Protein AF-A0A2E7LBL2-F1 (afdb_monomer_lite)

Radius of gyration: 25.35 Å; chains: 1; bounding box: 54×60×75 Å

Foldseek 3Di:
DQPPDPPPVPPPDDADFLDQAADADPQAQDAVQVPGDDQKPVRGSQAPAQLVRHGDGRWAWAFFQADADQPPWDKTKTKHAHGQFAWAADLADDIHHDAFIKIKIWTWDQLEPPDPVSIDTAKIKIWGHHPPDLDTWIWIWGADPSSRMTGTDQAKDWDWRWHQYCPDPVSTDTDIFITHHRVSLCLLQDVQLSRDQGPHFQTQQAWDRSPNRTDRRLQNCLNNNNHPDRPDNDCSPGHYQHYLPPPVDDLVSSLLSNQQRFPQSQQDVVHDPQFVAHSHSPQPPLRRCFELACHPVDQLPQPSAGCQYALDLVSHLVLVQLQDQPCSHGPNGSDNDRPPSSSVSNSVVRNNGDPCNNVPDDPDPLVPDFDWDDWPPFADEFKIKTKTFDNAWFFKWKFKAAPVRHTFATPGGRDTDGTDMDMDMDGCHGPVRHHDDFDKMKMWMDGPVDIDIDIGTYDD

Secondary structure (DSSP, 8-state):
-----S--TTT-PPPPPSSS-PPPB-----BTTTTB--SBSTTTTSEEETTTTEEPTT-EE---SSPPPSTT-EEEEEEE-BBT--BB--SSSPPBPPTT-EEEEEEEEESBTT-GGGEEEEEEEEEEE-TTSS-EEEEEEEEPTTSS-EEE-SS-EEEEEEEE-TTSTTSEEEEEEEE--HHHHHHHS-TTTTS-SSSSHHHHSSEEEETTEEEEHHHHHHHTT-BSS---S--TTS--PPPTT-TTS-HHHHHHHHHIIIIITTSSTTS-TTS-----TTS-GGGSS-BTPPPSS--TT-TT-BSB-TT-GGGBHHHHHHT--STT-SSSSS-SS--HHHHHHHHHHHHT--TTTTTSSS--------EEPPPBSSSBSS-EEEEEEESSSEEEEEEEE-TT--EEEEEEEEEEE-SEEEEEEE-SB-TTSPBPPSEEEEEEEE-SS-EEEEEEEE--

pLDDT: mean 89.7, std 13.18, range [28.88, 98.69]

Sequence (460 aa):
MSVGSLTNLATGQVQPYGLVERVPNTSLLIDIENGLVPTTISASGLFSDVAAQTLAPGLIPYSVNSEFWSDGAYKTRYLALPGEAQIEFSRDGIWRFPDNSVLVKNFYVEFIKGDPVSRQIVETRFLVKVGATDAWRGLSYKWNDDASDAVLLPDREILPLFIEDPDAVDAFSEYRYFFPGPQDCTLCHTEAAGWVLGMRTAQLNGLRDYDGILDNQLRVLNHIGVFSDSIGEDYSEFPRWENPLDEIVPLPLRARSYLAVNCGHCHRPGGVDRANIDLRYDTPLAETNSVDWSPMLGRLDASGAKIINPGNAEKSTLLLRTLSLTSNRMPPVASSIVDQEGAALIRRWIDGLDASTLVASAPQHQLDSFALEQNYPNPFNAQTTIQYEVETEGPVDLTVYDPLGRLVRTLVQMKQQMPGRYTLRWDGRDDNGLAVASGLFFYRLRTDLRTETRKLLVVR

Structure (mmCIF, N/CA/C/O backbone):
data_AF-A0A2E7LBL2-F1
#
_entry.id   AF-A0A2E7LBL2-F1
#
loop_
_atom_site.group_PDB
_atom_site.id
_atom_site.type_symbol
_atom_site.label_atom_id
_atom_site.label_alt_id
_atom_site.label_comp_id
_atom_site.label_asym_id
_atom_site.label_entity_id
_atom_site.label_seq_id
_atom_site.pdbx_PDB_ins_code
_atom_site.Cartn_x
_atom_site.Cartn_y
_atom_site.Cartn_z
_atom_site.occupancy
_atom_site.B_iso_or_equiv
_atom_site.auth_seq_id
_atom_site.auth_comp_id
_atom_site.auth_asym_id
_atom_site.auth_atom_id
_atom_site.pdbx_PDB_model_num
ATOM 1 N N . MET A 1 1 ? 7.556 -21.816 0.763 1.00 36.72 1 MET A N 1
ATOM 2 C CA . MET A 1 1 ? 6.905 -23.142 0.883 1.00 36.72 1 MET A CA 1
ATOM 3 C C . MET A 1 1 ? 5.695 -23.149 -0.033 1.00 36.72 1 MET A C 1
ATOM 5 O O . MET A 1 1 ? 4.918 -22.209 0.037 1.00 36.72 1 MET A O 1
ATOM 9 N N . SER A 1 2 ? 5.583 -24.138 -0.925 1.00 28.88 2 SER A N 1
ATOM 10 C CA . SER A 1 2 ? 4.399 -24.322 -1.776 1.00 28.88 2 SER A CA 1
ATOM 11 C C . SER A 1 2 ? 3.156 -24.426 -0.888 1.00 28.88 2 SER A C 1
ATOM 13 O O . SER A 1 2 ? 3.182 -25.173 0.092 1.00 28.88 2 SER A O 1
ATOM 15 N N . VAL A 1 3 ? 2.107 -23.659 -1.195 1.00 41.34 3 VAL A N 1
ATOM 16 C CA . VAL A 1 3 ? 0.795 -23.776 -0.544 1.00 41.34 3 VAL A CA 1
ATOM 17 C C . VAL A 1 3 ? 0.168 -25.072 -1.056 1.00 41.34 3 VAL A C 1
ATOM 19 O O . VAL A 1 3 ? -0.637 -25.084 -1.980 1.00 41.34 3 VAL A O 1
ATOM 22 N N . GLY A 1 4 ? 0.651 -26.194 -0.526 1.00 33.12 4 GLY A N 1
ATOM 23 C CA . GLY A 1 4 ? 0.126 -27.514 -0.823 1.00 33.12 4 GLY A CA 1
ATOM 24 C C . GLY A 1 4 ? -1.301 -27.634 -0.303 1.00 33.12 4 GLY A C 1
ATOM 25 O O . GLY A 1 4 ? -1.591 -27.191 0.806 1.00 33.12 4 GLY A O 1
ATOM 26 N N . SER A 1 5 ? -2.157 -28.235 -1.132 1.00 42.03 5 SER A N 1
ATOM 27 C CA . SER A 1 5 ? -3.502 -28.736 -0.830 1.00 42.03 5 SER A CA 1
ATOM 28 C C . SER A 1 5 ? -3.799 -28.859 0.670 1.00 42.03 5 SER A C 1
ATOM 30 O O . SER A 1 5 ? -3.217 -29.700 1.358 1.00 42.03 5 SER A O 1
ATOM 32 N N . LEU A 1 6 ? -4.758 -28.069 1.161 1.00 47.22 6 LEU A N 1
ATOM 33 C CA . LEU A 1 6 ? -5.218 -28.047 2.559 1.00 47.22 6 LEU A CA 1
ATOM 34 C C . LEU A 1 6 ? -6.034 -29.288 2.972 1.00 47.22 6 LEU A C 1
ATOM 36 O O . LEU A 1 6 ? -6.735 -29.289 3.983 1.00 47.22 6 LEU A O 1
ATOM 40 N N . THR A 1 7 ? -5.914 -30.393 2.242 1.00 38.72 7 THR A N 1
ATOM 41 C CA . THR A 1 7 ? -6.370 -31.697 2.717 1.00 38.72 7 THR A CA 1
ATOM 42 C C . THR A 1 7 ? -5.284 -32.323 3.582 1.00 38.72 7 THR A C 1
ATOM 44 O O . THR A 1 7 ? -4.357 -32.959 3.077 1.00 38.72 7 THR A O 1
ATOM 47 N N . ASN A 1 8 ? -5.423 -32.204 4.903 1.00 37.72 8 ASN A N 1
ATOM 48 C CA . ASN A 1 8 ? -4.734 -33.092 5.833 1.00 37.72 8 ASN A CA 1
ATOM 49 C C . ASN A 1 8 ? -5.330 -34.506 5.663 1.00 37.72 8 ASN A C 1
ATOM 51 O O . ASN A 1 8 ? -6.255 -34.908 6.368 1.00 37.72 8 ASN A O 1
ATOM 55 N N . LEU A 1 9 ? -4.841 -35.249 4.662 1.00 39.59 9 LEU A N 1
ATOM 56 C CA . LEU A 1 9 ? -5.312 -36.589 4.276 1.00 39.59 9 LEU A CA 1
ATOM 57 C C . LEU A 1 9 ? -5.060 -37.669 5.350 1.00 39.59 9 LEU A C 1
ATOM 59 O O . LEU A 1 9 ? -5.309 -38.844 5.098 1.00 39.59 9 LEU A O 1
ATOM 63 N N . ALA A 1 10 ? -4.587 -37.302 6.545 1.00 41.31 10 ALA A N 1
ATOM 64 C CA . ALA A 1 10 ? -4.289 -38.242 7.620 1.00 41.31 10 ALA A CA 1
ATOM 65 C C . ALA A 1 10 ? -5.411 -38.403 8.667 1.00 41.31 10 ALA A C 1
ATOM 67 O O . ALA A 1 10 ? -5.420 -39.419 9.357 1.00 41.31 10 ALA A O 1
ATOM 68 N N . THR A 1 11 ? -6.356 -37.459 8.811 1.00 46.06 11 THR A N 1
ATOM 69 C CA . THR A 1 11 ? -7.327 -37.502 9.934 1.00 46.06 11 THR A CA 1
ATOM 70 C C . THR A 1 11 ? -8.786 -37.202 9.589 1.00 46.06 11 THR A C 1
ATOM 72 O O . THR A 1 11 ? -9.645 -37.388 10.446 1.00 46.06 11 THR A O 1
ATOM 75 N N . GLY A 1 12 ? -9.111 -36.752 8.371 1.00 44.12 12 GLY A N 1
ATOM 76 C CA . GLY A 1 12 ? -10.499 -36.421 8.005 1.00 44.12 12 GLY A CA 1
ATOM 77 C C . GLY A 1 12 ? -11.122 -35.278 8.827 1.00 44.12 12 GLY A C 1
ATOM 78 O O . GLY A 1 12 ? -12.328 -35.062 8.747 1.00 44.12 12 GLY A O 1
ATOM 79 N N . GLN A 1 13 ? -10.324 -34.546 9.613 1.00 52.50 13 GLN A N 1
ATOM 80 C CA . GLN A 1 13 ? -10.770 -33.364 10.345 1.00 52.50 13 GLN A CA 1
ATOM 81 C C . GLN A 1 13 ? -10.607 -32.116 9.472 1.00 52.50 13 GLN A C 1
ATOM 83 O O . GLN A 1 13 ? -9.528 -31.858 8.935 1.00 52.50 13 GLN A O 1
ATOM 88 N N . VAL A 1 14 ? -11.689 -31.347 9.342 1.00 66.44 14 VAL A N 1
ATOM 89 C CA . VAL A 1 14 ? -11.698 -30.039 8.674 1.00 66.44 14 VAL A CA 1
ATOM 90 C C . VAL A 1 14 ? -10.788 -29.090 9.454 1.00 66.44 14 VAL A C 1
ATOM 92 O O . VAL A 1 14 ? -10.894 -29.010 10.679 1.00 66.44 14 VAL A O 1
ATOM 95 N N . GLN A 1 15 ? -9.886 -28.385 8.765 1.00 76.38 15 GLN A N 1
ATOM 96 C CA . GLN A 1 15 ? -9.040 -27.383 9.417 1.00 76.38 15 GLN A CA 1
ATOM 97 C C . GLN A 1 15 ? -9.912 -26.256 9.998 1.00 76.38 15 GLN A C 1
ATOM 99 O O . GLN A 1 15 ? -10.728 -25.692 9.257 1.00 76.38 15 GLN A O 1
ATOM 104 N N . PRO A 1 16 ? -9.757 -25.912 11.293 1.00 88.06 16 PRO A N 1
ATOM 105 C CA . PRO A 1 16 ? -10.534 -24.839 11.906 1.00 88.06 16 PRO A CA 1
ATOM 106 C C . PRO A 1 16 ? -10.241 -23.514 11.199 1.00 88.06 16 PRO A C 1
ATOM 108 O O . PRO A 1 16 ? -9.114 -23.287 10.764 1.00 88.06 16 PRO A O 1
ATOM 111 N N . TYR A 1 17 ? -11.252 -22.663 11.035 1.00 92.31 17 TYR A N 1
ATOM 112 C CA . TYR A 1 17 ? -11.069 -21.323 10.474 1.00 92.31 17 TYR A CA 1
ATOM 113 C C . TYR A 1 17 ? -10.441 -20.391 11.512 1.00 92.31 17 TYR A C 1
ATOM 115 O O . TYR A 1 17 ? -10.724 -20.514 12.703 1.00 92.31 17 TYR A O 1
ATOM 123 N N . GLY A 1 18 ? -9.604 -19.455 11.054 1.00 93.25 18 GLY A N 1
ATOM 124 C CA . GLY A 1 18 ? -8.966 -18.467 11.932 1.00 93.25 18 GLY A CA 1
ATOM 125 C C . GLY A 1 18 ? -9.958 -17.569 12.684 1.00 93.25 18 GLY A C 1
ATOM 126 O O . GLY A 1 18 ? -9.736 -17.230 13.839 1.00 93.25 18 GLY A O 1
ATOM 127 N N . LEU A 1 19 ? -11.087 -17.225 12.061 1.00 95.12 19 LEU A N 1
ATOM 128 C CA . LEU A 1 19 ? -12.229 -16.584 12.720 1.00 95.12 19 LEU A CA 1
ATOM 129 C C . LEU A 1 19 ? -13.471 -17.439 12.486 1.00 95.12 19 LEU A C 1
ATOM 131 O O . LEU A 1 19 ? -13.639 -17.976 11.395 1.00 95.12 19 LEU A O 1
ATOM 135 N N . VAL A 1 20 ? -14.328 -17.553 13.502 1.00 93.12 20 VAL A N 1
ATOM 136 C CA . VAL A 1 20 ? -15.514 -18.428 13.470 1.00 93.12 20 VAL A CA 1
ATOM 137 C C . VAL A 1 20 ? -16.713 -17.741 12.824 1.00 93.12 20 VAL A C 1
ATOM 139 O O . VAL A 1 20 ? -17.460 -18.358 12.075 1.00 93.12 20 VAL A O 1
ATOM 142 N N . GLU A 1 21 ? -16.912 -16.460 13.111 1.00 94.75 21 GLU A N 1
ATOM 143 C CA . GLU A 1 21 ? -18.038 -15.693 12.594 1.00 94.75 21 GLU A CA 1
ATOM 144 C C . GLU A 1 21 ? -17.663 -14.222 12.446 1.00 94.75 21 GLU A C 1
ATOM 146 O O . GLU A 1 21 ? -16.706 -13.728 13.053 1.00 94.75 21 GLU A O 1
ATOM 151 N N . ARG A 1 22 ? -18.432 -13.511 11.625 1.00 95.19 22 ARG A N 1
ATOM 152 C CA . ARG A 1 22 ? -18.312 -12.066 11.485 1.00 95.19 22 ARG A CA 1
ATOM 153 C C . ARG A 1 22 ? -19.260 -11.389 12.456 1.00 95.19 22 ARG A C 1
ATOM 155 O O . ARG A 1 22 ? -20.472 -11.542 12.359 1.00 95.19 22 ARG A O 1
ATOM 162 N N . VAL A 1 23 ? -18.698 -10.555 13.321 1.00 95.88 23 VAL A N 1
ATOM 163 C CA . VAL A 1 23 ? -19.472 -9.597 14.111 1.00 95.88 23 VAL A CA 1
ATOM 164 C C . VAL A 1 23 ? -19.772 -8.375 13.230 1.00 95.88 23 VAL A C 1
ATOM 166 O O . VAL A 1 23 ? -18.827 -7.778 12.706 1.00 95.88 23 VAL A O 1
ATOM 169 N N . PRO A 1 24 ? -21.043 -7.979 13.033 1.00 94.81 24 PRO A N 1
ATOM 170 C CA . PRO A 1 24 ? -21.380 -6.756 12.307 1.00 94.81 24 PRO A CA 1
ATOM 171 C C . PRO A 1 24 ? -20.752 -5.527 12.973 1.00 94.81 24 PRO A C 1
ATOM 173 O O . PRO A 1 24 ? -20.866 -5.357 14.189 1.00 94.81 24 PRO A O 1
ATOM 176 N N . ASN A 1 25 ? -20.098 -4.648 12.205 1.00 94.12 25 ASN A N 1
ATOM 177 C CA . ASN A 1 25 ? -19.563 -3.423 12.792 1.00 94.12 25 ASN A CA 1
ATOM 178 C C . ASN A 1 25 ? -20.680 -2.391 12.961 1.00 94.12 25 ASN A C 1
ATOM 180 O O . ASN A 1 25 ? -21.254 -1.901 11.987 1.00 94.12 25 ASN A O 1
ATOM 184 N N . THR A 1 26 ? -20.959 -2.060 14.217 1.00 90.88 26 THR A N 1
ATOM 185 C CA . THR A 1 26 ? -21.847 -0.958 14.613 1.00 90.88 26 THR A CA 1
ATOM 186 C C . THR A 1 26 ? -21.140 0.039 15.529 1.00 90.88 26 THR A C 1
ATOM 188 O O . THR A 1 26 ? -21.779 0.952 16.045 1.00 90.88 26 THR A O 1
ATOM 191 N N . SER A 1 27 ? -19.848 -0.175 15.799 1.00 92.56 27 SER A N 1
ATOM 192 C CA . SER A 1 27 ? -19.084 0.637 16.743 1.00 92.56 27 SER A CA 1
ATOM 193 C C . SER A 1 27 ? -18.485 1.873 16.091 1.00 92.56 27 SER A C 1
ATOM 195 O O . SER A 1 27 ? -18.408 2.904 16.746 1.00 92.56 27 SER A O 1
ATOM 197 N N . LEU A 1 28 ? -18.055 1.784 14.827 1.00 93.75 28 LEU A N 1
ATOM 198 C CA . LEU A 1 28 ? -17.336 2.868 14.180 1.00 93.75 28 LEU A CA 1
ATOM 199 C C . LEU A 1 28 ? -18.320 3.958 13.730 1.00 93.75 28 LEU A C 1
ATOM 201 O O . LEU A 1 28 ? -19.204 3.720 12.909 1.00 93.75 28 LEU A O 1
ATOM 205 N N . LEU A 1 29 ? -18.159 5.162 14.269 1.00 93.81 29 LEU A N 1
ATOM 206 C CA . LEU A 1 29 ? -19.063 6.295 14.074 1.00 93.81 29 LEU A CA 1
ATOM 207 C C . LEU A 1 29 ? -18.482 7.268 13.044 1.00 93.81 29 LEU A C 1
ATOM 209 O O . LEU A 1 29 ? -18.022 8.357 13.387 1.00 93.81 29 LEU A O 1
ATOM 213 N N . ILE A 1 30 ? -18.461 6.851 11.775 1.00 93.25 30 ILE A N 1
ATOM 214 C CA . ILE A 1 30 ? -17.931 7.656 10.667 1.00 93.25 30 ILE A CA 1
ATOM 215 C C . ILE A 1 30 ? -18.897 7.615 9.488 1.00 93.25 30 ILE A C 1
ATOM 217 O O . ILE A 1 30 ? -19.166 6.556 8.931 1.00 93.25 30 ILE A O 1
ATOM 221 N N . ASP A 1 31 ? -19.367 8.789 9.083 1.00 91.56 31 ASP A N 1
ATOM 222 C CA . ASP A 1 31 ? -20.178 8.990 7.887 1.00 91.56 31 ASP A CA 1
ATOM 223 C C . ASP A 1 31 ? -19.850 10.369 7.312 1.00 91.56 31 ASP A C 1
ATOM 225 O O . ASP A 1 31 ? -20.391 11.403 7.710 1.00 91.56 31 ASP A O 1
ATOM 229 N N . ILE A 1 32 ? -18.888 10.385 6.391 1.00 92.19 32 ILE A N 1
ATOM 230 C CA . ILE A 1 32 ? -18.366 11.628 5.824 1.00 92.19 32 ILE A CA 1
ATOM 231 C C . ILE A 1 32 ? -19.435 12.362 5.006 1.00 92.19 32 ILE A C 1
ATOM 233 O O . ILE A 1 32 ? -19.441 13.594 4.993 1.00 92.19 32 ILE A O 1
ATOM 237 N N . GLU A 1 33 ? -20.315 11.631 4.320 1.00 88.75 33 GLU A N 1
ATOM 238 C CA . GLU A 1 33 ? -21.355 12.217 3.468 1.00 88.75 33 GLU A CA 1
ATOM 239 C C . GLU A 1 33 ? -22.388 12.974 4.308 1.00 88.75 33 GLU A C 1
ATOM 241 O O . GLU A 1 33 ? -22.790 14.080 3.948 1.00 88.75 33 GLU A O 1
ATOM 246 N N . ASN A 1 34 ? -22.718 12.440 5.486 1.00 89.56 34 ASN A N 1
ATOM 247 C CA . ASN A 1 34 ? -23.633 13.068 6.437 1.00 89.56 34 ASN A CA 1
ATOM 248 C C . ASN A 1 34 ? -22.935 13.973 7.472 1.00 89.56 34 ASN A C 1
ATOM 250 O O . ASN A 1 34 ? -23.551 14.395 8.452 1.00 89.56 34 ASN A O 1
ATOM 254 N N . GLY A 1 35 ? -21.657 14.309 7.262 1.00 90.12 35 GLY A N 1
ATOM 255 C CA . GLY A 1 35 ? -20.906 15.247 8.104 1.00 90.12 35 GLY A CA 1
ATOM 256 C C . GLY A 1 35 ? -20.444 14.687 9.454 1.00 90.12 35 GLY A C 1
ATOM 257 O O . GLY A 1 35 ? -19.944 15.444 10.288 1.00 90.12 35 GLY A O 1
ATOM 258 N N . LEU A 1 36 ? -20.563 13.378 9.676 1.00 93.12 36 LEU A N 1
ATOM 259 C CA . LEU A 1 36 ? -20.061 12.697 10.863 1.00 93.12 36 LEU A CA 1
ATOM 260 C C . LEU A 1 36 ? -18.590 12.313 10.660 1.00 93.12 36 LEU A C 1
ATOM 262 O O . LEU A 1 36 ? -18.257 11.229 10.180 1.00 93.12 36 LEU A O 1
ATOM 266 N N . VAL A 1 37 ? -17.699 13.226 11.039 1.00 96.12 37 VAL A N 1
ATOM 267 C CA . VAL A 1 37 ? -16.251 12.991 11.065 1.00 96.12 37 VAL A CA 1
ATOM 268 C C . VAL A 1 37 ? -15.768 13.155 12.505 1.00 96.12 37 VAL A C 1
ATOM 270 O O . VAL A 1 37 ? -15.754 14.285 12.999 1.00 96.12 37 VAL A O 1
ATOM 273 N N . PRO A 1 38 ? -15.395 12.069 13.206 1.00 97.31 38 PRO A N 1
ATOM 274 C CA . PRO A 1 38 ? -14.978 12.174 14.596 1.00 97.31 38 PRO A CA 1
ATOM 275 C C . PRO A 1 38 ? -13.675 12.968 14.679 1.00 97.31 38 PRO A C 1
ATOM 277 O O . PRO A 1 38 ? -12.724 12.702 13.944 1.00 97.31 38 PRO A O 1
ATOM 280 N N . THR A 1 39 ? -13.627 13.960 15.564 1.00 97.81 39 THR A N 1
ATOM 281 C CA . THR A 1 39 ? -12.438 14.802 15.760 1.00 97.81 39 THR A CA 1
ATOM 282 C C . THR A 1 39 ? -11.397 14.152 16.667 1.00 97.81 39 THR A C 1
ATOM 284 O O . THR A 1 39 ? -10.252 14.599 16.674 1.00 97.81 39 THR A O 1
ATOM 287 N N . THR A 1 40 ? -11.766 13.089 17.389 1.00 98.44 40 THR A N 1
ATOM 288 C CA . THR A 1 40 ? -10.857 12.274 18.201 1.00 98.44 40 THR A CA 1
ATOM 289 C C . THR A 1 40 ? -11.060 10.778 17.968 1.00 98.44 40 THR A C 1
ATOM 291 O O . THR A 1 40 ? -12.115 10.350 17.490 1.00 98.44 40 THR A O 1
ATOM 294 N N . ILE A 1 41 ? -10.064 9.964 18.321 1.00 98.25 41 ILE A N 1
ATOM 295 C CA . ILE A 1 41 ? -10.175 8.502 18.255 1.00 98.25 41 ILE A CA 1
ATOM 296 C C . ILE A 1 41 ? -11.145 7.969 19.309 1.00 98.25 41 ILE A C 1
ATOM 298 O O . ILE A 1 41 ? -11.950 7.094 18.984 1.00 98.25 41 ILE A O 1
ATOM 302 N N . SER A 1 42 ? -11.168 8.538 20.513 1.00 97.56 42 SER A N 1
ATOM 303 C CA . SER A 1 42 ? -12.163 8.204 21.541 1.00 97.56 42 SER A CA 1
ATOM 304 C C . SER A 1 42 ? -13.610 8.417 21.072 1.00 97.56 42 SER A C 1
ATOM 306 O O . SER A 1 42 ? -14.487 7.619 21.399 1.00 97.56 42 SER A O 1
ATOM 308 N N . ALA A 1 43 ? -13.863 9.433 20.240 1.00 97.75 43 ALA A N 1
ATOM 309 C CA . ALA A 1 43 ? -15.179 9.704 19.659 1.00 97.75 43 ALA A CA 1
ATOM 310 C C . ALA A 1 43 ? -15.506 8.836 18.429 1.00 97.75 43 ALA A C 1
ATOM 312 O O . ALA A 1 43 ? -16.651 8.810 17.984 1.00 97.75 43 ALA A O 1
ATOM 313 N N . SER A 1 44 ? -14.518 8.139 17.858 1.00 97.69 44 SER A N 1
ATOM 314 C CA . SER A 1 44 ? -14.690 7.363 16.622 1.00 97.69 44 SER A CA 1
ATOM 315 C C . SER A 1 44 ? -15.336 5.993 16.828 1.00 97.69 44 SER A C 1
ATOM 317 O O . SER A 1 44 ? -15.817 5.405 15.863 1.00 97.69 44 SER A O 1
ATOM 319 N N . GLY A 1 45 ? -15.307 5.461 18.055 1.00 97.31 45 GLY A N 1
ATOM 320 C CA . GLY A 1 45 ? -15.763 4.102 18.363 1.00 97.31 45 GLY A CA 1
ATOM 321 C C . GLY A 1 45 ? -14.860 2.981 17.824 1.00 97.31 45 GLY A C 1
ATOM 322 O O . GLY A 1 45 ? -15.283 1.825 17.735 1.00 97.31 45 GLY A O 1
ATOM 323 N N . LEU A 1 46 ? -13.609 3.305 17.469 1.00 98.12 46 LEU A N 1
ATOM 324 C CA . LEU A 1 46 ? -12.585 2.323 17.096 1.00 98.12 46 LEU A CA 1
ATOM 325 C C . LEU A 1 46 ? -12.221 1.386 18.258 1.00 98.12 46 LEU A C 1
ATOM 327 O O . LEU A 1 46 ? -12.084 0.178 18.063 1.00 98.12 46 LEU A O 1
ATOM 331 N N . PHE A 1 47 ? -12.054 1.943 19.456 1.00 98.00 47 PHE A N 1
ATOM 332 C CA . PHE A 1 47 ? -11.671 1.204 20.656 1.00 98.00 47 PHE A CA 1
ATOM 333 C C . PHE A 1 47 ? -12.834 1.154 21.645 1.00 98.00 47 PHE A C 1
ATOM 335 O O . PHE A 1 47 ? -13.513 2.157 21.858 1.00 98.00 47 PHE A O 1
ATOM 342 N N . SER A 1 48 ? -13.045 -0.004 22.272 1.00 97.12 48 SER A N 1
ATOM 343 C CA . SER A 1 48 ? -13.906 -0.119 23.455 1.00 97.12 48 SER A CA 1
ATOM 344 C C . SER A 1 48 ? -13.198 0.371 24.720 1.00 97.12 48 SER A C 1
ATOM 346 O O . SER A 1 48 ? -13.857 0.789 25.666 1.00 97.12 48 SER A O 1
ATOM 348 N N . ASP A 1 49 ? -11.864 0.321 24.724 1.00 96.94 49 ASP A N 1
ATOM 349 C CA . ASP A 1 49 ? -10.997 0.917 25.739 1.00 96.94 49 ASP A CA 1
ATOM 350 C C . ASP A 1 49 ? -9.787 1.539 25.032 1.00 96.94 49 ASP A C 1
ATOM 352 O O . ASP A 1 49 ? -8.944 0.826 24.486 1.00 96.94 49 ASP A O 1
ATOM 356 N N . VAL A 1 50 ? -9.735 2.872 24.998 1.00 96.12 50 VAL A N 1
ATOM 357 C CA . VAL A 1 50 ? -8.678 3.626 24.307 1.00 96.12 50 VAL A CA 1
ATOM 358 C C . VAL A 1 50 ? -7.339 3.484 25.030 1.00 96.12 50 VAL A C 1
ATOM 360 O O . VAL A 1 50 ? -6.325 3.269 24.374 1.00 96.12 50 VAL A O 1
ATOM 363 N N . ALA A 1 51 ? -7.339 3.527 26.367 1.00 91.56 51 ALA A N 1
ATOM 364 C CA . ALA A 1 51 ? -6.118 3.461 27.168 1.00 91.56 51 ALA A CA 1
ATOM 365 C C . ALA A 1 51 ? -5.435 2.093 27.031 1.00 91.56 51 ALA A C 1
ATOM 367 O O . ALA A 1 51 ? -4.216 2.011 26.910 1.00 91.56 51 ALA A O 1
ATOM 368 N N . ALA A 1 52 ? -6.226 1.017 26.991 1.0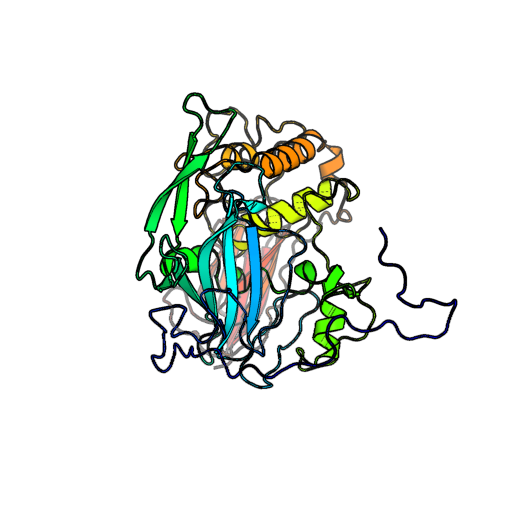0 93.94 52 ALA A N 1
ATOM 369 C CA . ALA A 1 52 ? -5.724 -0.328 26.715 1.00 93.94 52 ALA A CA 1
ATOM 370 C C . ALA A 1 52 ? -5.593 -0.641 25.211 1.00 93.94 52 ALA A C 1
ATOM 372 O O . ALA A 1 52 ? -5.188 -1.749 24.859 1.00 93.94 52 ALA A O 1
ATOM 373 N N . GLN A 1 53 ? -5.985 0.283 24.324 1.00 95.19 53 GLN A N 1
ATOM 374 C CA . GLN A 1 53 ? -6.084 0.084 22.869 1.00 95.19 53 GLN A CA 1
ATOM 375 C C . GLN A 1 53 ? -6.857 -1.192 22.485 1.00 95.19 53 GLN A C 1
ATOM 377 O O . GLN A 1 53 ? -6.572 -1.850 21.481 1.00 95.19 53 GLN A O 1
ATOM 382 N N . THR A 1 54 ? -7.859 -1.555 23.289 1.00 96.44 54 THR A N 1
ATOM 383 C CA . THR A 1 54 ? -8.714 -2.715 23.029 1.00 96.44 54 THR A CA 1
ATOM 384 C C . THR A 1 54 ? -9.751 -2.333 21.986 1.00 96.44 54 THR A C 1
ATOM 386 O O . THR A 1 54 ? -10.563 -1.430 22.204 1.00 96.44 54 THR A O 1
ATOM 389 N N . LEU A 1 55 ? -9.704 -2.991 20.829 1.00 97.12 55 LEU A N 1
ATOM 390 C CA . LEU A 1 55 ? -10.615 -2.715 19.723 1.00 97.12 55 LEU A CA 1
ATOM 391 C C . LEU A 1 55 ? -12.066 -2.997 20.095 1.00 97.12 55 LEU A C 1
ATOM 393 O O . LEU A 1 55 ? -12.375 -3.976 20.772 1.00 97.12 55 LEU A O 1
ATOM 397 N N . ALA A 1 56 ? -12.960 -2.162 19.576 1.00 97.25 56 ALA A N 1
ATOM 398 C CA . ALA A 1 56 ? -14.381 -2.443 19.635 1.00 97.25 56 ALA A CA 1
ATOM 399 C C . ALA A 1 56 ? -14.745 -3.675 18.767 1.00 97.25 56 ALA A C 1
ATOM 401 O O . ALA A 1 56 ? -14.017 -4.026 17.832 1.00 97.25 56 ALA A O 1
ATOM 402 N N . PRO A 1 57 ? -15.875 -4.351 19.039 1.00 95.38 57 PRO A N 1
ATOM 403 C CA . PRO A 1 57 ? -16.325 -5.477 18.223 1.00 95.38 57 PRO A CA 1
ATOM 404 C C . PRO A 1 57 ? -16.595 -5.109 16.751 1.00 95.38 57 PRO A C 1
ATOM 406 O O . PRO A 1 57 ? -16.982 -3.989 16.417 1.00 95.38 57 PRO A O 1
ATOM 409 N N . GLY A 1 58 ? -16.437 -6.088 15.857 1.00 95.00 58 GLY A N 1
ATOM 410 C CA . GLY A 1 58 ? -16.739 -5.954 14.425 1.00 95.00 58 GLY A CA 1
ATOM 411 C C . GLY A 1 58 ? -15.607 -5.395 13.559 1.00 95.00 58 GLY A C 1
ATOM 412 O O . GLY A 1 58 ? -15.785 -5.239 12.354 1.00 95.00 58 GLY A O 1
ATOM 413 N N . LEU A 1 59 ? -14.436 -5.121 14.141 1.00 97.19 59 LEU A N 1
ATOM 414 C CA . LEU A 1 59 ? -13.215 -4.837 13.390 1.00 97.19 59 LEU A CA 1
ATOM 415 C C . LEU A 1 59 ? -12.548 -6.155 12.975 1.00 97.19 59 LEU A C 1
ATOM 417 O O . LEU A 1 59 ? -12.182 -6.969 13.820 1.00 97.19 59 LEU A O 1
ATOM 421 N N . ILE A 1 60 ? -12.366 -6.361 11.670 1.00 97.94 60 ILE A N 1
ATOM 422 C CA . ILE A 1 60 ? -11.780 -7.585 11.113 1.00 97.94 60 ILE A CA 1
ATOM 423 C C . ILE A 1 60 ? -10.280 -7.358 10.887 1.00 97.94 60 ILE A C 1
ATOM 425 O O . ILE A 1 60 ? -9.919 -6.520 10.054 1.00 97.94 60 ILE A O 1
ATOM 429 N N . PRO A 1 61 ? -9.380 -8.069 11.587 1.00 97.69 61 PRO A N 1
ATOM 430 C CA . PRO A 1 61 ? -7.949 -7.889 11.400 1.00 97.69 61 PRO A CA 1
ATOM 431 C C . PRO A 1 61 ? -7.483 -8.463 10.061 1.00 97.69 61 PRO A C 1
ATOM 433 O O . PRO A 1 61 ? -7.920 -9.535 9.641 1.00 97.69 61 PRO A O 1
ATOM 436 N N . TYR A 1 62 ? -6.531 -7.784 9.425 1.00 98.12 62 TYR A N 1
ATOM 437 C CA . TYR A 1 62 ? -5.852 -8.306 8.242 1.00 98.12 62 TYR A CA 1
ATOM 438 C C . TYR A 1 62 ? -4.380 -7.884 8.208 1.00 98.12 62 TYR A C 1
ATOM 440 O O . TYR A 1 62 ? -3.968 -6.899 8.821 1.00 98.12 62 TYR A O 1
ATOM 448 N N . SER A 1 63 ? -3.571 -8.636 7.477 1.00 97.12 63 SER A N 1
ATOM 449 C CA . SER A 1 63 ? -2.187 -8.318 7.140 1.00 97.12 63 SER A CA 1
ATOM 450 C C . SER A 1 63 ? -2.016 -8.281 5.623 1.00 97.12 63 SER A C 1
ATOM 452 O O . SER A 1 63 ? -2.864 -8.752 4.862 1.00 97.12 63 SER A O 1
ATOM 454 N N . VAL A 1 64 ? -0.918 -7.680 5.175 1.00 97.81 64 VAL A N 1
ATOM 455 C CA . VAL A 1 64 ? -0.519 -7.671 3.765 1.00 97.81 64 VAL A CA 1
ATOM 456 C C . VAL A 1 64 ? 0.786 -8.440 3.621 1.00 97.81 64 VAL A C 1
ATOM 458 O O . VAL A 1 64 ? 1.650 -8.332 4.487 1.00 97.81 64 VAL A O 1
ATOM 461 N N . ASN A 1 65 ? 0.937 -9.199 2.538 1.00 97.00 65 ASN A N 1
ATOM 462 C CA . ASN A 1 65 ? 2.152 -9.977 2.289 1.00 97.00 65 ASN A CA 1
ATOM 463 C C . ASN A 1 65 ? 3.394 -9.089 2.114 1.00 97.00 65 ASN A C 1
ATOM 465 O O . ASN A 1 65 ? 4.466 -9.428 2.605 1.00 97.00 65 ASN A O 1
ATOM 469 N N . SER A 1 66 ? 3.247 -7.954 1.424 1.00 96.69 66 SER A N 1
ATOM 470 C CA . SER A 1 66 ? 4.311 -6.973 1.201 1.00 96.69 66 SER A CA 1
ATOM 471 C C . SER A 1 66 ? 3.917 -5.626 1.799 1.00 96.69 66 SER A C 1
ATOM 473 O O . SER A 1 66 ? 2.936 -5.006 1.379 1.00 96.69 66 SER A O 1
ATOM 475 N N . GLU A 1 67 ? 4.682 -5.138 2.770 1.00 94.62 67 GLU A N 1
ATOM 476 C CA . GLU A 1 67 ? 4.413 -3.848 3.401 1.00 94.62 67 GLU A CA 1
ATOM 477 C C . GLU A 1 67 ? 4.994 -2.678 2.598 1.00 94.62 67 GLU A C 1
ATOM 479 O O . GLU A 1 67 ? 6.082 -2.773 2.036 1.00 94.62 67 GLU A O 1
ATOM 484 N N . PHE A 1 68 ? 4.273 -1.554 2.560 1.00 93.38 68 PHE A N 1
ATOM 485 C CA . PHE A 1 68 ? 4.825 -0.300 2.044 1.00 93.38 68 PHE A CA 1
ATOM 486 C C . PHE A 1 68 ? 5.747 0.345 3.088 1.00 93.38 68 PHE A C 1
ATOM 488 O O . PHE A 1 68 ? 5.483 0.254 4.297 1.00 93.38 68 PHE A O 1
ATOM 495 N N . TRP A 1 69 ? 6.786 1.026 2.608 1.00 94.19 69 TRP A N 1
ATOM 496 C CA . TRP A 1 69 ? 7.724 1.783 3.421 1.00 94.19 69 TRP A CA 1
ATOM 497 C C . TRP A 1 69 ? 7.031 2.978 4.068 1.00 94.19 69 TRP A C 1
ATOM 499 O O . TRP A 1 69 ? 6.353 3.769 3.412 1.00 94.19 69 TRP A O 1
ATOM 509 N N . SER A 1 70 ? 7.206 3.090 5.376 1.00 93.38 70 SER A N 1
ATOM 510 C CA . SER A 1 70 ? 6.716 4.201 6.189 1.00 93.38 70 SER A CA 1
ATOM 511 C C . SER A 1 70 ? 7.712 4.459 7.309 1.00 93.38 70 SER A C 1
ATOM 513 O O . SER A 1 70 ? 7.344 4.429 8.482 1.00 93.38 70 SER A O 1
ATOM 515 N N . ASP A 1 71 ? 8.986 4.584 6.925 1.00 91.62 71 ASP A N 1
ATOM 516 C CA . ASP A 1 71 ? 10.099 4.873 7.827 1.00 91.62 71 ASP A CA 1
ATOM 517 C C . ASP A 1 71 ? 10.190 3.913 9.030 1.00 91.62 71 ASP A C 1
ATOM 519 O O . ASP A 1 71 ? 10.326 4.325 10.177 1.00 91.62 71 ASP A O 1
ATOM 523 N N . GLY A 1 72 ? 10.053 2.610 8.772 1.00 89.38 72 GLY A N 1
ATOM 524 C CA . GLY A 1 72 ? 10.156 1.575 9.807 1.00 89.38 72 GLY A CA 1
ATOM 525 C C . GLY A 1 72 ? 8.965 1.462 10.769 1.00 89.38 72 GLY A C 1
ATOM 526 O O . GLY A 1 72 ? 8.969 0.569 11.611 1.00 89.38 72 GLY A O 1
ATOM 527 N N . ALA A 1 73 ? 7.924 2.298 10.647 1.00 94.00 73 ALA A N 1
ATOM 528 C CA . ALA A 1 73 ? 6.767 2.213 11.540 1.00 94.00 73 ALA A CA 1
ATOM 529 C C . ALA A 1 73 ? 6.068 0.843 11.445 1.00 94.00 73 ALA A C 1
ATOM 531 O O . ALA A 1 73 ? 5.668 0.409 10.356 1.00 94.00 73 ALA A O 1
ATOM 532 N N . TYR A 1 74 ? 5.867 0.197 12.595 1.00 95.81 74 TYR A N 1
ATOM 533 C CA . TYR A 1 74 ? 5.077 -1.026 12.718 1.00 95.81 74 TYR A CA 1
ATOM 534 C C . TYR A 1 74 ? 3.589 -0.706 12.552 1.00 95.81 74 TYR A C 1
ATOM 536 O O . TYR A 1 74 ? 3.117 0.338 13.001 1.00 95.81 74 TYR A O 1
ATOM 544 N N . LYS A 1 75 ? 2.835 -1.589 11.890 1.00 97.06 75 LYS A N 1
ATOM 545 C CA . LYS A 1 75 ? 1.448 -1.315 11.492 1.00 97.06 75 LYS A CA 1
ATOM 546 C C . LYS A 1 75 ? 0.512 -2.447 11.886 1.00 97.06 75 LYS A C 1
ATOM 548 O O . LYS A 1 75 ? 0.711 -3.586 11.471 1.00 97.06 75 LYS A O 1
ATOM 553 N N . THR A 1 76 ? -0.579 -2.115 12.572 1.00 97.62 76 THR A N 1
ATOM 554 C CA . THR A 1 76 ? -1.756 -2.997 12.668 1.00 97.62 76 THR A CA 1
ATOM 555 C C . THR A 1 76 ? -2.851 -2.493 11.734 1.00 97.62 76 THR A C 1
ATOM 557 O O . THR A 1 76 ? -2.909 -1.298 11.429 1.00 97.62 76 THR A O 1
ATOM 560 N N . ARG A 1 77 ? -3.668 -3.405 11.189 1.00 98.50 77 ARG A N 1
ATOM 561 C CA . ARG A 1 77 ? -4.664 -3.077 10.161 1.00 98.50 77 ARG A CA 1
ATOM 562 C C . ARG A 1 77 ? -5.973 -3.808 10.403 1.00 98.50 77 ARG A C 1
ATOM 564 O O . ARG A 1 77 ? -5.969 -4.999 10.718 1.00 98.50 77 ARG A O 1
ATOM 571 N N . TYR A 1 78 ? -7.072 -3.092 10.199 1.00 98.50 78 TYR A N 1
ATOM 572 C CA . TYR A 1 78 ? -8.417 -3.613 10.407 1.00 98.50 78 TYR A CA 1
ATOM 573 C C . TYR A 1 78 ? -9.369 -3.122 9.320 1.00 98.50 78 TYR A C 1
ATOM 575 O O . TYR A 1 78 ? -9.225 -2.011 8.809 1.00 98.50 78 TYR A O 1
ATOM 583 N N . LEU A 1 79 ? -10.337 -3.958 8.969 1.00 98.44 79 LEU A N 1
ATOM 584 C CA . LEU A 1 79 ? -11.467 -3.629 8.111 1.00 98.44 79 LEU A CA 1
ATOM 585 C C . LEU A 1 79 ? -12.714 -3.462 8.984 1.00 98.44 79 LEU A C 1
ATOM 587 O O . LEU A 1 79 ? -13.052 -4.359 9.754 1.00 98.44 79 LEU A O 1
ATOM 591 N N . ALA A 1 80 ? -13.419 -2.350 8.809 1.00 97.94 80 ALA A N 1
ATOM 592 C CA . ALA A 1 80 ? -14.779 -2.150 9.287 1.00 97.94 80 ALA A CA 1
ATOM 593 C C . ALA A 1 80 ? -15.722 -2.097 8.079 1.00 97.94 80 ALA A C 1
ATOM 595 O O . ALA A 1 80 ? -15.549 -1.263 7.189 1.00 97.94 80 ALA A O 1
ATOM 596 N N . LEU A 1 81 ? -16.713 -2.984 8.050 1.00 97.12 81 LEU A N 1
ATOM 597 C CA . LEU A 1 81 ? -17.803 -2.960 7.074 1.00 97.12 81 LEU A CA 1
ATOM 598 C C . LEU A 1 81 ? -19.100 -2.600 7.802 1.00 97.12 81 LEU A C 1
ATOM 600 O O . LEU A 1 81 ? -19.351 -3.185 8.857 1.00 97.12 81 LEU A O 1
ATOM 604 N N . PRO A 1 82 ? -19.938 -1.700 7.265 1.00 93.81 82 PRO A N 1
ATOM 605 C CA . PRO A 1 82 ? -21.149 -1.266 7.954 1.00 93.81 82 PRO A CA 1
ATOM 606 C C . PRO A 1 82 ? -22.134 -2.426 8.104 1.00 93.81 82 PRO A C 1
ATOM 608 O O . PRO A 1 82 ? -22.590 -3.008 7.114 1.00 93.81 82 PRO A O 1
ATOM 611 N N . GLY A 1 83 ? -22.466 -2.768 9.350 1.00 92.69 83 GLY A N 1
ATOM 612 C CA . GLY A 1 83 ? -23.345 -3.893 9.653 1.00 92.69 83 GLY A CA 1
ATOM 613 C C . GLY A 1 83 ? -22.890 -5.182 8.954 1.00 92.69 83 GLY A C 1
ATOM 614 O O . GLY A 1 83 ? -21.751 -5.632 9.115 1.00 92.69 83 GLY A O 1
ATOM 615 N N . GLU A 1 84 ? -23.786 -5.763 8.156 1.00 91.88 84 GLU A N 1
ATOM 616 C CA . GLU A 1 84 ? -23.569 -7.015 7.417 1.00 91.88 84 GLU A CA 1
ATOM 617 C C . GLU A 1 84 ? -23.174 -6.807 5.948 1.00 91.88 84 GLU A C 1
ATOM 619 O O . GLU A 1 84 ? -23.026 -7.778 5.211 1.00 91.88 84 GLU A O 1
ATOM 624 N N . ALA A 1 85 ? -22.964 -5.561 5.502 1.00 95.69 85 ALA A N 1
ATOM 625 C CA . ALA A 1 85 ? -22.645 -5.271 4.105 1.00 95.69 85 ALA A CA 1
ATOM 626 C C . ALA A 1 85 ? -21.413 -6.054 3.625 1.00 95.69 85 ALA A C 1
ATOM 628 O O . ALA A 1 85 ? -20.474 -6.274 4.390 1.00 95.69 85 ALA A O 1
ATOM 629 N N . GLN A 1 86 ? -21.404 -6.479 2.366 1.00 97.81 86 GLN A N 1
ATOM 630 C CA . GLN A 1 86 ? -20.385 -7.382 1.826 1.00 97.81 86 GLN A CA 1
ATOM 631 C C . GLN A 1 86 ? -19.582 -6.715 0.709 1.00 97.81 86 GLN A C 1
ATOM 633 O O . GLN A 1 86 ? -20.039 -5.769 0.072 1.00 97.81 86 GLN A O 1
ATOM 638 N N . ILE A 1 87 ? -18.373 -7.217 0.486 1.00 97.94 87 ILE A N 1
ATOM 639 C CA . ILE A 1 87 ? -17.451 -6.779 -0.561 1.00 97.94 87 ILE A CA 1
ATOM 640 C C . ILE A 1 87 ? -17.743 -7.562 -1.849 1.00 97.94 87 ILE A C 1
ATOM 642 O O . ILE A 1 87 ? -17.925 -8.781 -1.814 1.00 97.94 87 ILE A O 1
ATOM 646 N N . GLU A 1 88 ? -17.739 -6.895 -3.004 1.00 97.44 88 GLU A N 1
ATOM 647 C CA . GLU A 1 88 ? -17.676 -7.590 -4.296 1.00 97.44 88 GLU A CA 1
ATOM 648 C C . GLU A 1 88 ? -16.222 -7.984 -4.570 1.00 97.44 88 GLU A C 1
ATOM 650 O O . GLU A 1 88 ? -15.323 -7.140 -4.700 1.00 97.44 88 GLU A O 1
ATOM 655 N N . PHE A 1 89 ? -15.986 -9.293 -4.605 1.00 97.69 89 PHE A N 1
ATOM 656 C CA . PHE A 1 89 ? -14.658 -9.861 -4.765 1.00 97.69 89 PHE A CA 1
ATOM 657 C C . PHE A 1 89 ? -14.135 -9.707 -6.200 1.00 97.69 89 PHE A C 1
ATOM 659 O O . PHE A 1 89 ? -14.873 -9.763 -7.181 1.00 97.69 89 PHE A O 1
ATOM 666 N N . SER A 1 90 ? -12.815 -9.589 -6.330 1.00 95.62 90 SER A N 1
ATOM 667 C CA . SER A 1 90 ? -12.117 -9.721 -7.607 1.00 95.62 90 SER A CA 1
ATOM 668 C C . SER A 1 90 ? -10.839 -10.526 -7.415 1.00 95.62 90 SER A C 1
ATOM 670 O O . SER A 1 90 ? -10.004 -10.158 -6.588 1.00 95.62 90 SER A O 1
ATOM 672 N N . ARG A 1 91 ? -10.655 -11.598 -8.197 1.00 94.94 91 ARG A N 1
ATOM 673 C CA . ARG A 1 91 ? -9.441 -12.430 -8.151 1.00 94.94 91 ARG A CA 1
ATOM 674 C C . ARG A 1 91 ? -8.199 -11.630 -8.541 1.00 94.94 91 ARG A C 1
ATOM 676 O O . ARG A 1 91 ? -7.235 -11.601 -7.787 1.00 94.94 91 ARG A O 1
ATOM 683 N N . ASP A 1 92 ? -8.257 -10.946 -9.679 1.00 88.88 92 ASP A N 1
ATOM 684 C CA . ASP A 1 92 ? -7.091 -10.301 -10.299 1.00 88.88 92 ASP A CA 1
ATOM 685 C C . ASP A 1 92 ? -7.103 -8.763 -10.151 1.00 88.88 92 ASP A C 1
ATOM 687 O O . ASP A 1 92 ? -6.090 -8.081 -10.320 1.00 88.88 92 ASP A O 1
ATOM 691 N N . GLY A 1 93 ? -8.256 -8.185 -9.807 1.00 88.00 93 GLY A N 1
ATOM 692 C CA . GLY A 1 93 ? -8.481 -6.744 -9.788 1.00 88.00 93 GLY A CA 1
ATOM 693 C C . GLY A 1 93 ? -8.463 -6.106 -8.401 1.00 88.00 93 GLY A C 1
ATOM 694 O O . GLY A 1 93 ? -7.771 -6.538 -7.473 1.00 88.00 93 GLY A O 1
ATOM 695 N N . ILE A 1 94 ? -9.213 -5.011 -8.308 1.00 91.62 94 ILE A N 1
ATOM 696 C CA . ILE A 1 94 ? -9.566 -4.337 -7.060 1.00 91.62 94 ILE A CA 1
ATOM 697 C C . ILE A 1 94 ? -10.909 -4.868 -6.572 1.00 91.62 94 ILE A C 1
ATOM 699 O O . ILE A 1 94 ? -11.786 -5.183 -7.377 1.00 91.62 94 ILE A O 1
ATOM 703 N N . TRP A 1 95 ? -11.062 -4.973 -5.260 1.00 95.75 95 TRP A N 1
ATOM 704 C CA . TRP A 1 95 ? -12.349 -5.290 -4.652 1.00 95.75 95 TRP A CA 1
ATOM 705 C C . TRP A 1 95 ? -13.230 -4.043 -4.611 1.00 95.75 95 TRP A C 1
ATOM 707 O O . TRP A 1 95 ? -12.713 -2.926 -4.514 1.00 95.75 95 TRP A O 1
ATOM 717 N N . ARG A 1 96 ? -14.552 -4.223 -4.667 1.00 95.00 96 ARG A N 1
ATOM 718 C CA . ARG A 1 96 ? -15.505 -3.119 -4.488 1.00 95.00 96 ARG A CA 1
ATOM 719 C C . ARG A 1 96 ? -16.105 -3.208 -3.100 1.00 95.00 96 ARG A C 1
ATOM 721 O O . ARG A 1 96 ? -16.629 -4.244 -2.700 1.00 95.00 96 ARG A O 1
ATOM 728 N N . PHE A 1 97 ? -15.980 -2.118 -2.362 1.00 96.06 97 PHE A N 1
ATOM 729 C CA . PHE A 1 97 ? -16.382 -2.043 -0.967 1.00 96.06 97 PHE A CA 1
ATOM 730 C C . PHE A 1 97 ? -17.725 -1.321 -0.858 1.00 96.06 97 PHE A C 1
ATOM 732 O O . PHE A 1 97 ? -17.937 -0.356 -1.600 1.00 96.06 97 PHE A O 1
ATOM 739 N N . PRO A 1 98 ? -18.598 -1.737 0.074 1.00 95.12 98 PRO A N 1
ATOM 740 C CA . PRO A 1 98 ? -19.826 -1.010 0.352 1.00 95.12 98 PRO A CA 1
ATOM 741 C C . PRO A 1 98 ? -19.519 0.387 0.904 1.00 95.12 98 PRO A C 1
ATOM 743 O O . PRO A 1 98 ? -18.451 0.630 1.481 1.00 95.12 98 PRO A O 1
ATOM 746 N N . ASP A 1 99 ? -20.461 1.307 0.735 1.00 93.38 99 ASP A N 1
ATOM 747 C CA . ASP A 1 99 ? -20.343 2.679 1.235 1.00 93.38 99 ASP A CA 1
ATOM 748 C C . ASP A 1 99 ? -20.117 2.694 2.744 1.00 93.38 99 ASP A C 1
ATOM 750 O O . ASP A 1 99 ? -20.572 1.794 3.438 1.00 93.38 99 ASP A O 1
ATOM 754 N N . ASN A 1 100 ? -19.377 3.679 3.258 1.00 93.62 100 ASN A N 1
ATOM 755 C CA . ASN A 1 100 ? -18.972 3.755 4.668 1.00 93.62 100 ASN A CA 1
ATOM 756 C C . ASN A 1 100 ? -18.077 2.601 5.164 1.00 93.62 100 ASN A C 1
ATOM 758 O O . ASN A 1 100 ? -17.834 2.483 6.363 1.00 93.62 100 ASN A O 1
ATOM 762 N N . SER A 1 101 ? -17.514 1.781 4.270 1.00 96.88 101 SER A N 1
ATOM 763 C CA . SER A 1 101 ? -16.402 0.897 4.642 1.00 96.88 101 SER A CA 1
ATOM 764 C C . SER A 1 101 ? -15.200 1.711 5.113 1.00 96.88 101 SER A C 1
ATOM 766 O O . SER A 1 101 ? -14.838 2.713 4.486 1.00 96.88 101 SER A O 1
ATOM 768 N N . VAL A 1 102 ? -14.531 1.246 6.169 1.00 97.88 102 VAL A N 1
ATOM 769 C CA . VAL A 1 102 ? -13.336 1.899 6.712 1.00 97.88 102 VAL A CA 1
ATOM 770 C C . VAL A 1 102 ? -12.184 0.916 6.820 1.00 97.88 102 VAL A C 1
ATOM 772 O O . VAL A 1 102 ? -12.286 -0.129 7.460 1.00 97.88 102 VAL A O 1
ATOM 775 N N . LEU A 1 103 ? -11.053 1.278 6.219 1.00 98.44 103 LEU A N 1
ATOM 776 C CA . LEU A 1 103 ? -9.776 0.624 6.472 1.00 98.44 103 LEU A CA 1
ATOM 777 C C . LEU A 1 103 ? -9.024 1.416 7.533 1.00 98.44 103 LEU A C 1
ATOM 779 O O . LEU A 1 103 ? -8.716 2.593 7.341 1.00 98.44 103 LEU A O 1
ATOM 783 N N . VAL A 1 104 ? -8.712 0.755 8.638 1.00 98.69 104 VAL A N 1
ATOM 784 C CA . VAL A 1 104 ? -7.992 1.324 9.773 1.00 98.69 104 VAL A CA 1
ATOM 785 C C . VAL A 1 104 ? -6.538 0.887 9.712 1.00 98.69 104 VAL A C 1
ATOM 787 O O . VAL A 1 104 ? -6.246 -0.288 9.476 1.00 98.69 104 VAL A O 1
ATOM 790 N N . LYS A 1 105 ? -5.620 1.820 9.961 1.00 98.19 105 LYS A N 1
ATOM 791 C CA . LYS A 1 105 ? -4.211 1.527 10.227 1.00 98.19 105 LYS A CA 1
ATOM 792 C C . LYS A 1 105 ? -3.778 2.241 11.498 1.00 98.19 105 LYS A C 1
ATOM 794 O O . LYS A 1 105 ? -3.956 3.450 11.587 1.00 98.19 105 LYS A O 1
ATOM 799 N N . ASN A 1 106 ? -3.162 1.520 12.423 1.00 98.44 106 ASN A N 1
ATOM 800 C CA . ASN A 1 106 ? -2.456 2.122 13.553 1.00 98.44 106 ASN A CA 1
ATOM 801 C C . ASN A 1 106 ? -0.957 2.000 13.301 1.00 98.44 106 ASN A C 1
ATOM 803 O O . ASN A 1 106 ? -0.488 0.916 12.949 1.00 98.44 106 ASN A O 1
ATOM 807 N N . PHE A 1 107 ? -0.229 3.098 13.459 1.00 97.81 107 PHE A N 1
ATOM 808 C CA . PHE A 1 107 ? 1.209 3.182 13.252 1.00 97.81 107 PHE A CA 1
ATOM 809 C C . PHE A 1 107 ? 1.911 3.332 14.594 1.00 97.81 107 PHE A C 1
ATOM 811 O O . PHE A 1 107 ? 1.577 4.215 15.387 1.00 97.81 107 PHE A O 1
ATOM 818 N N . TYR A 1 108 ? 2.909 2.485 14.803 1.00 97.12 108 TYR A N 1
ATOM 819 C CA . TYR A 1 108 ? 3.710 2.428 16.011 1.00 97.12 108 TYR A CA 1
ATOM 820 C C . TYR A 1 108 ? 5.173 2.686 15.672 1.00 97.12 108 TYR A C 1
ATOM 822 O O . TYR A 1 108 ? 5.683 2.165 14.677 1.00 97.12 108 TYR A O 1
ATOM 830 N N . VAL A 1 109 ? 5.845 3.461 16.513 1.00 94.94 109 VAL A N 1
ATOM 831 C CA . VAL A 1 109 ? 7.274 3.769 16.397 1.00 94.94 109 VAL A CA 1
ATOM 832 C C . VAL A 1 109 ? 7.997 3.173 17.596 1.00 94.94 109 VAL A C 1
ATOM 834 O O . VAL A 1 109 ? 7.509 3.274 18.718 1.00 94.94 109 VAL A O 1
ATOM 837 N N . GLU A 1 110 ? 9.138 2.531 17.349 1.00 94.62 110 GLU A N 1
ATOM 838 C CA . GLU A 1 110 ? 10.068 2.075 18.386 1.00 94.62 110 GLU A CA 1
ATOM 839 C C . GLU A 1 110 ? 10.851 3.278 18.912 1.00 94.62 110 GLU A C 1
ATOM 841 O O . GLU A 1 110 ? 11.586 3.897 18.147 1.00 94.62 110 GLU A O 1
ATOM 846 N N . PHE A 1 111 ? 10.685 3.619 20.191 1.00 93.06 111 PHE A N 1
ATOM 847 C CA . PHE A 1 111 ? 11.418 4.722 20.828 1.00 93.06 111 PHE A CA 1
ATOM 848 C C . PHE A 1 111 ? 12.810 4.318 21.325 1.00 93.06 111 PHE A C 1
ATOM 850 O O . PHE A 1 111 ? 13.605 5.189 21.666 1.00 93.06 111 PHE A O 1
ATOM 857 N N . ILE A 1 112 ? 13.122 3.023 21.295 1.00 93.75 112 ILE A N 1
ATOM 858 C CA . ILE A 1 112 ? 14.467 2.464 21.403 1.00 93.75 112 ILE A CA 1
ATOM 859 C C . ILE A 1 112 ? 14.698 1.643 20.135 1.00 93.75 112 ILE A C 1
ATOM 861 O O . ILE A 1 112 ? 13.961 0.699 19.846 1.00 93.75 112 ILE A O 1
ATOM 865 N N . LYS A 1 113 ? 15.705 2.018 19.349 1.00 90.69 113 LYS A N 1
ATOM 866 C CA . LYS A 1 113 ? 15.968 1.429 18.033 1.00 90.69 113 LYS A CA 1
ATOM 867 C C . LYS A 1 113 ? 16.182 -0.083 18.127 1.00 90.69 113 LYS A C 1
ATOM 869 O O . LYS A 1 113 ? 17.120 -0.546 18.773 1.00 90.69 113 LYS A O 1
ATOM 874 N N . GLY A 1 114 ? 15.348 -0.844 17.417 1.00 89.44 114 GLY A N 1
ATOM 875 C CA . GLY A 1 114 ? 15.438 -2.301 17.369 1.00 89.44 114 GLY A CA 1
ATOM 876 C C . GLY A 1 114 ? 14.825 -3.008 18.578 1.00 89.44 114 GLY A C 1
ATOM 877 O O . GLY A 1 114 ? 14.978 -4.225 18.689 1.00 89.44 114 GLY A O 1
ATOM 878 N N . ASP A 1 115 ? 14.135 -2.284 19.466 1.00 93.69 115 ASP A N 1
ATOM 879 C CA . ASP A 1 115 ? 13.385 -2.854 20.583 1.00 93.69 115 ASP A CA 1
ATOM 880 C C . ASP A 1 115 ? 11.865 -2.734 20.350 1.00 93.69 115 ASP A C 1
ATOM 882 O O . ASP A 1 115 ? 11.270 -1.678 20.599 1.00 93.69 115 ASP A O 1
ATOM 886 N N . PRO A 1 116 ? 11.191 -3.829 19.953 1.00 94.69 116 PRO A N 1
ATOM 887 C CA . PRO A 1 116 ? 9.743 -3.866 19.779 1.00 94.69 116 PRO A CA 1
ATOM 888 C C . PRO A 1 116 ? 8.925 -3.554 21.038 1.00 94.69 116 PRO A C 1
ATOM 890 O O . PRO A 1 116 ? 7.754 -3.194 20.910 1.00 94.69 116 PRO A O 1
ATOM 893 N N . VAL A 1 117 ? 9.488 -3.713 22.241 1.00 96.00 117 VAL A N 1
ATOM 894 C CA . VAL A 1 117 ? 8.790 -3.425 23.507 1.00 96.00 117 VAL A CA 1
ATOM 895 C C . VAL A 1 117 ? 8.666 -1.918 23.730 1.00 96.00 117 VAL A C 1
ATOM 897 O O . VAL A 1 117 ? 7.705 -1.464 24.345 1.00 96.00 117 VAL A O 1
ATOM 900 N N . SER A 1 118 ? 9.581 -1.130 23.161 1.00 94.94 118 SER A N 1
ATOM 901 C CA . SER A 1 118 ? 9.558 0.337 23.211 1.00 94.94 118 SER A CA 1
ATOM 902 C C . SER A 1 118 ? 8.513 0.980 22.286 1.00 94.94 118 SER A C 1
ATOM 904 O O . SER A 1 118 ? 8.436 2.208 22.198 1.00 94.94 118 SER A O 1
ATOM 906 N N . ARG A 1 119 ? 7.730 0.174 21.552 1.00 95.12 119 ARG A N 1
ATOM 907 C CA . ARG A 1 119 ? 6.757 0.672 20.576 1.00 95.12 119 ARG A CA 1
ATOM 908 C C . ARG A 1 119 ? 5.654 1.472 21.246 1.00 95.12 119 ARG A C 1
ATOM 910 O O . ARG A 1 119 ? 4.967 0.972 22.132 1.00 95.12 119 ARG A O 1
ATOM 917 N N . GLN A 1 120 ? 5.402 2.665 20.723 1.00 94.88 120 GLN A N 1
ATOM 918 C CA . GLN A 1 120 ? 4.227 3.456 21.080 1.00 94.88 120 GLN A CA 1
ATOM 919 C C . GLN A 1 120 ? 3.448 3.829 19.827 1.00 94.88 120 GLN A C 1
ATOM 921 O O . GLN A 1 120 ? 4.025 4.008 18.751 1.00 94.88 120 GLN A O 1
ATOM 926 N N . ILE A 1 121 ? 2.126 3.908 19.964 1.00 97.06 121 ILE A N 1
ATOM 927 C CA . ILE A 1 121 ? 1.255 4.369 18.887 1.00 97.06 121 ILE A CA 1
ATOM 928 C C . ILE A 1 121 ? 1.465 5.872 18.689 1.00 97.06 121 ILE A C 1
ATOM 930 O O . ILE A 1 121 ? 1.499 6.628 19.653 1.00 97.06 121 ILE A O 1
ATOM 934 N N . VAL A 1 122 ? 1.623 6.300 17.440 1.00 97.00 122 VAL A N 1
ATOM 935 C CA . VAL A 1 122 ? 1.823 7.721 17.102 1.00 97.00 122 VAL A CA 1
ATOM 936 C C . VAL A 1 122 ? 0.742 8.240 16.164 1.00 97.00 122 VAL A C 1
ATOM 938 O O . VAL A 1 122 ? 0.343 9.400 16.249 1.00 97.00 122 VAL A O 1
ATOM 941 N N . GLU A 1 123 ? 0.209 7.372 15.301 1.00 98.19 123 GLU A N 1
ATOM 942 C CA . GLU A 1 123 ? -0.820 7.726 14.328 1.00 98.19 123 GLU A CA 1
ATOM 943 C C . GLU A 1 123 ? -1.889 6.634 14.233 1.00 98.19 123 GLU A C 1
ATOM 945 O O . GLU A 1 123 ? -1.577 5.447 14.134 1.00 98.19 123 GLU A O 1
ATOM 950 N N . THR A 1 124 ? -3.154 7.040 14.154 1.00 98.62 124 THR A N 1
ATOM 951 C CA . THR A 1 124 ? -4.224 6.203 13.600 1.00 98.62 124 THR A CA 1
ATOM 952 C C . THR A 1 124 ? -4.734 6.837 12.316 1.00 98.62 124 THR A C 1
ATOM 954 O O . THR A 1 124 ? -5.031 8.027 12.282 1.00 98.62 124 THR A O 1
ATOM 957 N N . ARG A 1 125 ? -4.859 6.049 11.248 1.00 98.06 125 ARG A N 1
ATOM 958 C CA . ARG A 1 125 ? -5.362 6.508 9.954 1.00 98.06 125 ARG A CA 1
ATOM 959 C C . ARG A 1 125 ? -6.582 5.716 9.526 1.00 98.06 125 ARG A C 1
ATOM 961 O O . ARG A 1 125 ? -6.532 4.488 9.452 1.00 98.06 125 ARG A O 1
ATOM 968 N N . PHE A 1 126 ? -7.632 6.432 9.151 1.00 98.25 126 PHE A N 1
ATOM 969 C CA . PHE A 1 126 ? -8.796 5.874 8.477 1.00 98.25 126 PHE A CA 1
ATOM 970 C C . PHE A 1 126 ? -8.725 6.164 6.985 1.00 98.25 126 PHE A C 1
ATOM 972 O O . PHE A 1 126 ? -8.402 7.277 6.577 1.00 98.25 126 PHE A O 1
ATOM 979 N N . LEU A 1 127 ? -9.043 5.169 6.165 1.00 97.56 127 LEU A N 1
ATOM 980 C CA . LEU A 1 127 ? -9.398 5.353 4.764 1.00 97.56 127 LEU A CA 1
ATOM 981 C C . LEU A 1 127 ? -10.867 4.960 4.622 1.00 97.56 127 LEU A C 1
ATOM 983 O O . LEU A 1 127 ? -11.208 3.793 4.795 1.00 97.56 127 LEU A O 1
ATOM 987 N N . VAL A 1 128 ? -11.719 5.943 4.350 1.00 96.94 128 VAL A N 1
ATOM 988 C CA . VAL A 1 128 ? -13.182 5.823 4.398 1.00 96.94 128 VAL A CA 1
ATOM 989 C C . VAL A 1 128 ? -13.747 5.893 2.984 1.00 96.94 128 VAL A C 1
ATOM 991 O O . VAL A 1 128 ? -13.421 6.826 2.246 1.00 96.94 128 VAL A O 1
ATOM 994 N N . LYS A 1 129 ? -14.585 4.926 2.605 1.00 95.50 129 LYS A N 1
ATOM 995 C CA . LYS A 1 129 ? -15.351 4.941 1.351 1.00 95.50 129 LYS A CA 1
ATOM 996 C C . LYS A 1 129 ? -16.492 5.953 1.469 1.00 95.50 129 LYS A C 1
ATOM 998 O O . LYS A 1 129 ? -17.296 5.847 2.391 1.00 95.50 129 LYS A O 1
ATOM 1003 N N . VAL A 1 130 ? -16.567 6.925 0.556 1.00 91.38 130 VAL A N 1
ATOM 1004 C CA . VAL A 1 130 ? -17.505 8.060 0.663 1.00 91.38 130 VAL A CA 1
ATOM 1005 C C . VAL A 1 130 ? -18.649 7.950 -0.344 1.00 91.38 130 VAL A C 1
ATOM 1007 O O . VAL A 1 130 ? -18.445 8.192 -1.538 1.00 91.38 130 VAL A O 1
ATOM 1010 N N . GLY A 1 131 ? -19.848 7.653 0.170 1.00 76.50 131 GLY A N 1
ATOM 1011 C CA . GLY A 1 131 ? -21.109 7.599 -0.580 1.00 76.50 131 GLY A CA 1
ATOM 1012 C C . GLY A 1 131 ? -21.067 6.695 -1.814 1.00 76.50 131 GLY A C 1
ATOM 1013 O O . GLY A 1 131 ? -20.095 5.971 -2.039 1.00 76.50 131 GLY A O 1
ATOM 1014 N N . ALA A 1 132 ? -22.073 6.812 -2.683 1.00 67.56 132 ALA A N 1
ATOM 1015 C CA . ALA A 1 132 ? -22.196 6.001 -3.904 1.00 67.56 132 ALA A CA 1
ATOM 1016 C C . ALA A 1 132 ? -21.116 6.284 -4.977 1.00 67.56 132 ALA A C 1
ATOM 1018 O O . ALA A 1 132 ? -21.150 5.714 -6.068 1.00 67.56 132 ALA A O 1
ATOM 1019 N N . THR A 1 133 ? -20.160 7.180 -4.705 1.00 70.88 133 THR A N 1
ATOM 1020 C CA . THR A 1 133 ? -19.000 7.421 -5.575 1.00 70.88 133 THR A CA 1
ATOM 1021 C C . THR A 1 133 ? -17.890 6.417 -5.281 1.00 70.88 133 THR A C 1
ATOM 1023 O O . THR A 1 133 ? -17.744 5.986 -4.145 1.00 70.88 133 THR A O 1
ATOM 1026 N N . ASP A 1 134 ? -17.023 6.099 -6.242 1.00 77.75 134 ASP A N 1
ATOM 1027 C CA . ASP A 1 134 ? -15.846 5.249 -5.981 1.00 77.75 134 ASP A CA 1
ATOM 1028 C C . ASP A 1 134 ? -14.758 5.940 -5.126 1.00 77.75 134 ASP A C 1
ATOM 1030 O O . ASP A 1 134 ? -13.696 5.365 -4.895 1.00 77.75 134 ASP A O 1
ATOM 1034 N N . ALA A 1 135 ? -14.991 7.166 -4.643 1.00 86.31 135 ALA A N 1
ATOM 1035 C CA . ALA A 1 135 ? -13.991 7.957 -3.939 1.00 86.31 135 ALA A CA 1
ATOM 1036 C C . ALA A 1 135 ? -13.744 7.478 -2.500 1.00 86.31 135 ALA A C 1
ATOM 1038 O O . ALA A 1 135 ? -14.646 7.053 -1.773 1.00 86.31 135 ALA A O 1
ATOM 1039 N N . TRP A 1 136 ? -12.494 7.636 -2.065 1.00 94.50 136 TRP A N 1
ATOM 1040 C CA . TRP A 1 136 ? -12.060 7.366 -0.698 1.00 94.50 136 TRP A CA 1
ATOM 1041 C C . TRP A 1 136 ? -11.407 8.598 -0.086 1.00 94.50 136 TRP A C 1
ATOM 1043 O O . TRP A 1 136 ? -10.728 9.364 -0.774 1.00 94.50 136 TRP A O 1
ATOM 1053 N N . ARG A 1 137 ? -11.571 8.776 1.226 1.00 94.81 137 ARG A N 1
ATOM 1054 C CA . ARG A 1 137 ? -10.952 9.871 1.978 1.00 94.81 137 ARG A CA 1
ATOM 1055 C C . ARG A 1 137 ? -10.104 9.348 3.126 1.00 94.81 137 ARG A C 1
ATOM 1057 O O . ARG A 1 137 ? -10.549 8.513 3.907 1.00 94.81 137 ARG A O 1
ATOM 1064 N N . GLY A 1 138 ? -8.878 9.857 3.206 1.00 96.19 138 GLY A N 1
ATOM 1065 C CA . GLY A 1 138 ? -7.966 9.605 4.316 1.00 96.19 138 GLY A CA 1
ATOM 1066 C C . GLY A 1 138 ? -8.192 10.591 5.461 1.00 96.19 138 GLY A C 1
ATOM 1067 O O . GLY A 1 138 ? -8.359 11.785 5.211 1.00 96.19 138 GLY A O 1
ATOM 1068 N N . LEU A 1 139 ? -8.179 10.090 6.693 1.00 97.38 139 LEU A N 1
ATOM 1069 C CA . LEU A 1 139 ? -8.227 10.858 7.937 1.00 97.38 139 LEU A CA 1
ATOM 1070 C C . LEU A 1 139 ? -7.067 10.395 8.821 1.00 97.38 139 LEU A C 1
ATOM 1072 O O . LEU A 1 139 ? -6.998 9.209 9.141 1.00 97.38 139 LEU A O 1
ATOM 1076 N N . SER A 1 140 ? -6.170 11.303 9.195 1.00 98.06 140 SER A N 1
ATOM 1077 C CA . SER A 1 140 ? -5.002 10.998 10.032 1.00 98.06 140 SER A CA 1
ATOM 1078 C C . SER A 1 140 ? -5.195 11.608 11.417 1.00 98.06 140 SER A C 1
ATOM 1080 O O . SER A 1 140 ? -5.489 12.796 11.533 1.00 98.06 140 SER A O 1
ATOM 1082 N N . TYR A 1 141 ? -5.023 10.802 12.457 1.00 98.56 141 TYR A N 1
ATOM 1083 C CA . TYR A 1 141 ? -5.152 11.194 13.855 1.00 98.56 141 TYR A CA 1
ATOM 1084 C C . TYR A 1 141 ? -3.793 11.084 14.529 1.00 98.56 141 TYR A C 1
ATOM 1086 O O . TYR A 1 141 ? -3.151 10.037 14.444 1.00 98.56 141 TYR A O 1
ATOM 1094 N N . LYS A 1 142 ? -3.373 12.149 15.209 1.00 98.25 142 LYS A N 1
ATOM 1095 C CA . LYS A 1 142 ? -2.124 12.192 15.971 1.00 98.25 142 LYS A CA 1
ATOM 1096 C C . LYS A 1 142 ? -2.401 11.888 17.435 1.00 98.25 142 LYS A C 1
ATOM 1098 O O . LYS A 1 142 ? -3.201 12.597 18.050 1.00 98.25 142 LYS A O 1
ATOM 1103 N N . TRP A 1 143 ? -1.748 10.860 17.965 1.00 98.06 143 TRP A N 1
ATOM 1104 C CA . TRP A 1 143 ? -1.839 10.502 19.379 1.00 98.06 143 TRP A CA 1
ATOM 1105 C C . TRP A 1 143 ? -1.135 11.533 20.260 1.00 98.06 143 TRP A C 1
ATOM 1107 O O . TRP A 1 143 ? -0.166 12.166 19.838 1.00 98.06 143 TRP A O 1
ATOM 1117 N N . ASN A 1 144 ? -1.659 11.732 21.466 1.00 95.62 144 ASN A N 1
ATOM 1118 C CA . ASN A 1 144 ? -0.982 12.499 22.506 1.00 95.62 144 ASN A CA 1
ATOM 1119 C C . ASN A 1 144 ? 0.132 11.680 23.176 1.00 95.62 144 ASN A C 1
ATOM 1121 O O . ASN A 1 144 ? 0.169 10.456 23.074 1.00 95.62 144 ASN A O 1
ATOM 1125 N N . ASP A 1 145 ? 1.033 12.370 23.876 1.00 90.88 145 ASP A N 1
ATOM 1126 C CA . ASP A 1 145 ? 2.246 11.769 24.453 1.00 90.88 145 ASP A CA 1
ATOM 1127 C C . ASP A 1 145 ? 1.961 10.657 25.481 1.00 90.88 145 ASP A C 1
ATOM 1129 O O . ASP A 1 145 ? 2.788 9.772 25.676 1.00 90.88 145 ASP A O 1
ATOM 1133 N N . ASP A 1 146 ? 0.802 10.688 26.147 1.00 91.81 146 ASP A N 1
ATOM 1134 C CA . ASP A 1 146 ? 0.377 9.657 27.105 1.00 91.81 146 ASP A CA 1
ATOM 1135 C C . ASP A 1 146 ? -0.481 8.545 26.473 1.00 91.81 146 ASP A C 1
ATOM 1137 O O . ASP A 1 146 ? -0.959 7.659 27.184 1.00 91.81 146 ASP A O 1
ATOM 1141 N N . ALA A 1 147 ? -0.668 8.590 25.149 1.00 92.50 147 ALA A N 1
ATOM 1142 C CA . ALA A 1 147 ? -1.484 7.675 24.360 1.00 92.50 147 ALA A CA 1
ATOM 1143 C C . ALA A 1 147 ? -2.917 7.479 24.900 1.00 92.50 147 ALA A C 1
ATOM 1145 O O . ALA A 1 147 ? -3.511 6.412 24.730 1.00 92.50 147 ALA A O 1
ATOM 1146 N N . SER A 1 148 ? -3.487 8.494 25.556 1.00 95.19 148 SER A N 1
ATOM 1147 C CA . SER A 1 148 ? -4.859 8.451 26.070 1.00 95.19 148 SER A CA 1
ATOM 1148 C C . SER A 1 148 ? -5.919 8.792 25.018 1.00 95.19 148 SER A C 1
ATOM 1150 O O . SER A 1 148 ? -7.076 8.401 25.184 1.00 95.19 148 SER A O 1
ATOM 1152 N N . ASP A 1 149 ? -5.554 9.494 23.940 1.00 98.00 149 ASP A N 1
ATOM 1153 C CA . ASP A 1 149 ? -6.420 9.758 22.784 1.00 98.00 149 ASP A CA 1
ATOM 1154 C C . ASP A 1 149 ? -5.600 10.231 21.567 1.00 98.00 149 ASP A C 1
ATOM 1156 O O . ASP A 1 149 ? -4.396 10.475 21.645 1.00 98.00 149 ASP A O 1
ATOM 1160 N N . ALA A 1 150 ? -6.258 10.428 20.427 1.00 98.38 150 ALA A N 1
ATOM 1161 C CA . ALA A 1 150 ? -5.660 11.055 19.257 1.00 98.38 150 ALA A CA 1
ATOM 1162 C C . ALA A 1 150 ? -6.609 12.047 18.596 1.00 98.38 150 ALA A C 1
ATOM 1164 O O . ALA A 1 150 ? -7.814 11.815 18.539 1.00 98.38 150 ALA A O 1
ATOM 1165 N N . VAL A 1 151 ? -6.060 13.134 18.054 1.00 98.31 151 VAL A N 1
ATOM 1166 C CA . VAL A 1 151 ? -6.823 14.236 17.450 1.00 98.31 151 VAL A CA 1
ATOM 1167 C C . VAL A 1 151 ? -6.671 14.219 15.934 1.00 98.31 151 VAL A C 1
ATOM 1169 O O . VAL A 1 151 ? -5.565 14.049 15.417 1.00 98.31 151 VAL A O 1
ATOM 1172 N N . LEU A 1 152 ? -7.780 14.419 15.221 1.00 98.50 152 LEU A N 1
ATOM 1173 C CA . LEU A 1 152 ? -7.810 14.544 13.766 1.00 98.50 152 LEU A CA 1
ATOM 1174 C C . LEU A 1 152 ? -6.961 15.734 13.308 1.00 98.50 152 LEU A C 1
ATOM 1176 O O . LEU A 1 152 ? -7.162 16.865 13.755 1.00 98.50 152 LEU A O 1
ATOM 1180 N N . LEU A 1 153 ? -6.068 15.493 12.354 1.00 97.44 153 LEU A N 1
ATOM 1181 C CA . LEU A 1 153 ? -5.284 16.543 11.720 1.00 97.44 153 LEU A CA 1
ATOM 1182 C C . LEU A 1 153 ? -6.034 17.127 10.509 1.00 97.44 153 LEU A C 1
ATOM 1184 O O . LEU A 1 153 ? -6.432 16.370 9.617 1.00 97.44 153 LEU A O 1
ATOM 1188 N N . PRO A 1 154 ? -6.224 18.460 10.436 1.00 94.50 154 PRO A N 1
ATOM 1189 C CA . PRO A 1 154 ? -6.855 19.099 9.279 1.00 94.50 154 PRO A CA 1
ATOM 1190 C C . PRO A 1 154 ? -5.925 19.152 8.057 1.00 94.50 154 PRO A C 1
ATOM 1192 O O . PRO A 1 154 ? -6.397 19.133 6.922 1.00 94.50 154 PRO A O 1
ATOM 1195 N N . ASP A 1 155 ? -4.614 19.178 8.297 1.00 95.69 155 ASP A N 1
ATOM 1196 C CA . ASP A 1 155 ? -3.556 19.325 7.304 1.00 95.69 155 ASP A CA 1
ATOM 1197 C C . ASP A 1 155 ? -2.392 18.378 7.616 1.00 95.69 155 ASP A C 1
ATOM 1199 O O . ASP A 1 155 ? -2.369 17.699 8.643 1.00 95.69 155 ASP A O 1
ATOM 1203 N N . ARG A 1 156 ? -1.402 18.341 6.718 1.00 95.38 156 ARG A N 1
ATOM 1204 C CA . ARG A 1 156 ? -0.153 17.614 6.961 1.00 95.38 156 ARG A CA 1
ATOM 1205 C C . ARG A 1 156 ? 0.576 18.176 8.180 1.00 95.38 156 ARG A C 1
ATOM 1207 O O . ARG A 1 156 ? 0.639 19.393 8.358 1.00 95.38 156 ARG A O 1
ATOM 1214 N N . GLU A 1 157 ? 1.235 17.305 8.929 1.00 95.62 157 GLU A N 1
ATOM 1215 C CA . GLU A 1 157 ? 2.125 17.697 10.020 1.00 95.62 157 GLU A CA 1
ATOM 1216 C C . GLU A 1 157 ? 3.424 16.889 9.950 1.00 95.62 157 GLU A C 1
ATOM 1218 O O . GLU A 1 157 ? 3.426 15.723 9.559 1.00 95.62 157 GLU A O 1
ATOM 1223 N N . ILE A 1 158 ? 4.551 17.515 10.289 1.00 94.31 158 ILE A N 1
ATOM 1224 C CA . ILE A 1 158 ? 5.847 16.840 10.386 1.00 94.31 158 ILE A CA 1
ATOM 1225 C C . ILE A 1 158 ? 6.423 17.164 11.753 1.00 94.31 158 ILE A C 1
ATOM 1227 O O . ILE A 1 158 ? 6.647 18.339 12.048 1.00 94.31 158 ILE A O 1
ATOM 1231 N N . LEU A 1 159 ? 6.684 16.136 12.556 1.00 92.12 159 LEU A N 1
ATOM 1232 C CA . LEU A 1 159 ? 7.212 16.296 13.907 1.00 92.12 159 LEU A CA 1
ATOM 1233 C C . LEU A 1 159 ? 8.529 15.544 14.084 1.00 92.12 159 LEU A C 1
ATOM 1235 O O . LEU A 1 159 ? 8.672 14.441 13.554 1.00 92.12 159 LEU A O 1
ATOM 1239 N N . PRO A 1 160 ? 9.494 16.119 14.821 1.00 93.31 160 PRO A N 1
ATOM 1240 C CA . PRO A 1 160 ? 10.647 15.366 15.273 1.00 93.31 160 PRO A CA 1
ATOM 1241 C C . PRO A 1 160 ? 10.218 14.387 16.372 1.00 93.31 160 PRO A C 1
ATOM 1243 O O . PRO A 1 160 ? 9.556 14.765 17.336 1.00 93.31 160 PRO A O 1
ATOM 1246 N N . LEU A 1 161 ? 10.627 13.137 16.221 1.00 90.81 161 LEU A N 1
ATOM 1247 C CA . LEU A 1 161 ? 10.650 12.110 17.249 1.00 90.81 161 LEU A CA 1
ATOM 1248 C C . LEU A 1 161 ? 12.113 11.852 17.605 1.00 90.81 161 LEU A C 1
ATOM 1250 O O . LEU A 1 161 ? 12.976 11.838 16.726 1.00 90.81 161 LEU A O 1
ATOM 1254 N N . PHE A 1 162 ? 12.395 11.655 18.886 1.00 91.75 162 PHE A N 1
ATOM 1255 C CA . PHE A 1 162 ? 13.738 11.360 19.372 1.00 91.75 162 PHE A CA 1
ATOM 1256 C C . PHE A 1 162 ? 13.775 9.898 19.787 1.00 91.75 162 PHE A C 1
ATOM 1258 O O . PHE A 1 162 ? 13.075 9.502 20.716 1.00 91.75 162 PHE A O 1
ATOM 1265 N N . ILE A 1 163 ? 14.546 9.106 19.050 1.00 91.44 163 ILE A N 1
ATOM 1266 C CA . ILE A 1 163 ? 14.651 7.661 19.240 1.00 91.44 163 ILE A CA 1
ATOM 1267 C C . ILE A 1 163 ? 15.969 7.381 19.941 1.00 91.44 163 ILE A C 1
ATOM 1269 O O . ILE A 1 163 ? 17.005 7.852 19.474 1.00 91.44 163 ILE A O 1
ATOM 1273 N N . GLU A 1 164 ? 15.946 6.637 21.043 1.00 94.31 164 GLU A N 1
ATOM 1274 C CA . GLU A 1 164 ? 17.165 6.150 21.682 1.00 94.31 164 GLU A CA 1
ATOM 1275 C C . GLU A 1 164 ? 17.889 5.218 20.706 1.00 94.31 164 GLU A C 1
ATOM 1277 O O . GLU A 1 164 ? 17.342 4.221 20.226 1.00 94.31 164 GLU A O 1
ATOM 1282 N N . ASP A 1 165 ? 19.117 5.588 20.369 1.00 91.19 165 ASP A N 1
ATOM 1283 C CA . ASP A 1 165 ? 19.959 4.886 19.411 1.00 91.19 165 ASP A CA 1
ATOM 1284 C C . ASP A 1 165 ? 21.333 4.692 20.055 1.00 91.19 165 ASP A C 1
ATOM 1286 O O . ASP A 1 165 ? 22.146 5.621 20.049 1.00 91.19 165 ASP A O 1
ATOM 1290 N N . PRO A 1 166 ? 21.606 3.503 20.622 1.00 85.50 166 PRO A N 1
ATOM 1291 C CA . PRO A 1 166 ? 22.881 3.211 21.274 1.00 85.50 166 PRO A CA 1
ATOM 1292 C C . PRO A 1 166 ? 24.098 3.372 20.353 1.00 85.50 166 PRO A C 1
ATOM 1294 O O . PRO A 1 166 ? 25.214 3.541 20.844 1.00 85.50 166 PRO A O 1
ATOM 1297 N N . ASP A 1 167 ? 23.891 3.329 19.032 1.00 87.38 167 ASP A N 1
ATOM 1298 C CA . ASP A 1 167 ? 24.945 3.489 18.030 1.00 87.38 167 ASP A CA 1
ATOM 1299 C C . ASP A 1 167 ? 25.162 4.959 17.621 1.00 87.38 167 ASP A C 1
ATOM 1301 O O . ASP A 1 167 ? 26.120 5.271 16.905 1.00 87.38 167 ASP A O 1
ATOM 1305 N N . ALA A 1 168 ? 24.279 5.876 18.033 1.00 87.38 168 ALA A N 1
ATOM 1306 C CA . ALA A 1 168 ? 24.386 7.296 17.719 1.00 87.38 168 ALA A CA 1
ATOM 1307 C C . ALA A 1 168 ? 25.364 8.018 18.659 1.00 87.38 168 ALA A C 1
ATOM 1309 O O . ALA A 1 168 ? 25.508 7.679 19.831 1.00 87.38 168 ALA A O 1
ATOM 1310 N N . VAL A 1 169 ? 26.007 9.078 18.151 1.00 84.94 169 VAL A N 1
ATOM 1311 C CA . VAL A 1 169 ? 27.003 9.872 18.901 1.00 84.94 169 VAL A CA 1
ATOM 1312 C C . VAL A 1 169 ? 26.426 10.436 20.203 1.00 84.94 169 VAL A C 1
ATOM 1314 O O . VAL A 1 169 ? 27.099 10.403 21.231 1.00 84.94 169 VAL A O 1
ATOM 1317 N N . ASP A 1 170 ? 25.179 10.904 20.157 1.00 86.06 170 ASP A N 1
ATOM 1318 C CA . ASP A 1 170 ? 24.486 11.513 21.295 1.00 86.06 170 ASP A CA 1
ATOM 1319 C C . ASP A 1 170 ? 23.504 10.543 21.980 1.00 86.06 170 ASP A C 1
ATOM 1321 O O . ASP A 1 170 ? 22.635 10.983 22.728 1.00 86.06 170 ASP A O 1
ATOM 1325 N N . ALA A 1 171 ? 23.612 9.233 21.713 1.00 87.88 171 ALA A N 1
ATOM 1326 C CA . ALA A 1 171 ? 22.682 8.181 22.153 1.00 87.88 171 ALA A CA 1
ATOM 1327 C C . ALA A 1 171 ? 21.218 8.345 21.683 1.00 87.88 171 ALA A C 1
ATOM 1329 O O . ALA A 1 171 ? 20.346 7.574 22.082 1.00 87.88 171 ALA A O 1
ATOM 1330 N N . PHE A 1 172 ? 20.938 9.322 20.815 1.00 89.25 172 PHE A N 1
ATOM 1331 C CA . PHE A 1 172 ? 19.635 9.534 20.193 1.00 89.25 172 PHE A CA 1
ATOM 1332 C C . PHE A 1 172 ? 19.777 9.852 18.705 1.00 89.25 172 PHE A C 1
ATOM 1334 O O . PHE A 1 172 ? 20.742 10.485 18.272 1.00 89.25 172 PHE A O 1
ATOM 1341 N N . SER A 1 173 ? 18.754 9.477 17.944 1.00 86.44 173 SER A N 1
ATOM 1342 C CA . SER A 1 173 ? 18.570 9.812 16.534 1.00 86.44 173 SER A CA 1
ATOM 1343 C C . SER A 1 173 ? 17.275 10.621 16.364 1.00 86.44 173 SER A C 1
ATOM 1345 O O . SER A 1 173 ? 16.215 10.211 16.843 1.00 86.44 173 SER A O 1
ATOM 1347 N N . GLU A 1 174 ? 17.339 11.777 15.685 1.00 87.44 174 GLU A N 1
ATOM 1348 C CA . GLU A 1 174 ? 16.135 12.532 15.289 1.00 87.44 174 GLU A CA 1
ATOM 1349 C C . GLU A 1 174 ? 15.484 11.854 14.081 1.00 87.44 174 GLU A C 1
ATOM 1351 O O . GLU A 1 174 ? 16.095 11.677 13.025 1.00 87.44 174 GLU A O 1
ATOM 1356 N N . TYR A 1 175 ? 14.206 11.535 14.224 1.00 82.75 175 TYR A N 1
ATOM 1357 C CA . TYR A 1 175 ? 13.368 10.942 13.202 1.00 82.75 175 TYR A CA 1
ATOM 1358 C C . TYR A 1 175 ? 12.174 11.859 12.917 1.00 82.75 175 TYR A C 1
ATOM 1360 O O . TYR A 1 175 ? 11.362 12.134 13.792 1.00 82.75 175 TYR A O 1
ATOM 1368 N N . ARG A 1 176 ? 12.043 12.363 11.685 1.00 91.06 176 ARG A N 1
ATOM 1369 C CA . ARG A 1 176 ? 10.927 13.249 11.316 1.00 91.06 176 ARG A CA 1
ATOM 1370 C C . ARG A 1 176 ? 9.713 12.457 10.854 1.00 91.06 176 ARG A C 1
ATOM 1372 O O . ARG A 1 176 ? 9.623 12.101 9.678 1.00 91.06 176 ARG A O 1
ATOM 1379 N N . TYR A 1 177 ? 8.764 12.240 11.756 1.00 94.06 177 TYR A N 1
ATOM 1380 C CA . TYR A 1 177 ? 7.512 11.568 11.437 1.00 94.06 177 TYR A CA 1
ATOM 1381 C C . TYR A 1 177 ? 6.615 12.462 10.582 1.00 94.06 177 TYR A C 1
ATOM 1383 O O . TYR A 1 177 ? 6.387 13.628 10.909 1.00 94.06 177 TYR A O 1
ATOM 1391 N N . PHE A 1 178 ? 6.107 11.916 9.480 1.00 94.62 178 PHE A N 1
ATOM 1392 C CA . PHE A 1 178 ? 5.230 12.614 8.546 1.00 94.62 178 PHE A CA 1
ATOM 1393 C C . PHE A 1 178 ? 3.795 12.112 8.709 1.00 94.62 178 PHE A C 1
ATOM 1395 O O . PHE A 1 178 ? 3.474 10.994 8.305 1.00 94.62 178 PHE A O 1
ATOM 1402 N N . PHE A 1 179 ? 2.923 12.972 9.222 1.00 95.50 179 PHE A N 1
ATOM 1403 C CA . PHE A 1 179 ? 1.485 12.755 9.237 1.00 95.50 179 PHE A CA 1
ATOM 1404 C C . PHE A 1 179 ? 0.884 13.305 7.933 1.00 95.50 179 PHE A C 1
ATOM 1406 O O . PHE A 1 179 ? 0.936 14.519 7.702 1.00 95.50 179 PHE A O 1
ATOM 1413 N N . PRO A 1 180 ? 0.323 12.463 7.045 1.00 95.00 180 PRO A N 1
ATOM 1414 C CA . PRO A 1 180 ? -0.251 12.946 5.797 1.00 95.00 180 PRO A CA 1
ATOM 1415 C C . PRO A 1 180 ? -1.551 13.701 6.044 1.00 95.00 180 PRO A C 1
ATOM 1417 O O . PRO A 1 180 ? -2.433 13.219 6.759 1.00 95.00 180 PRO A O 1
ATOM 1420 N N . GLY A 1 181 ? -1.696 14.842 5.370 1.00 93.50 181 GLY A N 1
ATOM 1421 C CA . GLY A 1 181 ? -2.973 15.539 5.283 1.00 93.50 181 GLY A CA 1
ATOM 1422 C C . GLY A 1 181 ? -3.921 14.880 4.269 1.00 93.50 181 GLY A C 1
ATOM 1423 O O . GLY A 1 181 ? -3.517 13.991 3.504 1.00 93.50 181 GLY A O 1
ATOM 1424 N N . PRO A 1 182 ? -5.179 15.347 4.184 1.00 90.88 182 PRO A N 1
ATOM 1425 C CA . PRO A 1 182 ? -6.155 14.820 3.229 1.00 90.88 182 PRO A CA 1
ATOM 1426 C C . PRO A 1 182 ? -5.671 14.846 1.769 1.00 90.88 182 PRO A C 1
ATOM 1428 O O . PRO A 1 182 ? -5.887 13.886 1.029 1.00 90.88 182 PRO A O 1
ATOM 1431 N N . GLN A 1 183 ? -4.966 15.903 1.352 1.00 90.69 183 GLN A N 1
ATOM 1432 C CA . GLN A 1 183 ? -4.451 16.042 -0.017 1.00 90.69 183 GLN A CA 1
ATOM 1433 C C . GLN A 1 183 ? -3.245 15.131 -0.291 1.00 90.69 183 GLN A C 1
ATOM 1435 O O . GLN A 1 183 ? -3.048 14.701 -1.427 1.00 90.69 183 GLN A O 1
ATOM 1440 N N . ASP A 1 184 ? -2.453 14.783 0.730 1.00 93.50 184 ASP A N 1
ATOM 1441 C CA . ASP A 1 184 ? -1.350 13.829 0.562 1.00 93.50 184 ASP A CA 1
ATOM 1442 C C . ASP A 1 184 ? -1.880 12.418 0.305 1.00 93.50 184 ASP A C 1
ATOM 1444 O O . ASP A 1 184 ? -1.326 11.687 -0.514 1.00 93.50 184 ASP A O 1
ATOM 1448 N N . CYS A 1 185 ? -3.000 12.050 0.936 1.00 92.06 185 CYS A N 1
ATOM 1449 C CA . CYS A 1 185 ? -3.644 10.757 0.707 1.00 92.06 185 CYS A CA 1
ATOM 1450 C C . CYS A 1 185 ? -4.025 10.570 -0.772 1.00 92.06 185 CYS A C 1
ATOM 1452 O O . CYS A 1 185 ? -3.829 9.488 -1.327 1.00 92.06 185 CYS A O 1
ATOM 1454 N N . THR A 1 186 ? -4.495 11.632 -1.438 1.00 90.50 186 THR A N 1
ATOM 1455 C CA . THR A 1 186 ? -4.909 11.576 -2.852 1.00 90.50 186 THR A CA 1
ATOM 1456 C C . THR A 1 186 ? -3.753 11.424 -3.840 1.00 90.50 186 THR A C 1
ATOM 1458 O O . THR A 1 186 ? -3.998 11.161 -5.011 1.00 90.50 186 THR A O 1
ATOM 1461 N N . LEU A 1 187 ? -2.493 11.544 -3.400 1.00 90.38 187 LEU A N 1
ATOM 1462 C CA . LEU A 1 187 ? -1.335 11.286 -4.264 1.00 90.38 187 LEU A CA 1
ATOM 1463 C C . LEU A 1 187 ? -1.206 9.800 -4.616 1.00 90.38 187 LEU A C 1
ATOM 1465 O O . LEU A 1 187 ? -0.788 9.462 -5.721 1.00 90.38 187 LEU A O 1
ATOM 1469 N N . CYS A 1 188 ? -1.571 8.924 -3.679 1.00 92.19 188 CYS A N 1
ATOM 1470 C CA . CYS A 1 188 ? -1.461 7.474 -3.833 1.00 92.19 188 CYS A CA 1
ATOM 1471 C C . CYS A 1 188 ? -2.828 6.813 -4.037 1.00 92.19 188 CYS A C 1
ATOM 1473 O O . CYS A 1 188 ? -2.957 5.871 -4.817 1.00 92.19 188 CYS A O 1
ATOM 1475 N N . HIS A 1 189 ? -3.855 7.300 -3.339 1.00 93.81 189 HIS A N 1
ATOM 1476 C CA . HIS A 1 189 ? -5.216 6.785 -3.413 1.00 93.81 189 HIS A CA 1
ATOM 1477 C C . HIS A 1 189 ? -5.958 7.467 -4.568 1.00 93.81 189 HIS A C 1
ATOM 1479 O O . HIS A 1 189 ? -6.736 8.387 -4.346 1.00 93.81 189 HIS A O 1
ATOM 1485 N N . THR A 1 190 ? -5.660 7.050 -5.801 1.00 92.75 190 THR A N 1
ATOM 1486 C CA . THR A 1 190 ? -6.233 7.607 -7.038 1.00 92.75 190 THR A CA 1
ATOM 1487 C C . THR A 1 190 ? -7.181 6.622 -7.717 1.00 92.75 190 THR A C 1
ATOM 1489 O O . THR A 1 190 ? -7.108 5.413 -7.480 1.00 92.75 190 THR A O 1
ATOM 1492 N N . GLU A 1 191 ? -8.013 7.119 -8.636 1.00 91.25 191 GLU A N 1
ATOM 1493 C CA . GLU A 1 191 ? -8.849 6.278 -9.504 1.00 91.25 191 GLU A CA 1
ATOM 1494 C C . GLU A 1 191 ? -8.007 5.277 -10.307 1.00 91.25 191 GLU A C 1
ATOM 1496 O O . GLU A 1 191 ? -8.318 4.088 -10.335 1.00 91.25 191 GLU A O 1
ATOM 1501 N N . ALA A 1 192 ? -6.883 5.720 -10.883 1.00 91.12 192 ALA A N 1
ATOM 1502 C CA . ALA A 1 192 ? -5.986 4.848 -11.639 1.00 91.12 192 ALA A CA 1
ATOM 1503 C C . ALA A 1 192 ? -5.406 3.718 -10.776 1.00 91.12 192 ALA A C 1
ATOM 1505 O O . ALA A 1 192 ? -5.265 2.589 -11.247 1.00 91.12 192 ALA A O 1
ATOM 1506 N N . ALA A 1 193 ? -5.093 3.999 -9.507 1.00 92.00 193 ALA A N 1
ATOM 1507 C CA . ALA A 1 193 ? -4.645 2.997 -8.548 1.00 92.00 193 ALA A CA 1
ATOM 1508 C C . ALA A 1 193 ? -5.789 2.123 -7.996 1.00 92.00 193 ALA A C 1
ATOM 1510 O O . ALA A 1 193 ? -5.511 1.085 -7.397 1.00 92.00 193 ALA A O 1
ATOM 1511 N N . GLY A 1 194 ? -7.047 2.510 -8.227 1.00 91.56 194 GLY A N 1
ATOM 1512 C CA . GLY A 1 194 ? -8.241 1.838 -7.722 1.00 91.56 194 GLY A CA 1
ATOM 1513 C C . GLY A 1 194 ? -8.549 2.135 -6.255 1.00 91.56 194 GLY A C 1
ATOM 1514 O O . GLY A 1 194 ? -9.243 1.353 -5.613 1.00 91.56 194 GLY A O 1
ATOM 1515 N N . TRP A 1 195 ? -8.025 3.248 -5.733 1.00 93.62 195 TRP A N 1
ATOM 1516 C CA . TRP A 1 195 ? -8.200 3.768 -4.374 1.00 93.62 195 TRP A CA 1
ATOM 1517 C C . TRP A 1 195 ? -7.683 2.878 -3.236 1.00 93.62 195 TRP A C 1
ATOM 1519 O O . TRP A 1 195 ? -6.903 3.351 -2.421 1.00 93.62 195 TRP A O 1
ATOM 1529 N N . VAL A 1 196 ? -8.047 1.601 -3.147 1.00 95.25 196 VAL A N 1
ATOM 1530 C CA . VAL A 1 196 ? -7.591 0.690 -2.086 1.00 95.25 196 VAL A CA 1
ATOM 1531 C C . VAL A 1 196 ? -6.338 -0.059 -2.530 1.00 95.25 196 VAL A C 1
ATOM 1533 O O . VAL A 1 196 ? -6.382 -0.968 -3.351 1.00 95.25 196 VAL A O 1
ATOM 1536 N N . LEU A 1 197 ? -5.195 0.312 -1.951 1.00 94.31 197 LEU A N 1
ATOM 1537 C CA . LEU A 1 197 ? -3.890 -0.193 -2.399 1.00 94.31 197 LEU A CA 1
ATOM 1538 C C . LEU A 1 197 ? -3.537 -1.574 -1.827 1.00 94.31 197 LEU A C 1
ATOM 1540 O O . LEU A 1 197 ? -2.929 -2.396 -2.508 1.00 94.31 197 LEU A O 1
ATOM 1544 N N . GLY A 1 198 ? -3.874 -1.807 -0.554 1.00 93.06 198 GLY A N 1
ATOM 1545 C CA . GLY A 1 198 ? -3.398 -2.970 0.204 1.00 93.06 198 GLY A CA 1
ATOM 1546 C C . GLY A 1 198 ? -4.414 -4.096 0.372 1.00 93.06 198 GLY A C 1
ATOM 1547 O O . GLY A 1 198 ? -4.011 -5.249 0.441 1.00 93.06 198 GLY A O 1
ATOM 1548 N N . MET A 1 199 ? -5.713 -3.795 0.445 1.00 95.81 199 MET A N 1
ATOM 1549 C CA . MET A 1 199 ? -6.741 -4.811 0.689 1.00 95.81 199 MET A CA 1
ATOM 1550 C C . MET A 1 199 ? -7.267 -5.372 -0.632 1.00 95.81 199 MET A C 1
ATOM 1552 O O . MET A 1 199 ? -8.263 -4.906 -1.177 1.00 95.81 199 MET A O 1
ATOM 1556 N N . ARG A 1 200 ? -6.521 -6.339 -1.170 1.00 95.62 200 ARG A N 1
ATOM 1557 C CA . ARG A 1 200 ? -6.811 -7.034 -2.426 1.00 95.62 200 ARG A CA 1
ATOM 1558 C C . ARG A 1 200 ? -6.257 -8.452 -2.399 1.00 95.62 200 ARG A C 1
ATOM 1560 O O . ARG A 1 200 ? -5.330 -8.731 -1.641 1.00 95.62 200 ARG A O 1
ATOM 1567 N N . THR A 1 201 ? -6.749 -9.303 -3.295 1.00 97.69 201 THR A N 1
ATOM 1568 C CA . THR A 1 201 ? -6.379 -10.726 -3.390 1.00 97.69 201 THR A CA 1
ATOM 1569 C C . THR A 1 201 ? -4.874 -10.960 -3.317 1.00 97.69 201 THR A C 1
ATOM 1571 O O . THR A 1 201 ? -4.424 -11.676 -2.432 1.00 97.69 201 THR A O 1
ATOM 1574 N N . ALA A 1 202 ? -4.083 -10.277 -4.150 1.00 96.38 202 ALA A N 1
ATOM 1575 C CA . ALA A 1 202 ? -2.635 -10.481 -4.196 1.00 96.38 202 ALA A CA 1
ATOM 1576 C C . ALA A 1 202 ? -1.902 -10.204 -2.871 1.00 96.38 202 ALA A C 1
ATOM 1578 O O . ALA A 1 202 ? -0.884 -10.826 -2.585 1.00 96.38 202 ALA A O 1
ATOM 1579 N N . GLN A 1 203 ? -2.418 -9.301 -2.040 1.00 97.81 203 GLN A N 1
ATOM 1580 C CA . GLN A 1 203 ? -1.819 -8.973 -0.745 1.00 97.81 203 GLN A CA 1
ATOM 1581 C C . GLN A 1 203 ? -2.349 -9.831 0.402 1.00 97.81 203 GLN A C 1
ATOM 1583 O O . GLN A 1 203 ? -1.667 -9.954 1.415 1.00 97.81 203 GLN A O 1
ATOM 1588 N N . LEU A 1 204 ? -3.560 -10.379 0.260 1.00 98.19 204 LEU A N 1
ATOM 1589 C CA . LEU A 1 204 ? -4.237 -11.156 1.299 1.00 98.19 204 LEU A CA 1
ATOM 1590 C C . LEU A 1 204 ? -4.178 -12.669 1.047 1.00 98.19 204 LEU A C 1
ATOM 1592 O O . LEU A 1 204 ? -4.497 -13.431 1.954 1.00 98.19 204 LEU A O 1
ATOM 1596 N N . ASN A 1 205 ? -3.735 -13.125 -0.131 1.00 97.50 205 ASN A N 1
ATOM 1597 C CA . ASN A 1 205 ? -3.447 -14.537 -0.382 1.00 97.50 205 ASN A CA 1
ATOM 1598 C C . ASN A 1 205 ? -2.179 -14.960 0.377 1.00 97.50 205 ASN A C 1
ATOM 1600 O O . ASN A 1 205 ? -1.077 -15.045 -0.171 1.00 97.50 205 ASN A O 1
ATOM 1604 N N . GLY A 1 206 ? -2.328 -15.156 1.679 1.00 93.62 206 GLY A N 1
ATOM 1605 C CA . GLY A 1 206 ? -1.244 -15.283 2.637 1.00 93.62 206 GLY A CA 1
ATOM 1606 C C . GLY A 1 206 ? -1.746 -15.837 3.954 1.00 93.62 206 GLY A C 1
ATOM 1607 O O . GLY A 1 206 ? -2.932 -15.738 4.261 1.00 93.62 206 GLY A O 1
ATOM 1608 N N . LEU A 1 207 ? -0.836 -16.441 4.715 1.00 93.69 207 LEU A N 1
ATOM 1609 C CA . LEU A 1 207 ? -1.154 -16.956 6.040 1.00 93.69 207 LEU A CA 1
ATOM 1610 C C . LEU A 1 207 ? -1.110 -15.821 7.065 1.00 93.69 207 LEU A C 1
ATOM 1612 O O . LEU A 1 207 ? -0.214 -14.977 7.023 1.00 93.69 207 LEU A O 1
ATOM 1616 N N . ARG A 1 208 ? -2.053 -15.839 8.003 1.00 94.88 208 ARG A N 1
ATOM 1617 C CA . ARG A 1 208 ? -2.076 -14.976 9.185 1.00 94.88 208 ARG A CA 1
ATOM 1618 C C . ARG A 1 208 ? -2.401 -15.823 10.409 1.00 94.88 208 ARG A C 1
ATOM 1620 O O . ARG A 1 208 ? -3.187 -16.761 10.320 1.00 94.88 208 ARG A O 1
ATOM 1627 N N . ASP A 1 209 ? -1.786 -15.478 11.532 1.00 95.19 209 ASP A N 1
ATOM 1628 C CA . ASP A 1 209 ? -2.097 -16.066 12.832 1.00 95.19 209 ASP A CA 1
ATOM 1629 C C . ASP A 1 209 ? -3.334 -15.387 13.448 1.00 95.19 209 ASP A C 1
ATOM 1631 O O . ASP A 1 209 ? -3.383 -14.159 13.594 1.00 95.19 209 ASP A O 1
ATOM 1635 N N . TYR A 1 210 ? -4.348 -16.185 13.766 1.00 94.25 210 TYR A N 1
ATOM 1636 C CA . TYR A 1 210 ? -5.560 -15.801 14.479 1.00 94.25 210 TYR A CA 1
ATOM 1637 C C . TYR A 1 210 ? -5.570 -16.503 15.842 1.00 94.25 210 TYR A C 1
ATOM 1639 O O . TYR A 1 210 ? -6.225 -17.527 16.022 1.00 94.25 210 TYR A O 1
ATOM 1647 N N . ASP A 1 211 ? -4.784 -15.973 16.780 1.00 92.00 211 ASP A N 1
ATOM 1648 C CA . ASP A 1 211 ? -4.677 -16.459 18.162 1.00 92.00 211 ASP A CA 1
ATOM 1649 C C . ASP A 1 211 ? -4.322 -17.956 18.275 1.00 92.00 211 ASP A C 1
ATOM 1651 O O . ASP A 1 211 ? -4.914 -18.719 19.039 1.00 92.00 211 ASP A O 1
ATOM 1655 N N . GLY A 1 212 ? -3.321 -18.382 17.500 1.00 92.75 212 GLY A N 1
ATOM 1656 C CA . GLY A 1 212 ? -2.806 -19.750 17.450 1.00 92.75 212 GLY A CA 1
ATOM 1657 C C . GLY A 1 212 ? -3.330 -20.569 16.270 1.00 92.75 212 GLY A C 1
ATOM 1658 O O . GLY A 1 212 ? -2.861 -21.689 16.053 1.00 92.75 212 GLY A O 1
ATOM 1659 N N . ILE A 1 213 ? -4.271 -20.029 15.488 1.00 94.25 213 ILE A N 1
ATOM 1660 C CA . ILE A 1 213 ? -4.765 -20.651 14.256 1.00 94.25 213 ILE A CA 1
ATOM 1661 C C . ILE A 1 213 ? -4.142 -19.936 13.056 1.00 94.25 213 ILE A C 1
ATOM 1663 O O . ILE A 1 213 ? -4.549 -18.837 12.682 1.00 94.25 213 ILE A O 1
ATOM 1667 N N . LEU A 1 214 ? -3.155 -20.577 12.430 1.00 94.88 214 LEU A N 1
ATOM 1668 C CA . LEU A 1 214 ? -2.544 -20.090 11.196 1.00 94.88 214 LEU A CA 1
ATOM 1669 C C . LEU A 1 214 ? -3.422 -20.462 9.995 1.00 94.88 214 LEU A C 1
ATOM 1671 O O . LEU A 1 214 ? -3.584 -21.644 9.697 1.00 94.88 214 LEU A O 1
ATOM 1675 N N . ASP A 1 215 ? -3.957 -19.467 9.291 1.00 95.19 215 ASP A N 1
ATOM 1676 C CA . ASP A 1 215 ? -4.915 -19.687 8.202 1.00 95.19 215 ASP A CA 1
ATOM 1677 C C . ASP A 1 215 ? -4.711 -18.715 7.032 1.00 95.19 215 ASP A C 1
ATOM 1679 O O . ASP A 1 215 ? -4.185 -17.614 7.209 1.00 95.19 215 ASP A O 1
ATOM 1683 N N . ASN A 1 216 ? -5.132 -19.109 5.826 1.00 96.44 216 ASN A N 1
ATOM 1684 C CA . ASN A 1 216 ? -5.154 -18.205 4.681 1.00 96.44 216 ASN A CA 1
ATOM 1685 C C . ASN A 1 216 ? -6.237 -17.145 4.897 1.00 96.44 216 ASN A C 1
ATOM 1687 O O . ASN A 1 216 ? -7.407 -17.469 5.102 1.00 96.44 216 ASN A O 1
ATOM 1691 N N . GLN A 1 217 ? -5.866 -15.870 4.812 1.00 97.69 217 GLN A N 1
ATOM 1692 C CA . GLN A 1 217 ? -6.798 -14.780 5.094 1.00 97.69 217 GLN A CA 1
ATOM 1693 C C . GLN A 1 217 ? -8.001 -14.775 4.143 1.00 97.69 217 GLN A C 1
ATOM 1695 O O . GLN A 1 217 ? -9.104 -14.461 4.576 1.00 97.69 217 GLN A O 1
ATOM 1700 N N . LEU A 1 218 ? -7.835 -15.160 2.870 1.00 98.25 218 LEU A N 1
ATOM 1701 C CA . LEU A 1 218 ? -8.958 -15.269 1.930 1.00 98.25 218 LEU A CA 1
ATOM 1702 C C . LEU A 1 218 ? -9.950 -16.351 2.361 1.00 98.25 218 LEU A C 1
ATOM 1704 O O . LEU A 1 218 ? -11.156 -16.136 2.252 1.00 98.25 218 LEU A O 1
ATOM 1708 N N . ARG A 1 219 ? -9.447 -17.454 2.930 1.00 97.06 219 ARG A N 1
ATOM 1709 C CA . ARG A 1 219 ? -10.273 -18.517 3.510 1.00 97.06 219 ARG A CA 1
ATOM 1710 C C . ARG A 1 219 ? -11.097 -18.013 4.681 1.00 97.06 219 ARG A C 1
ATOM 1712 O O . ARG A 1 219 ? -12.305 -18.229 4.719 1.00 97.06 219 ARG A O 1
ATOM 1719 N N . VAL A 1 220 ? -10.455 -17.287 5.592 1.00 97.62 220 VAL A N 1
ATOM 1720 C CA . VAL A 1 220 ? -11.124 -16.694 6.753 1.00 97.62 220 VAL A CA 1
ATOM 1721 C C . VAL A 1 220 ? -12.181 -15.680 6.322 1.00 97.62 220 VAL A C 1
ATOM 1723 O O . VAL A 1 220 ? -13.321 -15.770 6.765 1.00 97.62 220 VAL A O 1
ATOM 1726 N N . LEU A 1 221 ? -11.842 -14.745 5.428 1.00 98.31 221 LEU A N 1
ATOM 1727 C CA . LEU A 1 221 ? -12.774 -13.716 4.956 1.00 98.31 221 LEU A CA 1
ATOM 1728 C C . LEU A 1 221 ? -13.970 -14.320 4.202 1.00 98.31 221 LEU A C 1
ATOM 1730 O O . LEU A 1 221 ? -15.102 -13.880 4.403 1.00 98.31 221 LEU A O 1
ATOM 1734 N N . ASN A 1 222 ? -13.739 -15.345 3.376 1.00 97.88 222 ASN A N 1
ATOM 1735 C CA . ASN A 1 222 ? -14.807 -16.084 2.703 1.00 97.88 222 ASN A CA 1
ATOM 1736 C C . ASN A 1 222 ? -15.734 -16.772 3.715 1.00 97.88 222 ASN A C 1
ATOM 1738 O O . ASN A 1 222 ? -16.950 -16.618 3.638 1.00 97.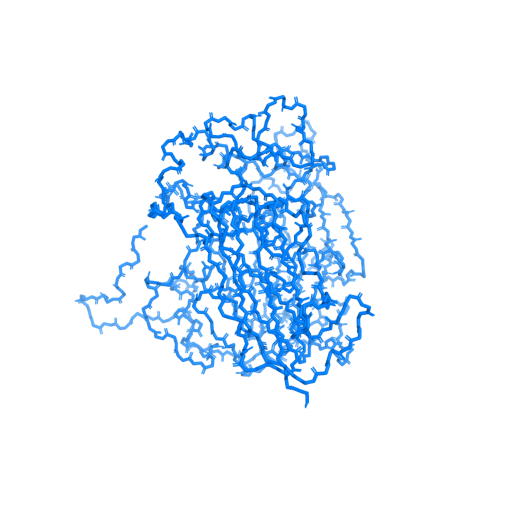88 222 ASN A O 1
ATOM 1742 N N . HIS A 1 223 ? -15.158 -17.469 4.697 1.00 97.12 223 HIS A N 1
ATOM 1743 C CA . HIS A 1 223 ? -15.908 -18.199 5.717 1.00 97.12 223 HIS A CA 1
ATOM 1744 C C . HIS A 1 223 ? -16.816 -17.303 6.554 1.00 97.12 223 HIS A C 1
ATOM 1746 O O . HIS A 1 223 ? -17.990 -17.615 6.739 1.00 97.12 223 HIS A O 1
ATOM 1752 N N . ILE A 1 224 ? -16.294 -16.168 7.020 1.00 97.25 224 ILE A N 1
ATOM 1753 C CA . ILE A 1 224 ? -17.059 -15.240 7.857 1.00 97.25 224 ILE A CA 1
ATOM 1754 C C . ILE A 1 224 ? -17.995 -14.329 7.034 1.00 97.25 224 ILE A C 1
ATOM 1756 O O . ILE A 1 224 ? -18.555 -13.374 7.564 1.00 97.25 224 ILE A O 1
ATOM 1760 N N . GLY A 1 225 ? -18.171 -14.583 5.732 1.00 97.00 225 GLY A N 1
ATOM 1761 C CA . GLY A 1 225 ? -19.155 -13.880 4.905 1.00 97.00 225 GLY A CA 1
ATOM 1762 C C . GLY A 1 225 ? -18.786 -12.431 4.574 1.00 97.00 225 GLY A C 1
ATOM 1763 O O . GLY A 1 225 ? -19.662 -11.566 4.495 1.00 97.00 225 GLY A O 1
ATOM 1764 N N . VAL A 1 226 ? -17.495 -12.129 4.395 1.00 98.31 226 VAL A N 1
ATOM 1765 C CA . VAL A 1 226 ? -17.044 -10.794 3.954 1.00 98.31 226 VAL A CA 1
ATOM 1766 C C . VAL A 1 226 ? -17.372 -10.539 2.485 1.00 98.31 226 VAL A C 1
ATOM 1768 O O . VAL A 1 226 ? -17.650 -9.396 2.126 1.00 98.31 226 VAL A O 1
ATOM 1771 N N . PHE A 1 227 ? -17.362 -11.572 1.644 1.00 98.38 227 PHE A N 1
ATOM 1772 C CA . PHE A 1 227 ? -17.654 -11.455 0.215 1.00 98.38 227 PHE A CA 1
ATOM 1773 C C . PHE A 1 227 ? -19.123 -11.749 -0.089 1.00 98.38 227 PHE A C 1
ATOM 1775 O O . PHE A 1 227 ? -19.740 -12.586 0.566 1.00 98.38 227 PHE A O 1
ATOM 1782 N N . SER A 1 228 ? -19.667 -11.044 -1.081 1.00 97.06 228 SER A N 1
ATOM 1783 C CA . SER A 1 228 ? -21.047 -11.217 -1.566 1.00 97.06 228 SER A CA 1
ATOM 1784 C C . SER A 1 228 ? -21.286 -12.593 -2.185 1.00 97.06 228 SER A C 1
ATOM 1786 O O . SER A 1 228 ? -22.341 -13.186 -1.978 1.00 97.06 228 SER A O 1
ATOM 1788 N N . ASP A 1 229 ? -20.278 -13.117 -2.879 1.00 95.88 229 ASP A N 1
ATOM 1789 C CA . ASP A 1 229 ? -20.266 -14.463 -3.438 1.00 95.88 229 ASP A CA 1
ATOM 1790 C C . ASP A 1 229 ? -19.183 -15.313 -2.770 1.00 95.88 229 ASP A C 1
ATOM 1792 O O . ASP A 1 229 ? -18.118 -14.816 -2.392 1.00 95.88 229 ASP A O 1
ATOM 1796 N N . SER A 1 230 ? -19.433 -16.621 -2.673 1.00 94.88 230 SER A N 1
ATOM 1797 C CA . SER A 1 230 ? -18.405 -17.565 -2.237 1.00 94.88 230 SER A CA 1
ATOM 1798 C C . SER A 1 230 ? -17.268 -17.625 -3.256 1.00 94.88 230 SER A C 1
ATOM 1800 O O . SER A 1 230 ? -17.503 -17.776 -4.455 1.00 94.88 230 SER A O 1
ATOM 1802 N N . ILE A 1 231 ? -16.029 -17.575 -2.769 1.00 95.31 231 ILE A N 1
ATOM 1803 C CA . ILE A 1 231 ? -14.819 -17.615 -3.606 1.00 95.31 231 ILE A CA 1
ATOM 1804 C C . ILE A 1 231 ? -14.128 -18.988 -3.612 1.00 95.31 231 ILE A C 1
ATOM 1806 O O . ILE A 1 231 ? -12.990 -19.106 -4.061 1.00 95.31 231 ILE A O 1
ATOM 1810 N N . GLY A 1 232 ? -14.823 -20.033 -3.147 1.00 92.31 232 GLY A N 1
ATOM 1811 C CA . GLY A 1 232 ? -14.294 -21.395 -3.042 1.00 92.31 232 GLY A CA 1
ATOM 1812 C C . GLY A 1 232 ? -13.434 -21.618 -1.795 1.00 92.31 232 GLY A C 1
ATOM 1813 O O . GLY A 1 232 ? -13.534 -20.876 -0.827 1.00 92.31 232 GLY A O 1
ATOM 1814 N N . GLU A 1 233 ? -12.622 -22.676 -1.801 1.00 88.06 233 GLU A N 1
ATOM 1815 C CA . GLU A 1 233 ? -11.735 -23.062 -0.682 1.00 88.06 233 GLU A CA 1
ATOM 1816 C C . GLU A 1 233 ? -10.281 -23.315 -1.138 1.00 88.06 233 GLU A C 1
ATOM 1818 O O . GLU A 1 233 ? -9.415 -23.623 -0.321 1.00 88.06 233 GLU A O 1
ATOM 1823 N N . ASP A 1 234 ? -10.000 -23.177 -2.440 1.00 87.38 234 ASP A N 1
ATOM 1824 C CA . ASP A 1 234 ? -8.665 -23.326 -3.024 1.00 87.38 234 ASP A CA 1
ATOM 1825 C C . ASP A 1 234 ? -8.170 -21.985 -3.577 1.00 87.38 234 ASP A C 1
ATOM 1827 O O . ASP A 1 234 ? -8.741 -21.422 -4.511 1.00 87.38 234 ASP A O 1
ATOM 1831 N N . TYR A 1 235 ? -7.086 -21.491 -2.984 1.00 90.88 235 TYR A N 1
ATOM 1832 C CA . TYR A 1 235 ? -6.476 -20.193 -3.279 1.00 90.88 235 TYR A CA 1
ATOM 1833 C C . TYR A 1 235 ? -5.070 -20.336 -3.876 1.00 90.88 235 TYR A C 1
ATOM 1835 O O . TYR A 1 235 ? -4.355 -19.342 -4.020 1.00 90.88 235 TYR A O 1
ATOM 1843 N N . SER A 1 236 ? -4.643 -21.564 -4.191 1.00 84.00 236 SER A N 1
ATOM 1844 C CA . SER A 1 236 ? -3.291 -21.858 -4.688 1.00 84.00 236 SER A CA 1
ATOM 1845 C C . SER A 1 236 ? -2.987 -21.145 -6.009 1.00 84.00 236 SER A C 1
ATOM 1847 O O . SER A 1 236 ? -1.891 -20.621 -6.189 1.00 84.00 236 SER A O 1
ATOM 1849 N N . GLU A 1 237 ? -3.992 -21.032 -6.877 1.00 87.38 237 GLU A N 1
ATOM 1850 C CA . GLU A 1 237 ? -3.909 -20.354 -8.175 1.00 87.38 237 GLU A CA 1
ATOM 1851 C C . GLU A 1 237 ? -4.285 -18.864 -8.110 1.00 87.38 237 GLU A C 1
ATOM 1853 O O . GLU A 1 237 ? -4.421 -18.205 -9.144 1.00 87.38 237 GLU A O 1
ATOM 1858 N N . PHE A 1 238 ? -4.548 -18.304 -6.925 1.00 93.75 238 PHE A N 1
ATOM 1859 C CA . PHE A 1 238 ? -4.892 -16.886 -6.805 1.00 93.75 238 PHE A CA 1
ATOM 1860 C C . PHE A 1 238 ? -3.613 -16.043 -6.815 1.00 93.75 238 PHE A C 1
ATOM 1862 O O . PHE A 1 238 ? -2.601 -16.472 -6.255 1.00 93.75 238 PHE A O 1
ATOM 1869 N N . PRO A 1 239 ? -3.640 -14.824 -7.388 1.00 93.69 239 PRO A N 1
ATOM 1870 C CA . PRO A 1 239 ? -2.486 -13.936 -7.363 1.00 93.69 239 PRO A CA 1
ATOM 1871 C C . PRO A 1 239 ? -1.944 -13.754 -5.946 1.00 93.69 239 PRO A C 1
ATOM 1873 O O . PRO A 1 239 ? -2.710 -13.711 -4.978 1.00 93.69 239 PRO A O 1
ATOM 1876 N N . ARG A 1 240 ? -0.623 -13.624 -5.834 1.00 92.69 240 ARG A N 1
ATOM 1877 C CA . ARG A 1 240 ? 0.082 -13.422 -4.570 1.00 92.69 240 ARG A CA 1
ATOM 1878 C C . ARG A 1 240 ? 1.308 -12.548 -4.797 1.00 92.69 240 ARG A C 1
ATOM 1880 O O . ARG A 1 240 ? 2.172 -12.874 -5.601 1.00 92.69 240 ARG A O 1
ATOM 1887 N N . TRP A 1 241 ? 1.379 -11.440 -4.074 1.00 95.56 241 TRP A N 1
ATOM 1888 C CA . TRP A 1 241 ? 2.615 -10.692 -3.890 1.00 95.56 241 TRP A CA 1
ATOM 1889 C C . TRP A 1 241 ? 3.380 -11.313 -2.736 1.00 95.56 241 TRP A C 1
ATOM 1891 O O . TRP A 1 241 ? 2.786 -11.797 -1.770 1.00 95.56 241 TRP A O 1
ATOM 1901 N N . GLU A 1 242 ? 4.696 -11.300 -2.851 1.00 94.25 242 GLU A N 1
ATOM 1902 C CA . GLU A 1 242 ? 5.582 -11.981 -1.925 1.00 94.25 242 GLU A CA 1
ATOM 1903 C C . GLU A 1 242 ? 6.154 -11.019 -0.898 1.00 94.25 242 GLU A C 1
ATOM 1905 O O . GLU A 1 242 ? 6.337 -9.832 -1.170 1.00 94.25 242 GLU A O 1
ATOM 1910 N N . ASN A 1 243 ? 6.481 -11.548 0.278 1.00 94.56 243 ASN A N 1
ATOM 1911 C CA . ASN A 1 243 ? 7.166 -10.774 1.300 1.00 94.56 243 ASN A CA 1
ATOM 1912 C C . ASN A 1 243 ? 8.583 -10.404 0.808 1.00 94.56 243 ASN A C 1
ATOM 1914 O O . ASN A 1 243 ? 9.393 -11.307 0.572 1.00 94.56 243 ASN A O 1
ATOM 1918 N N . PRO A 1 244 ? 8.924 -9.105 0.680 1.00 95.50 244 PRO A N 1
ATOM 1919 C CA . PRO A 1 244 ? 10.245 -8.669 0.227 1.00 95.50 244 PRO A CA 1
ATOM 1920 C C . PRO A 1 244 ? 11.410 -9.133 1.118 1.00 95.50 244 PRO A C 1
ATOM 1922 O O . PRO A 1 244 ? 12.548 -9.204 0.647 1.00 95.50 244 PRO A O 1
ATOM 1925 N N . LEU A 1 245 ? 11.131 -9.474 2.379 1.00 91.81 245 LEU A N 1
ATOM 1926 C CA . LEU A 1 245 ? 12.118 -9.904 3.373 1.00 91.81 245 LEU A CA 1
ATOM 1927 C C . LEU A 1 245 ? 12.263 -11.434 3.477 1.00 91.81 245 LEU A C 1
ATOM 1929 O O . LEU A 1 245 ? 13.174 -11.914 4.147 1.00 91.81 245 LEU A O 1
ATOM 1933 N N . ASP A 1 246 ? 11.404 -12.221 2.819 1.00 92.06 246 ASP A N 1
ATOM 1934 C CA . ASP A 1 246 ? 11.481 -13.687 2.876 1.00 92.06 246 ASP A CA 1
ATOM 1935 C C . ASP A 1 246 ? 12.568 -14.226 1.932 1.00 92.06 246 ASP A C 1
ATOM 1937 O O . ASP A 1 246 ? 12.324 -14.498 0.759 1.00 92.06 246 ASP A O 1
ATOM 1941 N N . GLU A 1 247 ? 13.788 -14.410 2.436 1.00 90.56 247 GLU A N 1
ATOM 1942 C CA . GLU A 1 247 ? 14.930 -14.893 1.644 1.00 90.56 247 GLU A CA 1
ATOM 1943 C C . GLU A 1 247 ? 14.729 -16.287 1.003 1.00 90.56 247 GLU A C 1
ATOM 1945 O O . GLU A 1 247 ? 15.505 -16.660 0.122 1.00 90.56 247 GLU A O 1
ATOM 1950 N N . ILE A 1 248 ? 13.679 -17.041 1.363 1.00 89.75 248 ILE A N 1
ATOM 1951 C CA . ILE A 1 248 ? 13.310 -18.294 0.680 1.00 89.75 248 ILE A CA 1
ATOM 1952 C C . ILE A 1 248 ? 12.687 -18.011 -0.698 1.00 89.75 248 ILE A C 1
ATOM 1954 O O . ILE A 1 248 ? 12.805 -18.824 -1.619 1.00 89.75 248 ILE A O 1
ATOM 1958 N N . VAL A 1 249 ? 12.018 -16.868 -0.864 1.00 88.44 249 VAL A N 1
ATOM 1959 C CA . VAL A 1 249 ? 11.376 -16.482 -2.123 1.00 88.44 249 VAL A CA 1
ATOM 1960 C C . VAL A 1 249 ? 12.431 -15.997 -3.131 1.00 88.44 249 VAL A C 1
ATOM 1962 O O . VAL A 1 249 ? 13.307 -15.193 -2.781 1.00 88.44 249 VAL A O 1
ATOM 1965 N N . PRO A 1 250 ? 12.336 -16.403 -4.416 1.00 91.31 250 PRO A N 1
ATOM 1966 C CA . PRO A 1 250 ? 13.215 -15.908 -5.469 1.00 91.31 250 PRO A CA 1
ATOM 1967 C C . PRO A 1 250 ? 13.311 -14.378 -5.507 1.00 91.31 250 PRO A C 1
ATOM 1969 O O . PRO A 1 250 ? 12.304 -13.665 -5.510 1.00 91.31 250 PRO A O 1
ATOM 1972 N N . LEU A 1 251 ? 14.546 -13.881 -5.593 1.00 92.44 251 LEU A N 1
ATOM 1973 C CA . LEU A 1 251 ? 14.876 -12.455 -5.555 1.00 92.44 251 LEU A CA 1
ATOM 1974 C C . LEU A 1 251 ? 14.035 -11.582 -6.516 1.00 92.44 251 LEU A C 1
ATOM 1976 O O . LEU A 1 251 ? 13.554 -10.540 -6.066 1.00 92.44 251 LEU A O 1
ATOM 1980 N N . PRO A 1 252 ? 13.777 -11.972 -7.785 1.00 93.44 252 PRO A N 1
ATOM 1981 C CA . PRO A 1 252 ? 12.943 -11.165 -8.674 1.00 93.44 252 PRO A CA 1
ATOM 1982 C C . PRO A 1 252 ? 11.515 -10.968 -8.156 1.00 93.44 252 PRO A C 1
ATOM 1984 O O . PRO A 1 252 ? 11.010 -9.853 -8.199 1.00 93.44 252 PRO A O 1
ATOM 1987 N N . LEU A 1 253 ? 10.873 -12.003 -7.606 1.00 92.31 253 LEU A N 1
ATOM 1988 C CA . LEU A 1 253 ? 9.493 -11.902 -7.109 1.00 92.31 253 LEU A CA 1
ATOM 1989 C C . LEU A 1 253 ? 9.396 -10.957 -5.906 1.00 92.31 253 LEU A C 1
ATOM 1991 O O . LEU A 1 253 ? 8.456 -10.165 -5.801 1.00 92.31 253 LEU A O 1
ATOM 1995 N N . ARG A 1 254 ? 10.407 -10.978 -5.034 1.00 97.06 254 ARG A N 1
ATOM 1996 C CA . ARG A 1 254 ? 10.521 -10.052 -3.901 1.00 97.06 254 ARG A CA 1
ATOM 1997 C C . ARG A 1 254 ? 10.724 -8.613 -4.346 1.00 97.06 254 ARG A C 1
ATOM 1999 O O . ARG A 1 254 ? 9.992 -7.728 -3.907 1.00 97.06 254 ARG A O 1
ATOM 2006 N N . ALA A 1 255 ? 11.663 -8.382 -5.262 1.00 97.69 255 ALA A N 1
ATOM 2007 C CA . ALA A 1 255 ? 11.917 -7.055 -5.814 1.00 97.69 255 ALA A CA 1
ATOM 2008 C C . ALA A 1 255 ? 10.677 -6.491 -6.527 1.00 97.69 255 ALA A C 1
ATOM 2010 O O . ALA A 1 255 ? 10.312 -5.336 -6.317 1.00 97.69 255 ALA A O 1
ATOM 2011 N N . ARG A 1 256 ? 9.969 -7.314 -7.312 1.00 96.50 256 ARG A N 1
ATOM 2012 C CA . ARG A 1 256 ? 8.717 -6.913 -7.972 1.00 96.50 256 ARG A CA 1
ATOM 2013 C C . ARG A 1 256 ? 7.601 -6.600 -6.975 1.00 96.50 256 ARG A C 1
ATOM 2015 O O . ARG A 1 256 ? 6.874 -5.636 -7.198 1.00 96.50 256 ARG A O 1
ATOM 2022 N N . SER A 1 257 ? 7.494 -7.343 -5.871 1.00 97.38 257 SER A N 1
ATOM 2023 C CA . SER A 1 257 ? 6.532 -7.051 -4.792 1.00 97.38 257 SER A CA 1
ATOM 2024 C C . SER A 1 257 ? 6.833 -5.709 -4.129 1.00 97.38 257 SER A C 1
ATOM 2026 O O . SER A 1 257 ? 5.944 -4.864 -4.018 1.00 97.38 257 SER A O 1
ATOM 2028 N N . TYR A 1 258 ? 8.105 -5.466 -3.799 1.00 98.00 258 TYR A N 1
ATOM 2029 C CA . TYR A 1 258 ? 8.568 -4.196 -3.242 1.00 98.00 258 TYR A CA 1
ATOM 2030 C C . TYR A 1 258 ? 8.244 -3.008 -4.162 1.00 98.00 258 TYR A C 1
ATOM 2032 O O . TYR A 1 258 ? 7.679 -2.008 -3.715 1.00 98.00 258 TYR A O 1
ATOM 2040 N N . LEU A 1 259 ? 8.548 -3.120 -5.461 1.00 97.69 259 LEU A N 1
ATOM 2041 C CA . LEU A 1 259 ? 8.233 -2.074 -6.437 1.00 97.69 259 LEU A CA 1
ATOM 2042 C C . LEU A 1 259 ? 6.724 -1.858 -6.577 1.00 97.69 259 LEU A C 1
ATOM 2044 O O . LEU A 1 259 ? 6.282 -0.714 -6.659 1.00 97.69 259 LEU A O 1
ATOM 2048 N N . ALA A 1 260 ? 5.920 -2.922 -6.562 1.00 96.44 260 ALA A N 1
ATOM 2049 C CA . ALA A 1 260 ? 4.471 -2.809 -6.678 1.00 96.44 260 ALA A CA 1
ATOM 2050 C C . ALA A 1 260 ? 3.861 -2.003 -5.520 1.00 96.44 260 ALA A C 1
ATOM 2052 O O . ALA A 1 260 ? 3.037 -1.115 -5.758 1.00 96.44 260 ALA A O 1
ATOM 2053 N N . VAL A 1 261 ? 4.294 -2.259 -4.280 1.00 95.94 261 VAL A N 1
ATOM 2054 C CA . VAL A 1 261 ? 3.734 -1.590 -3.094 1.00 95.94 261 VAL A CA 1
ATOM 2055 C C . VAL A 1 261 ? 4.272 -0.176 -2.893 1.00 95.94 261 VAL A C 1
ATOM 2057 O O . VAL A 1 261 ? 3.505 0.705 -2.508 1.00 95.94 261 VAL A O 1
ATOM 2060 N N . ASN A 1 262 ? 5.548 0.067 -3.203 1.00 96.62 262 ASN A N 1
ATOM 2061 C CA . ASN A 1 262 ? 6.201 1.357 -2.953 1.00 96.62 262 ASN A CA 1
ATOM 2062 C C . ASN A 1 262 ? 6.195 2.303 -4.158 1.00 96.62 262 ASN A C 1
ATOM 2064 O O . ASN A 1 262 ? 6.408 3.503 -3.993 1.00 96.62 262 ASN A O 1
ATOM 2068 N N . CYS A 1 263 ? 5.958 1.795 -5.371 1.00 95.81 263 CYS A N 1
ATOM 2069 C CA . CYS A 1 263 ? 6.063 2.585 -6.600 1.00 95.81 263 CYS A CA 1
ATOM 2070 C C . CYS A 1 263 ? 4.887 2.370 -7.564 1.00 95.81 263 CYS A C 1
ATOM 2072 O O . CYS A 1 263 ? 4.397 3.337 -8.143 1.00 95.81 263 CYS A O 1
ATOM 2074 N N . GLY A 1 264 ? 4.422 1.130 -7.742 1.00 95.31 264 GLY A N 1
ATOM 2075 C CA . GLY A 1 264 ? 3.503 0.730 -8.817 1.00 95.31 264 GLY A CA 1
ATOM 2076 C C . GLY A 1 264 ? 2.103 1.343 -8.765 1.00 95.31 264 GLY A C 1
ATOM 2077 O O . GLY A 1 264 ? 1.430 1.418 -9.789 1.00 95.31 264 GLY A O 1
ATOM 2078 N N . HIS A 1 265 ? 1.653 1.826 -7.605 1.00 93.50 265 HIS A N 1
ATOM 2079 C CA . HIS A 1 265 ? 0.387 2.559 -7.509 1.00 93.50 265 HIS A CA 1
ATOM 2080 C C . HIS A 1 265 ? 0.471 3.957 -8.152 1.00 93.50 265 HIS A C 1
ATOM 2082 O O . HIS A 1 265 ? -0.506 4.407 -8.745 1.00 93.50 265 HIS A O 1
ATOM 2088 N N . CYS A 1 266 ? 1.641 4.606 -8.099 1.00 94.38 266 CYS A N 1
ATOM 2089 C CA . CYS A 1 266 ? 1.910 5.885 -8.764 1.00 94.38 266 CYS A CA 1
ATOM 2090 C C . CYS A 1 266 ? 2.428 5.684 -10.192 1.00 94.38 266 CYS A C 1
ATOM 2092 O O . CYS A 1 266 ? 1.994 6.360 -11.119 1.00 94.38 266 CYS A O 1
ATOM 2094 N N . HIS A 1 267 ? 3.367 4.759 -10.371 1.00 95.19 267 HIS A N 1
ATOM 2095 C CA . HIS A 1 267 ? 4.034 4.473 -11.636 1.00 95.19 267 HIS A CA 1
ATOM 2096 C C . HIS A 1 267 ? 3.294 3.374 -12.396 1.00 95.19 267 HIS A C 1
ATOM 2098 O O . HIS A 1 267 ? 3.637 2.195 -12.308 1.00 95.19 267 HIS A O 1
ATOM 2104 N N . ARG A 1 268 ? 2.237 3.785 -13.097 1.00 93.62 268 ARG A N 1
ATOM 2105 C CA . ARG A 1 268 ? 1.354 2.946 -13.913 1.00 93.62 268 ARG A CA 1
ATOM 2106 C C . ARG A 1 268 ? 0.619 3.802 -14.953 1.00 93.62 268 ARG A C 1
ATOM 2108 O O . ARG A 1 268 ? 0.568 5.023 -14.790 1.00 93.62 268 ARG A O 1
ATOM 2115 N N . PRO A 1 269 ? -0.035 3.200 -15.962 1.00 91.56 269 PRO A N 1
ATOM 2116 C CA . PRO A 1 269 ? -0.932 3.926 -16.854 1.00 91.56 269 PRO A CA 1
ATOM 2117 C C . PRO A 1 269 ? -2.010 4.694 -16.077 1.00 91.56 269 PRO A C 1
ATOM 2119 O O . PRO A 1 269 ? -2.664 4.126 -15.200 1.00 91.56 269 PRO A O 1
ATOM 2122 N N . GLY A 1 270 ? -2.175 5.982 -16.397 1.00 88.31 270 GLY A N 1
ATOM 2123 C CA . GLY A 1 270 ? -3.090 6.896 -15.699 1.00 88.31 270 GLY A CA 1
ATOM 2124 C C . GLY A 1 270 ? -2.603 7.381 -14.326 1.00 88.31 270 GLY A C 1
ATOM 2125 O O . GLY A 1 270 ? -3.351 8.063 -13.634 1.00 88.31 270 GLY A O 1
ATOM 2126 N N . GLY A 1 271 ? -1.387 7.004 -13.918 1.00 89.25 271 GLY A N 1
ATOM 2127 C CA . GLY A 1 271 ? -0.743 7.460 -12.690 1.00 89.25 271 GLY A CA 1
ATOM 2128 C C . GLY A 1 271 ? 0.027 8.769 -12.881 1.00 89.25 271 GLY A C 1
ATOM 2129 O O . GLY A 1 271 ? -0.466 9.719 -13.481 1.00 89.25 271 GLY A O 1
ATOM 2130 N N . VAL A 1 272 ? 1.247 8.841 -12.343 1.00 86.06 272 VAL A N 1
ATOM 2131 C CA . VAL A 1 272 ? 2.082 10.046 -12.440 1.00 86.06 272 VAL A CA 1
ATOM 2132 C C . VAL A 1 272 ? 2.793 10.140 -13.794 1.00 86.06 272 VAL A C 1
ATOM 2134 O O . VAL A 1 272 ? 3.529 9.240 -14.185 1.00 86.06 272 VAL A O 1
ATOM 2137 N N . ASP A 1 273 ? 2.705 11.297 -14.451 1.00 74.62 273 ASP A N 1
ATOM 2138 C CA . ASP A 1 273 ? 3.336 11.538 -15.766 1.00 74.62 273 ASP A CA 1
ATOM 2139 C C . ASP A 1 273 ? 4.835 11.898 -15.691 1.00 74.62 273 ASP A C 1
ATOM 2141 O O . ASP A 1 273 ? 5.457 12.334 -16.659 1.00 74.62 273 ASP A O 1
ATOM 2145 N N . ARG A 1 274 ? 5.446 11.747 -14.512 1.00 71.69 274 ARG A N 1
ATOM 2146 C CA . ARG A 1 274 ? 6.835 12.155 -14.242 1.00 71.69 274 ARG A CA 1
ATOM 2147 C C . ARG A 1 274 ? 7.880 11.132 -14.684 1.00 71.69 274 ARG A C 1
ATOM 2149 O O . ARG A 1 274 ? 9.035 11.488 -14.903 1.00 71.69 274 ARG A O 1
ATOM 2156 N N . ALA A 1 275 ? 7.485 9.871 -14.793 1.00 72.31 275 ALA A N 1
ATOM 2157 C CA . ALA A 1 275 ? 8.275 8.807 -15.387 1.00 72.31 275 ALA A CA 1
ATOM 2158 C C . ALA A 1 275 ? 7.285 7.861 -16.064 1.00 72.31 275 ALA A C 1
ATOM 2160 O O . ALA A 1 275 ? 6.463 7.262 -15.373 1.00 72.31 275 ALA A O 1
ATOM 2161 N N . ASN A 1 276 ? 7.337 7.774 -17.395 1.00 85.00 276 ASN A N 1
ATOM 2162 C CA . ASN A 1 276 ? 6.455 6.925 -18.199 1.00 85.00 276 ASN A CA 1
ATOM 2163 C C . ASN A 1 276 ? 6.835 5.439 -18.053 1.00 85.00 276 ASN A C 1
ATOM 2165 O O . ASN A 1 276 ? 7.319 4.819 -18.998 1.00 85.00 276 ASN A O 1
ATOM 2169 N N . ILE A 1 277 ? 6.679 4.904 -16.841 1.00 92.81 277 ILE A N 1
ATOM 2170 C CA . ILE A 1 277 ? 7.025 3.535 -16.455 1.00 92.81 277 ILE A CA 1
ATOM 2171 C C . ILE A 1 277 ? 5.847 2.868 -15.747 1.00 92.81 277 ILE A C 1
ATOM 2173 O O . ILE A 1 277 ? 5.052 3.533 -15.081 1.00 92.81 277 ILE A O 1
ATOM 2177 N N . ASP A 1 278 ? 5.771 1.546 -15.857 1.00 94.56 278 ASP A N 1
ATOM 2178 C CA . ASP A 1 278 ? 4.747 0.725 -15.219 1.00 94.56 278 ASP A CA 1
ATOM 2179 C C . ASP A 1 278 ? 5.404 -0.280 -14.271 1.00 94.56 278 ASP A C 1
ATOM 2181 O O . ASP A 1 278 ? 6.039 -1.239 -14.696 1.00 94.56 278 ASP A O 1
ATOM 2185 N N . LEU A 1 279 ? 5.280 -0.032 -12.969 1.00 96.50 279 LEU A N 1
ATOM 2186 C CA . LEU A 1 279 ? 5.894 -0.832 -11.909 1.00 96.50 279 LEU A CA 1
ATOM 2187 C C . LEU A 1 279 ? 4.872 -1.711 -11.177 1.00 96.50 279 LEU A C 1
ATOM 2189 O O . LEU A 1 279 ? 5.130 -2.149 -10.053 1.00 96.50 279 LEU A O 1
ATOM 2193 N N . ARG A 1 280 ? 3.701 -1.971 -11.776 1.00 94.81 280 ARG A N 1
ATOM 2194 C CA . ARG A 1 280 ? 2.745 -2.939 -11.220 1.00 94.81 280 ARG A CA 1
ATOM 2195 C C . ARG A 1 280 ? 3.376 -4.332 -11.188 1.00 94.81 280 ARG A C 1
ATOM 2197 O O . ARG A 1 280 ? 4.238 -4.658 -12.003 1.00 94.81 280 ARG A O 1
ATOM 2204 N N . TYR A 1 281 ? 2.943 -5.160 -10.240 1.00 93.06 281 TYR A N 1
ATOM 2205 C CA . TYR A 1 281 ? 3.500 -6.502 -10.055 1.00 93.06 281 TYR A CA 1
ATOM 2206 C C . TYR A 1 281 ? 3.388 -7.354 -11.327 1.00 93.06 281 TYR A C 1
ATOM 2208 O O . TYR A 1 281 ? 4.389 -7.895 -11.785 1.00 93.06 281 TYR A O 1
ATOM 2216 N N . ASP A 1 282 ? 2.197 -7.369 -11.930 1.00 87.56 282 ASP A N 1
ATOM 2217 C CA . ASP A 1 282 ? 1.854 -8.248 -13.055 1.00 87.56 282 ASP A CA 1
ATOM 2218 C C . ASP A 1 282 ? 2.340 -7.733 -14.420 1.00 87.56 282 ASP A C 1
ATOM 2220 O O . ASP A 1 282 ? 2.195 -8.426 -15.423 1.00 87.56 282 ASP A O 1
ATOM 2224 N N . THR A 1 283 ? 2.905 -6.521 -14.491 1.00 90.12 283 THR A N 1
ATOM 2225 C CA . THR A 1 283 ? 3.431 -5.975 -15.749 1.00 90.12 283 THR A CA 1
ATOM 2226 C C . THR A 1 283 ? 4.732 -6.698 -16.111 1.00 90.12 283 THR A C 1
ATOM 2228 O O . THR A 1 283 ? 5.696 -6.604 -15.340 1.00 90.12 283 THR A O 1
ATOM 2231 N N . PRO A 1 284 ? 4.832 -7.386 -17.262 1.00 88.00 284 PRO A N 1
ATOM 2232 C CA . PRO A 1 284 ? 6.073 -8.037 -17.675 1.00 88.00 284 PRO A CA 1
ATOM 2233 C C . PRO A 1 284 ? 7.251 -7.060 -17.643 1.00 88.00 284 PRO A C 1
ATOM 2235 O O . PRO A 1 284 ? 7.100 -5.899 -18.010 1.00 88.00 284 PRO A O 1
ATOM 2238 N N . LEU A 1 285 ? 8.435 -7.500 -17.200 1.00 85.31 285 LEU A N 1
ATOM 2239 C CA . LEU A 1 285 ? 9.594 -6.606 -17.032 1.00 85.31 285 LEU A CA 1
ATOM 2240 C C . LEU A 1 285 ? 9.988 -5.878 -18.332 1.00 85.31 285 LEU A C 1
ATOM 2242 O O . LEU A 1 285 ? 10.433 -4.737 -18.280 1.00 85.31 285 LEU A O 1
ATOM 2246 N N . ALA A 1 286 ? 9.784 -6.510 -19.487 1.00 83.31 286 ALA A N 1
ATOM 2247 C CA . ALA A 1 286 ? 10.024 -5.897 -20.792 1.00 83.31 286 ALA A CA 1
ATOM 2248 C C . ALA A 1 286 ? 9.027 -4.768 -21.133 1.00 83.31 286 ALA A C 1
ATOM 2250 O O . ALA A 1 286 ? 9.349 -3.882 -21.917 1.00 83.31 286 ALA A O 1
ATOM 2251 N N . GLU A 1 287 ? 7.839 -4.771 -20.523 1.00 87.56 287 GLU A N 1
ATOM 2252 C CA . GLU A 1 287 ? 6.748 -3.821 -20.782 1.00 87.56 287 GLU A CA 1
ATOM 2253 C C . GLU A 1 287 ? 6.696 -2.673 -19.760 1.00 87.56 287 GLU A C 1
ATOM 2255 O O . GLU A 1 287 ? 5.869 -1.769 -19.861 1.00 87.56 287 GLU A O 1
ATOM 2260 N N . THR A 1 288 ? 7.586 -2.668 -18.764 1.00 89.25 288 THR A N 1
ATOM 2261 C CA . THR A 1 288 ? 7.598 -1.639 -17.711 1.00 89.25 288 THR A CA 1
ATOM 2262 C C . THR A 1 288 ? 8.167 -0.300 -18.174 1.00 89.25 288 THR A C 1
ATOM 2264 O O . THR A 1 288 ? 8.088 0.676 -17.428 1.00 89.25 288 THR A O 1
ATOM 2267 N N . ASN A 1 289 ? 8.803 -0.248 -19.350 1.00 91.88 289 ASN A N 1
ATOM 2268 C CA . ASN A 1 289 ? 9.593 0.886 -19.842 1.00 91.88 289 ASN A CA 1
ATOM 2269 C C . ASN A 1 289 ? 10.682 1.361 -18.858 1.00 91.88 289 ASN A C 1
ATOM 2271 O O . ASN A 1 289 ? 11.027 2.542 -18.816 1.00 91.88 289 ASN A O 1
ATOM 2275 N N . SER A 1 290 ? 11.215 0.460 -18.023 1.00 92.12 290 SER A N 1
ATOM 2276 C CA . SER A 1 290 ? 12.203 0.816 -16.994 1.00 92.12 290 SER A CA 1
ATOM 2277 C C . SER A 1 290 ? 13.592 0.216 -17.219 1.00 92.12 290 SER A C 1
ATOM 2279 O O . SER A 1 290 ? 14.583 0.829 -16.823 1.00 92.12 290 SER A O 1
ATOM 2281 N N . VAL A 1 291 ? 13.709 -0.943 -17.869 1.00 92.12 291 VAL A N 1
ATOM 2282 C CA . VAL A 1 291 ? 14.998 -1.632 -18.046 1.00 92.12 291 VAL A CA 1
ATOM 2283 C C . VAL A 1 291 ? 15.747 -1.128 -19.274 1.00 92.12 291 VAL A C 1
ATOM 2285 O O . VAL A 1 291 ? 15.258 -1.226 -20.387 1.00 92.12 291 VAL A O 1
ATOM 2288 N N . ASP A 1 292 ? 16.943 -0.584 -19.061 1.00 91.06 292 ASP A N 1
ATOM 2289 C CA . ASP A 1 292 ? 17.777 0.092 -20.064 1.00 91.06 292 ASP A CA 1
ATOM 2290 C C . ASP A 1 292 ? 17.156 1.373 -20.672 1.00 91.06 292 ASP A C 1
ATOM 2292 O O . ASP A 1 292 ? 17.675 1.979 -21.614 1.00 91.06 292 ASP A O 1
ATOM 2296 N N . TRP A 1 293 ? 16.084 1.879 -20.064 1.00 89.94 293 TRP A N 1
ATOM 2297 C CA . TRP A 1 293 ? 15.431 3.121 -20.470 1.00 89.94 293 TRP A CA 1
ATOM 2298 C C . TRP A 1 293 ? 16.132 4.357 -19.908 1.00 89.94 293 TRP A C 1
ATOM 2300 O O . TRP A 1 293 ? 16.635 4.353 -18.785 1.00 89.94 293 TRP A O 1
ATOM 2310 N N . SER A 1 294 ? 16.158 5.452 -20.671 1.00 89.06 294 SER A N 1
ATOM 2311 C CA . SER A 1 294 ? 16.732 6.718 -20.194 1.00 89.06 294 SER A CA 1
ATOM 2312 C C . SER A 1 294 ? 15.773 7.440 -19.232 1.00 89.06 294 SER A C 1
ATOM 2314 O O . SER A 1 294 ? 14.582 7.534 -19.525 1.00 89.06 294 SER A O 1
ATOM 2316 N N . PRO A 1 295 ? 16.255 7.998 -18.105 1.00 87.31 295 PRO A N 1
ATOM 2317 C CA . PRO A 1 295 ? 15.402 8.723 -17.166 1.00 87.31 295 PRO A CA 1
ATOM 2318 C C . PRO A 1 295 ? 14.971 10.092 -17.714 1.00 87.31 295 PRO A C 1
ATOM 2320 O O . PRO A 1 295 ? 15.785 10.831 -18.267 1.00 87.31 295 PRO A O 1
ATOM 2323 N N . MET A 1 296 ? 13.706 10.465 -17.486 1.00 83.31 296 MET A N 1
ATOM 2324 C CA . MET A 1 296 ? 13.155 11.774 -17.884 1.00 83.31 296 MET A CA 1
ATOM 2325 C C . MET A 1 296 ? 13.556 12.910 -16.926 1.00 83.31 296 MET A C 1
ATOM 2327 O O . MET A 1 296 ? 13.800 14.032 -17.354 1.00 83.31 296 MET A O 1
ATOM 2331 N N . LEU A 1 297 ? 13.655 12.626 -15.622 1.00 77.19 297 LEU A N 1
ATOM 2332 C CA . LEU A 1 297 ? 13.890 13.621 -14.562 1.00 77.19 297 LEU A CA 1
ATOM 2333 C C . LEU A 1 297 ? 15.378 13.813 -14.205 1.00 77.19 297 LEU A C 1
ATOM 2335 O O . LEU A 1 297 ? 15.730 13.983 -13.036 1.00 77.19 297 LEU A O 1
ATOM 2339 N N . GLY A 1 298 ? 16.260 13.757 -15.204 1.00 75.44 298 GLY A N 1
ATOM 2340 C CA . GLY A 1 298 ? 17.708 13.875 -15.012 1.00 75.44 298 GLY A CA 1
ATOM 2341 C C . GLY A 1 298 ? 18.367 12.609 -14.451 1.00 75.44 298 GLY A C 1
ATOM 2342 O O . GLY A 1 298 ? 17.711 11.612 -14.146 1.00 75.44 298 GLY A O 1
ATOM 2343 N N . ARG A 1 299 ? 19.702 12.644 -14.355 1.00 79.25 299 ARG A N 1
ATOM 2344 C CA . ARG A 1 299 ? 20.547 11.462 -14.104 1.00 79.25 299 ARG A CA 1
ATOM 2345 C C . ARG A 1 299 ? 21.165 11.391 -12.705 1.00 79.25 299 ARG A C 1
ATOM 2347 O O . ARG A 1 299 ? 21.929 10.470 -12.457 1.00 79.25 299 ARG A O 1
ATOM 2354 N N . LEU A 1 300 ? 20.838 12.329 -11.810 1.00 82.94 300 LEU A N 1
ATOM 2355 C CA . LEU A 1 300 ? 21.388 12.390 -10.442 1.00 82.94 300 LEU A CA 1
ATOM 2356 C C . LEU A 1 300 ? 22.927 12.302 -10.434 1.00 82.94 300 LEU A C 1
ATOM 2358 O O . LEU A 1 300 ? 23.504 11.504 -9.707 1.00 82.94 300 LEU A O 1
ATOM 2362 N N . ASP A 1 301 ? 23.564 13.051 -11.337 1.00 80.62 301 ASP A N 1
ATOM 2363 C CA . ASP A 1 301 ? 25.016 13.080 -11.580 1.00 80.62 301 ASP A CA 1
ATOM 2364 C C . ASP A 1 301 ? 25.660 11.750 -12.030 1.00 80.62 301 ASP A C 1
ATOM 2366 O O . ASP A 1 301 ? 26.850 11.698 -12.342 1.00 80.62 301 ASP A O 1
ATOM 2370 N N . ALA A 1 302 ? 24.869 10.687 -12.206 1.00 84.00 302 ALA A N 1
ATOM 2371 C CA . ALA A 1 302 ? 25.318 9.417 -12.758 1.00 84.00 302 ALA A CA 1
ATOM 2372 C C . ALA A 1 302 ? 25.302 9.452 -14.298 1.00 84.00 302 ALA A C 1
ATOM 2374 O O . ALA A 1 302 ? 24.299 9.186 -14.969 1.00 84.00 302 ALA A O 1
ATOM 2375 N N . SER A 1 303 ? 26.440 9.799 -14.901 1.00 84.19 303 SER A N 1
ATOM 2376 C CA . SER A 1 303 ? 26.578 9.802 -16.362 1.00 84.19 303 SER A CA 1
ATOM 2377 C C . SER A 1 303 ? 26.264 8.425 -16.971 1.00 84.19 303 SER A C 1
ATOM 2379 O O . SER A 1 303 ? 26.736 7.388 -16.500 1.00 84.19 303 SER A O 1
ATOM 2381 N N . GLY A 1 304 ? 25.453 8.417 -18.034 1.00 83.69 304 GLY A N 1
ATOM 2382 C CA . GLY A 1 304 ? 24.986 7.191 -18.688 1.00 83.69 304 GLY A CA 1
ATOM 2383 C C . GLY A 1 304 ? 23.983 6.367 -17.873 1.00 83.69 304 GLY A C 1
ATOM 2384 O O . GLY A 1 304 ? 23.744 5.214 -18.223 1.00 83.69 304 GLY A O 1
ATOM 2385 N N . ALA A 1 305 ? 23.407 6.919 -16.798 1.00 91.38 305 ALA A N 1
ATOM 2386 C CA . ALA A 1 305 ? 22.415 6.206 -16.004 1.00 91.38 305 ALA A CA 1
ATOM 2387 C C . ALA A 1 305 ? 21.132 5.897 -16.786 1.00 91.38 305 ALA A C 1
ATOM 2389 O O . ALA A 1 305 ? 20.676 6.691 -17.619 1.00 91.38 305 ALA A O 1
ATOM 2390 N N . LYS A 1 306 ? 20.541 4.749 -16.458 1.00 93.38 306 LYS A N 1
ATOM 2391 C CA . LYS A 1 306 ? 19.230 4.292 -16.930 1.00 93.38 306 LYS A CA 1
ATOM 2392 C C . LYS A 1 306 ? 18.225 4.350 -15.779 1.00 93.38 306 LYS A C 1
ATOM 2394 O O . LYS A 1 306 ? 18.593 4.647 -14.640 1.00 93.38 306 LYS A O 1
ATOM 2399 N N . ILE A 1 307 ? 16.947 4.109 -16.048 1.00 93.50 307 ILE A N 1
ATOM 2400 C CA . ILE A 1 307 ? 15.940 3.938 -14.993 1.00 93.50 307 ILE A CA 1
ATOM 2401 C C . ILE A 1 307 ? 16.327 2.709 -14.160 1.00 93.50 307 ILE A C 1
ATOM 2403 O O . ILE A 1 307 ? 16.622 2.843 -12.973 1.00 93.50 307 ILE A O 1
ATOM 2407 N N . ILE A 1 308 ? 16.472 1.562 -14.820 1.00 94.69 308 ILE A N 1
ATOM 2408 C CA . ILE A 1 308 ? 17.164 0.370 -14.328 1.00 94.69 308 ILE A CA 1
ATOM 2409 C C . ILE A 1 308 ? 18.271 0.040 -15.332 1.00 94.69 308 ILE A C 1
ATOM 2411 O O . ILE A 1 308 ? 17.992 -0.125 -16.515 1.00 94.69 308 ILE A O 1
ATOM 2415 N N . ASN A 1 309 ? 19.519 -0.035 -14.884 1.00 93.75 309 ASN A N 1
ATOM 2416 C CA . ASN A 1 309 ? 20.673 -0.429 -15.688 1.00 93.75 309 ASN A CA 1
ATOM 2417 C C . ASN A 1 309 ? 21.051 -1.878 -15.327 1.00 93.75 309 ASN A C 1
ATOM 2419 O O . ASN A 1 309 ? 21.542 -2.093 -14.216 1.00 93.75 309 ASN A O 1
ATOM 2423 N N . PRO A 1 310 ? 20.786 -2.866 -16.205 1.00 94.00 310 PRO A N 1
ATOM 2424 C CA . PRO A 1 310 ? 21.068 -4.268 -15.913 1.00 94.00 310 PRO A CA 1
ATOM 2425 C C . PRO A 1 310 ? 22.514 -4.503 -15.472 1.00 94.00 310 PRO A C 1
ATOM 2427 O O . PRO A 1 310 ? 23.450 -4.082 -16.153 1.00 94.00 310 PRO A O 1
ATOM 2430 N N . GLY A 1 311 ? 22.698 -5.148 -14.321 1.00 94.38 311 GLY A N 1
ATOM 2431 C CA . GLY A 1 311 ? 24.015 -5.479 -13.782 1.00 94.38 311 GLY A CA 1
ATOM 2432 C C . GLY A 1 311 ? 24.770 -4.283 -13.198 1.00 94.38 311 GLY A C 1
ATOM 2433 O O . GLY A 1 311 ? 25.950 -4.405 -12.874 1.00 94.38 311 GLY A O 1
ATOM 2434 N N . ASN A 1 312 ? 24.136 -3.106 -13.105 1.00 94.56 312 ASN A N 1
ATOM 2435 C CA . ASN A 1 312 ? 24.772 -1.900 -12.587 1.00 94.56 312 ASN A CA 1
ATOM 2436 C C . ASN A 1 312 ? 23.799 -1.032 -11.775 1.00 94.56 312 ASN A C 1
ATOM 2438 O O . ASN A 1 312 ? 23.254 -0.021 -12.240 1.00 94.56 312 ASN A O 1
ATOM 2442 N N . ALA A 1 313 ? 23.614 -1.398 -10.510 1.00 95.44 313 ALA A N 1
ATOM 2443 C CA . ALA A 1 313 ? 22.782 -0.661 -9.570 1.00 95.44 313 ALA A CA 1
ATOM 2444 C C . ALA A 1 313 ? 23.235 0.798 -9.363 1.00 95.44 313 ALA A C 1
ATOM 2446 O O . ALA A 1 313 ? 22.399 1.691 -9.221 1.00 95.44 313 ALA A O 1
ATOM 2447 N N . GLU A 1 314 ? 24.539 1.083 -9.413 1.00 94.06 314 GLU A N 1
ATOM 2448 C CA . GLU A 1 314 ? 25.075 2.445 -9.239 1.00 94.06 314 GLU A CA 1
ATOM 2449 C C . GLU A 1 314 ? 24.699 3.396 -10.382 1.00 94.06 314 GLU A C 1
ATOM 2451 O O . GLU A 1 314 ? 24.609 4.605 -10.183 1.00 94.06 314 GLU A O 1
ATOM 2456 N N . LYS A 1 315 ? 24.420 2.858 -11.573 1.00 95.00 315 LYS A N 1
ATOM 2457 C CA . LYS A 1 315 ? 23.926 3.610 -12.737 1.00 95.00 315 LYS A CA 1
ATOM 2458 C C . LYS A 1 315 ? 22.417 3.468 -12.946 1.00 95.00 315 LYS A C 1
ATOM 2460 O O . LYS A 1 315 ? 21.924 3.729 -14.047 1.00 95.00 315 LYS A O 1
ATOM 2465 N N . SER A 1 316 ? 21.680 3.075 -11.909 1.00 95.81 316 SER A N 1
ATOM 2466 C CA . SER A 1 316 ? 20.227 2.898 -11.945 1.00 95.81 316 SER A CA 1
ATOM 2467 C C . SER A 1 316 ? 19.523 3.990 -11.153 1.00 95.81 316 SER A C 1
ATOM 2469 O O . SER A 1 316 ? 19.480 3.969 -9.924 1.00 95.81 316 SER A O 1
ATOM 2471 N N . THR A 1 317 ? 18.929 4.953 -11.858 1.00 95.62 317 THR A N 1
ATOM 2472 C CA . THR A 1 317 ? 18.264 6.097 -11.219 1.00 95.62 317 THR A CA 1
ATOM 2473 C C . THR A 1 317 ? 17.083 5.701 -10.339 1.00 95.62 317 THR A C 1
ATOM 2475 O O . THR A 1 317 ? 16.811 6.418 -9.383 1.00 95.62 317 THR A O 1
ATOM 2478 N N . LEU A 1 318 ? 16.418 4.567 -10.594 1.00 95.62 318 LEU A N 1
ATOM 2479 C CA . LEU A 1 318 ? 15.382 4.046 -9.700 1.00 95.62 318 LEU A CA 1
ATOM 2480 C C . LEU A 1 318 ? 15.942 3.831 -8.286 1.00 95.62 318 LEU A C 1
ATOM 2482 O O . LEU A 1 318 ? 15.390 4.375 -7.335 1.00 95.62 318 LEU A O 1
ATOM 2486 N N . LEU A 1 319 ? 17.068 3.119 -8.157 1.00 97.00 319 LEU A N 1
ATOM 2487 C CA . LEU A 1 319 ? 17.720 2.877 -6.866 1.00 97.00 319 LEU A CA 1
ATOM 2488 C C . LEU A 1 319 ? 18.293 4.167 -6.266 1.00 97.00 319 LEU A C 1
ATOM 2490 O O . LEU A 1 319 ? 18.141 4.431 -5.079 1.00 97.00 319 LEU A O 1
ATOM 2494 N N . LEU A 1 320 ? 18.937 5.007 -7.080 1.00 95.94 320 LEU A N 1
ATOM 2495 C CA . LEU A 1 320 ? 19.503 6.266 -6.583 1.00 95.94 320 LEU A CA 1
ATOM 2496 C C . LEU A 1 320 ? 18.429 7.184 -5.973 1.00 95.94 320 LEU A C 1
ATOM 2498 O O . LEU A 1 320 ? 18.715 7.929 -5.038 1.00 95.94 320 LEU A O 1
ATOM 2502 N N . ARG A 1 321 ? 17.183 7.116 -6.461 1.00 95.00 321 ARG A N 1
ATOM 2503 C CA . ARG A 1 321 ? 16.055 7.853 -5.875 1.00 95.00 321 ARG A CA 1
ATOM 2504 C C . ARG A 1 321 ? 15.588 7.271 -4.545 1.00 95.00 321 ARG A C 1
ATOM 2506 O O . ARG A 1 321 ? 15.240 8.063 -3.675 1.00 95.00 321 ARG A O 1
ATOM 2513 N N . THR A 1 322 ? 15.620 5.949 -4.354 1.00 95.19 322 THR A N 1
ATOM 2514 C CA . THR A 1 322 ? 15.286 5.336 -3.051 1.00 95.19 322 THR A CA 1
ATOM 2515 C C . THR A 1 322 ? 16.350 5.606 -1.988 1.00 95.19 322 THR A C 1
ATOM 2517 O O . THR A 1 322 ? 16.058 5.567 -0.801 1.00 95.19 322 THR A O 1
ATOM 2520 N N . LEU A 1 323 ? 17.582 5.909 -2.408 1.00 95.38 323 LEU A N 1
ATOM 2521 C CA . LEU A 1 323 ? 18.693 6.296 -1.532 1.00 95.38 323 LEU A CA 1
ATOM 2522 C C . LEU A 1 323 ? 18.767 7.811 -1.262 1.00 95.38 323 LEU A C 1
ATOM 2524 O O . LEU A 1 323 ? 19.605 8.256 -0.479 1.00 95.38 323 LEU A O 1
ATOM 2528 N N . SER A 1 324 ? 17.938 8.627 -1.920 1.00 93.00 324 SER A N 1
ATOM 2529 C CA . SER A 1 324 ? 17.958 10.081 -1.751 1.00 93.00 324 SER A CA 1
ATOM 2530 C C . SER A 1 324 ? 16.962 10.526 -0.687 1.00 93.00 324 SER A C 1
ATOM 2532 O O . SER A 1 324 ? 15.851 10.019 -0.634 1.00 93.00 324 SER A O 1
ATOM 2534 N N . LEU A 1 325 ? 17.319 11.556 0.085 1.00 91.50 325 LEU A N 1
ATOM 2535 C CA . LEU A 1 325 ? 16.401 12.287 0.976 1.00 91.50 325 LEU A CA 1
ATOM 2536 C C . LEU A 1 325 ? 16.129 13.725 0.496 1.00 91.50 325 LEU A C 1
ATOM 2538 O O . LEU A 1 325 ? 15.508 14.528 1.188 1.00 91.50 325 LEU A O 1
ATOM 2542 N N . THR A 1 326 ? 16.604 14.063 -0.704 1.00 90.06 326 THR A N 1
ATOM 2543 C CA . THR A 1 326 ? 16.421 15.383 -1.329 1.00 90.06 326 THR A CA 1
ATOM 2544 C C . THR A 1 326 ? 15.088 15.468 -2.084 1.00 90.06 326 THR A C 1
ATOM 2546 O O . THR A 1 326 ? 14.274 14.549 -2.041 1.00 90.06 326 THR A O 1
ATOM 2549 N N . SER A 1 327 ? 14.865 16.530 -2.865 1.00 87.81 327 SER A N 1
ATOM 2550 C CA . SER A 1 327 ? 13.694 16.655 -3.752 1.00 87.81 327 SER A CA 1
ATOM 2551 C C . SER A 1 327 ? 13.559 15.530 -4.792 1.00 87.81 327 SER A C 1
ATOM 2553 O O . SER A 1 327 ? 12.494 15.372 -5.383 1.00 87.81 327 SER A O 1
ATOM 2555 N N . ASN A 1 328 ? 14.614 14.739 -5.009 1.00 88.44 328 ASN A N 1
ATOM 2556 C CA . ASN A 1 328 ? 14.625 13.589 -5.910 1.00 88.44 328 ASN A CA 1
ATOM 2557 C C . ASN A 1 328 ? 14.212 12.258 -5.263 1.00 88.44 328 ASN A C 1
ATOM 2559 O O . ASN A 1 328 ? 14.179 11.255 -5.982 1.00 88.44 328 ASN A O 1
ATOM 2563 N N . ARG A 1 329 ? 13.927 12.243 -3.955 1.00 91.62 329 ARG A N 1
ATOM 2564 C CA . ARG A 1 329 ? 13.604 11.035 -3.185 1.00 91.62 329 ARG A CA 1
ATOM 2565 C C . ARG A 1 329 ? 12.379 10.287 -3.698 1.00 91.62 329 ARG A C 1
ATOM 2567 O O . ARG A 1 329 ? 11.437 10.895 -4.209 1.00 91.62 329 ARG A O 1
ATOM 2574 N N . MET A 1 330 ? 12.394 8.972 -3.507 1.00 92.56 330 MET A N 1
ATOM 2575 C CA . MET A 1 330 ? 11.247 8.091 -3.705 1.00 92.56 330 MET A CA 1
ATOM 2576 C C . MET A 1 330 ? 11.132 7.109 -2.530 1.00 92.56 330 MET A C 1
ATOM 2578 O O . MET A 1 330 ? 12.119 6.433 -2.251 1.00 92.56 330 MET A O 1
ATOM 2582 N N . PRO A 1 331 ? 9.948 6.965 -1.902 1.00 91.62 331 PRO A N 1
ATOM 2583 C CA . PRO A 1 331 ? 8.708 7.714 -2.152 1.00 91.62 331 PRO A CA 1
ATOM 2584 C C . PRO A 1 331 ? 8.805 9.221 -1.815 1.00 91.62 331 PRO A C 1
ATOM 2586 O O . PRO A 1 331 ? 9.617 9.619 -0.984 1.00 91.62 331 PRO A O 1
ATOM 2589 N N . PRO A 1 332 ? 7.997 10.094 -2.452 1.00 88.31 332 PRO A N 1
ATOM 2590 C CA . PRO A 1 332 ? 8.077 11.546 -2.247 1.00 88.31 332 PRO A CA 1
ATOM 2591 C C . PRO A 1 332 ? 7.360 12.038 -0.978 1.00 88.31 332 PRO A C 1
ATOM 2593 O O . PRO A 1 332 ? 7.531 13.194 -0.587 1.00 88.31 332 PRO A O 1
ATOM 2596 N N . VAL A 1 333 ? 6.540 11.185 -0.361 1.00 88.56 333 VAL A N 1
ATOM 2597 C CA . VAL A 1 333 ? 5.731 11.468 0.831 1.00 88.56 333 VAL A CA 1
ATOM 2598 C C . VAL A 1 333 ? 5.917 10.362 1.859 1.00 88.56 333 VAL A C 1
ATOM 2600 O O . VAL A 1 333 ? 6.174 9.222 1.479 1.00 88.56 333 VAL A O 1
ATOM 2603 N N . ALA A 1 334 ? 5.779 10.704 3.142 1.00 86.00 334 ALA A N 1
ATOM 2604 C CA . ALA A 1 334 ? 5.938 9.768 4.259 1.00 86.00 334 ALA A CA 1
ATOM 2605 C C . ALA A 1 334 ? 7.254 8.955 4.232 1.00 86.00 334 ALA A C 1
ATOM 2607 O O . ALA A 1 334 ? 7.269 7.786 4.613 1.00 86.00 334 ALA A O 1
ATOM 2608 N N . SER A 1 335 ? 8.336 9.585 3.753 1.00 88.75 335 SER A N 1
ATOM 2609 C CA . SER A 1 335 ? 9.695 9.041 3.760 1.00 88.75 335 SER A CA 1
ATOM 2610 C C . SER A 1 335 ? 10.706 10.123 4.152 1.00 88.75 335 SER A C 1
ATOM 2612 O O . SER A 1 335 ? 11.011 11.051 3.387 1.00 88.75 335 SER A O 1
ATOM 2614 N N . SER A 1 336 ? 11.197 10.007 5.378 1.00 89.38 336 SER A N 1
ATOM 2615 C CA . SER A 1 336 ? 12.185 10.882 6.009 1.00 89.38 336 SER A CA 1
ATOM 2616 C C . SER A 1 336 ? 13.517 10.178 6.246 1.00 89.38 336 SER A C 1
ATOM 2618 O O . SER A 1 336 ? 14.527 10.855 6.432 1.00 89.38 336 SER A O 1
ATOM 2620 N N . ILE A 1 337 ? 13.537 8.846 6.195 1.00 90.44 337 ILE A N 1
ATOM 2621 C CA . ILE A 1 337 ? 14.747 8.029 6.265 1.00 90.44 337 ILE A CA 1
ATOM 2622 C C . ILE A 1 337 ? 14.793 7.045 5.093 1.00 90.44 337 ILE A C 1
ATOM 2624 O O . ILE A 1 337 ? 13.778 6.733 4.466 1.00 90.44 337 ILE A O 1
ATOM 2628 N N . VAL A 1 338 ? 16.002 6.590 4.770 1.00 93.44 338 VAL A N 1
ATOM 2629 C CA . VAL A 1 338 ? 16.228 5.635 3.682 1.00 93.44 338 VAL A CA 1
ATOM 2630 C C . VAL A 1 338 ? 15.783 4.244 4.125 1.00 93.44 338 VAL A C 1
ATOM 2632 O O . VAL A 1 338 ? 16.229 3.759 5.164 1.00 93.44 338 VAL A O 1
ATOM 2635 N N . ASP A 1 339 ? 14.974 3.584 3.297 1.00 94.88 339 ASP A N 1
ATOM 2636 C CA . ASP A 1 339 ? 14.709 2.149 3.411 1.00 94.88 339 ASP A CA 1
ATOM 2637 C C . ASP A 1 339 ? 15.960 1.362 2.996 1.00 94.88 339 ASP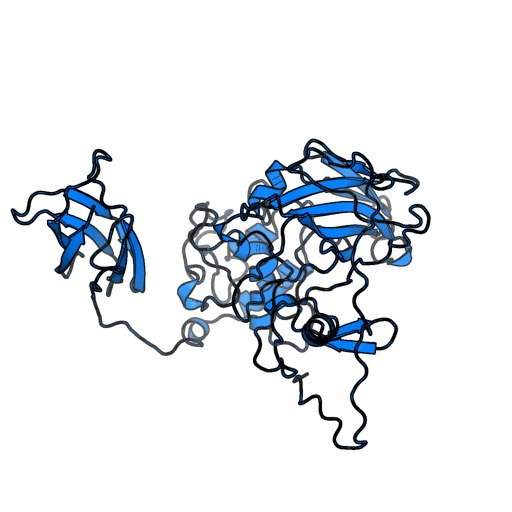 A C 1
ATOM 2639 O O . ASP A 1 339 ? 16.172 1.068 1.816 1.00 94.88 339 ASP A O 1
ATOM 2643 N N . GLN A 1 340 ? 16.842 1.080 3.955 1.00 94.56 340 GLN A N 1
ATOM 2644 C CA . GLN A 1 340 ? 18.107 0.397 3.676 1.00 94.56 340 GLN A CA 1
ATOM 2645 C C . GLN A 1 340 ? 17.886 -1.044 3.201 1.00 94.56 340 GLN A C 1
ATOM 2647 O O . GLN A 1 340 ? 18.571 -1.498 2.283 1.00 94.56 340 GLN A O 1
ATOM 2652 N N . GLU A 1 341 ? 16.917 -1.756 3.780 1.00 94.81 341 GLU A N 1
ATOM 2653 C CA . GLU A 1 341 ? 16.613 -3.142 3.413 1.00 94.81 341 GLU A CA 1
ATOM 2654 C C . GLU A 1 341 ? 15.982 -3.216 2.020 1.00 94.81 341 GLU A C 1
ATOM 2656 O O . GLU A 1 341 ? 16.429 -3.993 1.171 1.00 94.81 341 GLU A O 1
ATOM 2661 N N . GLY A 1 342 ? 15.009 -2.346 1.743 1.00 96.62 342 GLY A N 1
ATOM 2662 C CA . GLY A 1 342 ? 14.388 -2.200 0.433 1.00 96.62 342 GLY A CA 1
ATOM 2663 C C . GLY A 1 342 ? 15.385 -1.782 -0.647 1.00 96.62 342 GLY A C 1
ATOM 2664 O O . GLY A 1 342 ? 15.432 -2.379 -1.727 1.00 96.62 342 GLY A O 1
ATOM 2665 N N . ALA A 1 343 ? 16.252 -0.806 -0.362 1.00 97.38 343 ALA A N 1
ATOM 2666 C CA . ALA A 1 343 ? 17.300 -0.390 -1.290 1.00 97.38 343 ALA A CA 1
ATOM 2667 C C . ALA A 1 343 ? 18.321 -1.511 -1.547 1.00 97.38 343 ALA A C 1
ATOM 2669 O O . ALA A 1 343 ? 18.727 -1.719 -2.694 1.00 97.38 343 ALA A O 1
ATOM 2670 N N . ALA A 1 344 ? 18.709 -2.272 -0.520 1.00 97.38 344 ALA A N 1
ATOM 2671 C CA . ALA A 1 344 ? 19.595 -3.423 -0.672 1.00 97.38 344 ALA A CA 1
ATOM 2672 C C . ALA A 1 344 ? 18.951 -4.534 -1.516 1.00 97.38 344 ALA A C 1
ATOM 2674 O O . ALA A 1 344 ? 19.613 -5.089 -2.395 1.00 97.38 344 ALA A O 1
ATOM 2675 N N . LEU A 1 345 ? 17.663 -4.827 -1.309 1.00 97.88 345 LEU A N 1
ATOM 2676 C CA . LEU A 1 345 ? 16.900 -5.774 -2.126 1.00 97.88 345 LEU A CA 1
ATOM 2677 C C . LEU A 1 345 ? 16.919 -5.373 -3.606 1.00 97.88 345 LEU A C 1
ATOM 2679 O O . LEU A 1 345 ? 17.259 -6.188 -4.467 1.00 97.88 345 LEU A O 1
ATOM 2683 N N . ILE A 1 346 ? 16.593 -4.111 -3.901 1.00 98.31 346 ILE A N 1
ATOM 2684 C CA . ILE A 1 346 ? 16.573 -3.591 -5.272 1.00 98.31 346 ILE A CA 1
ATOM 2685 C C . ILE A 1 346 ? 17.972 -3.578 -5.883 1.00 98.31 346 ILE A C 1
ATOM 2687 O O . ILE A 1 346 ? 18.120 -3.966 -7.039 1.00 98.31 346 ILE A O 1
ATOM 2691 N N . ARG A 1 347 ? 19.010 -3.216 -5.121 1.00 98.19 347 ARG A N 1
ATOM 2692 C CA . ARG A 1 347 ? 20.404 -3.304 -5.575 1.00 98.19 347 ARG A CA 1
ATOM 2693 C C . ARG A 1 347 ? 20.768 -4.722 -6.002 1.00 98.19 347 ARG A C 1
ATOM 2695 O O . ARG A 1 347 ? 21.178 -4.905 -7.142 1.00 98.19 347 ARG A O 1
ATOM 2702 N N . ARG A 1 348 ? 20.563 -5.718 -5.129 1.00 97.06 348 ARG A N 1
ATOM 2703 C CA . ARG A 1 348 ? 20.870 -7.125 -5.443 1.00 97.06 348 ARG A CA 1
ATOM 2704 C C . ARG A 1 348 ? 20.116 -7.603 -6.676 1.00 97.06 348 ARG A C 1
ATOM 2706 O O . ARG A 1 348 ? 20.678 -8.324 -7.491 1.00 97.06 348 ARG A O 1
ATOM 2713 N N . TRP A 1 349 ? 18.847 -7.217 -6.802 1.00 97.06 349 TRP A N 1
ATOM 2714 C CA . TRP A 1 349 ? 18.051 -7.577 -7.967 1.00 97.06 349 TRP A CA 1
ATOM 2715 C C . TRP A 1 349 ? 18.623 -6.968 -9.247 1.00 97.06 349 TRP A C 1
ATOM 2717 O O . TRP A 1 349 ? 18.839 -7.709 -10.198 1.00 97.06 349 TRP A O 1
ATOM 2727 N N . ILE A 1 350 ? 18.928 -5.665 -9.254 1.00 96.62 350 ILE A N 1
ATOM 2728 C CA . ILE A 1 350 ? 19.485 -4.962 -10.419 1.00 96.62 350 ILE A CA 1
ATOM 2729 C C . ILE A 1 350 ? 20.861 -5.510 -10.808 1.00 96.62 350 ILE A C 1
ATOM 2731 O O . ILE A 1 350 ? 21.094 -5.758 -11.989 1.00 96.62 350 ILE A O 1
ATOM 2735 N N . ASP A 1 351 ? 21.754 -5.717 -9.838 1.00 95.94 351 ASP A N 1
ATOM 2736 C CA . ASP A 1 351 ? 23.099 -6.260 -10.075 1.00 95.94 351 ASP A CA 1
ATOM 2737 C C . ASP A 1 351 ? 23.052 -7.708 -10.599 1.00 95.94 351 ASP A C 1
ATOM 2739 O O . ASP A 1 351 ? 23.969 -8.147 -11.289 1.00 95.94 351 ASP A O 1
ATOM 2743 N N . GLY A 1 352 ? 21.970 -8.439 -10.310 1.00 93.06 352 GLY A N 1
ATOM 2744 C CA . GLY A 1 352 ? 21.702 -9.770 -10.852 1.00 93.06 352 GLY A CA 1
ATOM 2745 C C . GLY A 1 352 ? 21.029 -9.790 -12.230 1.00 93.06 352 GLY A C 1
ATOM 2746 O O . GLY A 1 352 ? 20.853 -10.875 -12.779 1.00 93.06 352 GLY A O 1
ATOM 2747 N N . LEU A 1 353 ? 20.630 -8.640 -12.792 1.00 91.19 353 LEU A N 1
ATOM 2748 C CA . LEU A 1 353 ? 20.093 -8.570 -14.154 1.00 91.19 353 LEU A CA 1
ATOM 2749 C C . LEU A 1 353 ? 21.243 -8.627 -15.170 1.00 91.19 353 LEU A C 1
ATOM 2751 O O . LEU A 1 353 ? 22.235 -7.919 -15.038 1.00 91.19 353 LEU A O 1
ATOM 2755 N N . ASP A 1 354 ? 21.075 -9.385 -16.243 1.00 81.06 354 ASP A N 1
ATOM 2756 C CA . ASP A 1 354 ? 21.994 -9.421 -17.383 1.00 81.06 354 ASP A CA 1
ATOM 2757 C C . ASP A 1 354 ? 21.252 -9.222 -18.722 1.00 81.06 354 ASP A C 1
ATOM 2759 O O . ASP A 1 354 ? 20.030 -9.057 -18.767 1.00 81.06 354 ASP A O 1
ATOM 2763 N N . ALA A 1 355 ? 21.980 -9.246 -19.844 1.00 55.84 355 ALA A N 1
ATOM 2764 C CA . ALA A 1 355 ? 21.383 -9.132 -21.179 1.00 55.84 355 ALA A CA 1
ATOM 2765 C C . ALA A 1 355 ? 20.413 -10.287 -21.511 1.00 55.84 355 ALA A C 1
ATOM 2767 O O . ALA A 1 355 ? 19.528 -10.115 -22.345 1.00 55.84 355 ALA A O 1
ATOM 2768 N N . SER A 1 356 ? 20.538 -11.446 -20.853 1.00 54.00 356 SER A N 1
ATOM 2769 C CA . SER A 1 356 ? 19.598 -12.569 -20.982 1.00 54.00 356 SER A CA 1
ATOM 2770 C C . SER A 1 356 ? 18.336 -12.381 -20.132 1.00 54.00 356 SER A C 1
ATOM 2772 O O . SER A 1 356 ? 17.285 -12.941 -20.432 1.00 54.00 356 SER A O 1
ATOM 2774 N N . THR A 1 357 ? 18.393 -11.502 -19.133 1.00 54.78 357 THR A N 1
ATOM 2775 C CA . THR A 1 357 ? 17.251 -11.092 -18.311 1.00 54.78 357 THR A CA 1
ATOM 2776 C C . THR A 1 357 ? 16.298 -10.167 -19.078 1.00 54.78 357 THR A C 1
ATOM 2778 O O . THR A 1 357 ? 15.132 -10.044 -18.717 1.00 54.78 357 THR A O 1
ATOM 2781 N N . LEU A 1 358 ? 16.751 -9.598 -20.204 1.00 48.12 358 LEU A N 1
ATOM 2782 C CA . LEU A 1 358 ? 15.883 -8.998 -21.227 1.00 48.12 358 LEU A CA 1
ATOM 2783 C C . LEU A 1 358 ? 15.079 -10.055 -22.016 1.00 48.12 358 LEU A C 1
ATOM 2785 O O . LEU A 1 358 ? 14.130 -9.705 -22.710 1.00 48.12 358 LEU A O 1
ATOM 2789 N N . VAL A 1 359 ? 15.456 -11.337 -21.923 1.00 41.19 359 VAL A N 1
ATOM 2790 C CA . VAL A 1 359 ? 14.918 -12.455 -22.724 1.00 41.19 359 VAL A CA 1
ATOM 2791 C C . VAL A 1 359 ? 14.104 -13.446 -21.872 1.00 41.19 359 VAL A C 1
ATOM 2793 O O . VAL A 1 359 ? 13.357 -14.260 -22.411 1.00 41.19 359 VAL A O 1
ATOM 2796 N N . ALA A 1 360 ? 14.157 -13.365 -20.539 1.00 37.78 360 ALA A N 1
ATOM 2797 C CA . ALA A 1 360 ? 13.453 -14.286 -19.646 1.00 37.78 360 ALA A CA 1
ATOM 2798 C C . ALA A 1 360 ? 12.202 -13.660 -18.999 1.00 37.78 360 ALA A C 1
ATOM 2800 O O . ALA A 1 360 ? 12.228 -13.296 -17.830 1.00 37.78 360 ALA A O 1
ATOM 2801 N N . SER A 1 361 ? 11.121 -13.574 -19.791 1.00 37.66 361 SER A N 1
ATOM 2802 C CA . SER A 1 361 ? 9.706 -13.847 -19.438 1.00 37.66 361 SER A CA 1
ATOM 2803 C C . SER A 1 361 ? 8.703 -12.949 -20.184 1.00 37.66 361 SER A C 1
ATOM 2805 O O . SER A 1 361 ? 8.016 -12.118 -19.592 1.00 37.66 361 SER A O 1
ATOM 2807 N N . ALA A 1 362 ? 8.605 -13.162 -21.493 1.00 30.50 362 ALA A N 1
ATOM 2808 C CA . ALA A 1 362 ? 7.359 -13.265 -22.255 1.00 30.50 362 ALA A CA 1
ATOM 2809 C C . ALA A 1 362 ? 7.704 -14.066 -23.528 1.00 30.50 362 ALA A C 1
ATOM 2811 O O . ALA A 1 362 ? 8.855 -13.993 -23.973 1.00 30.50 362 ALA A O 1
ATOM 2812 N N . PRO A 1 363 ? 6.792 -14.860 -24.117 1.00 32.03 363 PRO A N 1
ATOM 2813 C CA . PRO A 1 363 ? 7.043 -15.429 -25.436 1.00 32.03 363 PRO A CA 1
ATOM 2814 C C . PRO A 1 363 ? 7.408 -14.272 -26.368 1.00 32.03 363 PRO A C 1
ATOM 2816 O O . PRO A 1 363 ? 6.738 -13.241 -26.334 1.00 32.03 363 PRO A O 1
ATOM 2819 N N . GLN A 1 364 ? 8.459 -14.419 -27.177 1.00 33.28 364 GLN A N 1
ATOM 2820 C CA . GLN A 1 364 ? 8.712 -13.511 -28.291 1.00 33.28 364 GLN A CA 1
ATOM 2821 C C . GLN A 1 364 ? 7.467 -13.488 -29.186 1.00 33.28 364 GLN A C 1
ATOM 2823 O O . GLN A 1 364 ? 7.304 -14.320 -30.071 1.00 33.28 364 GLN A O 1
ATOM 2828 N N . HIS A 1 365 ? 6.587 -12.524 -28.960 1.00 38.00 365 HIS A N 1
ATOM 2829 C CA . HIS A 1 365 ? 5.878 -11.881 -30.042 1.00 38.00 365 HIS A CA 1
ATOM 2830 C C . HIS A 1 365 ? 6.663 -10.608 -30.322 1.00 38.00 365 HIS A C 1
ATOM 2832 O O . HIS A 1 365 ? 6.387 -9.535 -29.794 1.00 38.00 365 HIS A O 1
ATOM 2838 N N . GLN A 1 366 ? 7.667 -10.739 -31.185 1.00 38.97 366 GLN A N 1
ATOM 2839 C CA . GLN A 1 366 ? 7.845 -9.699 -32.181 1.00 38.97 366 GLN A CA 1
ATOM 2840 C C . GLN A 1 366 ? 6.468 -9.577 -32.848 1.00 38.97 366 GLN A C 1
ATOM 2842 O O . GLN A 1 366 ? 6.047 -10.486 -33.562 1.00 38.97 366 GLN A O 1
ATOM 2847 N N . LEU A 1 367 ? 5.681 -8.561 -32.481 1.00 45.34 367 LEU A N 1
ATOM 2848 C CA . LEU A 1 367 ? 4.457 -8.281 -33.215 1.00 45.34 367 LEU A CA 1
ATOM 2849 C C . LEU A 1 367 ? 4.918 -7.802 -34.589 1.00 45.34 367 LEU A C 1
ATOM 2851 O O . LEU A 1 367 ? 5.208 -6.629 -34.789 1.00 45.34 367 LEU A O 1
ATOM 2855 N N . ASP A 1 368 ? 4.988 -8.733 -35.537 1.00 52.53 368 ASP A N 1
ATOM 2856 C CA . ASP A 1 368 ? 5.120 -8.437 -36.965 1.00 52.53 368 ASP A CA 1
ATOM 2857 C C . ASP A 1 368 ? 3.844 -7.750 -37.517 1.00 52.53 368 ASP A C 1
ATOM 2859 O O . ASP A 1 368 ? 3.703 -7.528 -38.724 1.00 52.53 368 ASP A O 1
ATOM 2863 N N . SER A 1 369 ? 2.876 -7.440 -36.646 1.00 68.25 369 SER A N 1
ATOM 2864 C CA . SER A 1 369 ? 1.589 -6.849 -36.974 1.00 68.25 369 SER A CA 1
ATOM 2865 C C . SER A 1 369 ? 1.537 -5.364 -36.622 1.00 68.25 369 SER A C 1
ATOM 2867 O O . SER A 1 369 ? 1.434 -4.950 -35.473 1.00 68.25 369 SER A O 1
ATOM 2869 N N . PHE A 1 370 ? 1.512 -4.541 -37.663 1.00 85.19 370 PHE A N 1
ATOM 2870 C CA . PHE A 1 370 ? 0.753 -3.298 -37.644 1.00 85.19 370 PHE A CA 1
ATOM 2871 C C . PHE A 1 370 ? -0.726 -3.651 -37.805 1.00 85.19 370 PHE A C 1
ATOM 2873 O O . PHE A 1 370 ? -1.077 -4.353 -38.755 1.00 85.19 370 PHE A O 1
ATOM 2880 N N . ALA A 1 371 ? -1.577 -3.190 -36.891 1.00 90.94 371 ALA A N 1
ATOM 2881 C CA . ALA A 1 371 ? -3.009 -3.462 -36.947 1.00 90.94 371 ALA A CA 1
ATOM 2882 C C . ALA A 1 371 ? -3.814 -2.295 -36.379 1.00 90.94 371 ALA A C 1
ATOM 2884 O O . ALA A 1 371 ? -3.514 -1.781 -35.304 1.00 90.94 371 ALA A O 1
ATOM 2885 N N . LEU A 1 372 ? -4.880 -1.896 -37.067 1.00 95.38 372 LEU A N 1
ATOM 2886 C CA . LEU A 1 372 ? -5.913 -1.023 -36.521 1.00 95.38 372 LEU A CA 1
ATOM 2887 C C . LEU A 1 372 ? -7.180 -1.843 -36.268 1.00 95.38 372 LEU A C 1
ATOM 2889 O O . LEU A 1 372 ? -7.848 -2.272 -37.215 1.00 95.38 372 LEU A O 1
ATOM 2893 N N . GLU A 1 373 ? -7.527 -2.042 -34.997 1.00 93.44 373 GLU A N 1
ATOM 2894 C CA . GLU A 1 373 ? -8.683 -2.849 -34.605 1.00 93.44 373 GLU A CA 1
ATOM 2895 C C . GLU A 1 373 ? -10.001 -2.120 -34.845 1.00 93.44 373 GLU A C 1
ATOM 2897 O O . GLU A 1 373 ? -10.072 -0.885 -34.896 1.00 93.44 373 GLU A O 1
ATOM 2902 N N . GLN A 1 374 ? -11.076 -2.899 -34.967 1.00 97.38 374 GLN A N 1
ATOM 2903 C CA . GLN A 1 374 ? -12.429 -2.359 -35.009 1.00 97.38 374 GLN A CA 1
ATOM 2904 C C . GLN A 1 374 ? -12.784 -1.735 -33.651 1.00 97.38 374 GLN A C 1
ATOM 2906 O O . GLN A 1 374 ? -12.652 -2.372 -32.609 1.00 97.38 374 GLN A O 1
ATOM 2911 N N . ASN A 1 375 ? -13.251 -0.486 -33.657 1.00 94.62 375 ASN A N 1
ATOM 2912 C CA . ASN A 1 375 ? -13.635 0.218 -32.440 1.00 94.62 375 ASN A CA 1
ATOM 2913 C C . ASN A 1 375 ? -14.780 -0.515 -31.715 1.00 94.62 375 ASN A C 1
ATOM 2915 O O . ASN A 1 375 ? -15.658 -1.086 -32.365 1.00 94.62 375 ASN A O 1
ATOM 2919 N N . TYR A 1 376 ? -14.790 -0.472 -30.381 1.00 85.94 376 TYR A N 1
ATOM 2920 C CA . TYR A 1 376 ? -15.845 -1.076 -29.567 1.00 85.94 376 TYR A CA 1
ATOM 2921 C C . TYR A 1 376 ? -16.304 -0.136 -28.437 1.00 85.94 376 TYR A C 1
ATOM 2923 O O . TYR A 1 376 ? -15.456 0.386 -27.700 1.00 85.94 376 TYR A O 1
ATOM 2931 N N . PRO A 1 377 ? -17.623 0.058 -28.244 1.00 88.81 377 PRO A N 1
ATOM 2932 C CA . PRO A 1 377 ? -18.719 -0.457 -29.077 1.00 88.81 377 PRO A CA 1
ATOM 2933 C C . PRO A 1 377 ? -18.774 0.187 -30.480 1.00 88.81 377 PRO A C 1
ATOM 2935 O O . PRO A 1 377 ? -18.316 1.306 -30.685 1.00 88.81 377 PRO A O 1
ATOM 2938 N N . ASN A 1 378 ? -19.328 -0.528 -31.465 1.00 87.00 378 ASN A N 1
ATOM 2939 C CA . ASN A 1 378 ? -19.650 0.006 -32.793 1.00 87.00 378 ASN A CA 1
ATOM 2940 C C . ASN A 1 378 ? -20.966 -0.621 -33.302 1.00 87.00 378 ASN A C 1
ATOM 2942 O O . ASN A 1 378 ? -20.965 -1.819 -33.593 1.00 87.00 378 ASN A O 1
ATOM 2946 N N . PRO A 1 379 ? -22.075 0.133 -33.429 1.00 93.94 379 PRO A N 1
ATOM 2947 C CA . PRO A 1 379 ? -22.194 1.577 -33.207 1.00 93.94 379 PRO A CA 1
ATOM 2948 C C . PRO A 1 379 ? -22.004 1.992 -31.741 1.00 93.94 379 PRO A C 1
ATOM 2950 O O . PRO A 1 379 ? -22.229 1.185 -30.843 1.00 93.94 379 PRO A O 1
ATOM 2953 N N . PHE A 1 380 ? -21.635 3.251 -31.491 1.00 94.44 380 PHE A N 1
ATOM 2954 C CA . PHE A 1 380 ? -21.583 3.820 -30.136 1.00 94.44 380 PHE A CA 1
ATOM 2955 C C . PHE A 1 380 ? -22.411 5.100 -30.007 1.00 94.44 380 PHE A C 1
ATOM 2957 O O . PHE A 1 380 ? -22.645 5.790 -30.999 1.00 94.44 380 PHE A O 1
ATOM 2964 N N . ASN A 1 381 ? -22.822 5.427 -28.777 1.00 83.38 381 ASN A N 1
ATOM 2965 C CA . ASN A 1 381 ? -23.661 6.592 -28.477 1.00 83.38 381 ASN A CA 1
ATOM 2966 C C . ASN A 1 381 ? -22.986 7.682 -27.629 1.00 83.38 381 ASN A C 1
ATOM 2968 O O . ASN A 1 381 ? -23.204 8.868 -27.876 1.00 83.38 381 ASN A O 1
ATOM 2972 N N . ALA A 1 382 ? -22.130 7.298 -26.680 1.00 86.38 382 ALA A N 1
ATOM 2973 C CA . ALA A 1 382 ? -21.410 8.223 -25.804 1.00 86.38 382 ALA A CA 1
ATOM 2974 C C . ALA A 1 382 ? -19.896 8.202 -26.045 1.00 86.38 382 ALA A C 1
ATOM 2976 O O . ALA A 1 382 ? -19.278 9.245 -26.217 1.00 86.38 382 ALA A O 1
ATOM 2977 N N . GLN A 1 383 ? -19.295 7.013 -26.073 1.00 92.62 383 GLN A N 1
ATOM 2978 C CA . GLN A 1 383 ? -17.860 6.836 -26.281 1.00 92.62 383 GLN A CA 1
ATOM 2979 C C . GLN A 1 383 ? -17.566 5.486 -26.936 1.00 92.62 383 GLN A C 1
ATOM 2981 O O . GLN A 1 383 ? -18.324 4.529 -26.768 1.00 92.62 383 GLN A O 1
ATOM 2986 N N . THR A 1 384 ? -16.434 5.397 -27.626 1.00 91.94 384 THR A N 1
ATOM 2987 C CA . THR A 1 384 ? -15.873 4.144 -28.133 1.00 91.94 384 THR A CA 1
ATOM 2988 C C . THR A 1 384 ? -14.403 4.026 -27.774 1.00 91.94 384 THR A C 1
ATOM 2990 O O . THR A 1 384 ? -13.690 5.020 -27.651 1.00 91.94 384 THR A O 1
ATOM 2993 N N . THR A 1 385 ? -13.935 2.790 -27.664 1.00 92.06 385 THR A N 1
ATOM 2994 C CA . THR A 1 385 ? -12.517 2.455 -27.558 1.00 92.06 385 THR A CA 1
ATOM 2995 C C . THR A 1 385 ? -11.961 2.128 -28.940 1.00 92.06 385 THR A C 1
ATOM 2997 O O . THR A 1 385 ? -12.621 1.432 -29.710 1.00 92.06 385 THR A O 1
ATOM 3000 N N . ILE A 1 386 ? -10.764 2.623 -29.253 1.00 94.06 386 ILE A N 1
ATOM 3001 C CA . ILE A 1 386 ? -9.983 2.281 -30.446 1.00 94.06 386 ILE A CA 1
ATOM 3002 C C . ILE A 1 386 ? -8.677 1.641 -29.975 1.00 94.06 386 ILE A C 1
ATOM 3004 O O . ILE A 1 386 ? -7.963 2.226 -29.157 1.00 94.06 386 ILE A O 1
ATOM 3008 N N . GLN A 1 387 ? -8.380 0.450 -30.492 1.00 91.44 387 GLN A N 1
ATOM 3009 C CA . GLN A 1 387 ? -7.135 -0.270 -30.236 1.00 91.44 387 GLN A CA 1
ATOM 3010 C C . GLN A 1 387 ? -6.306 -0.338 -31.518 1.00 91.44 387 GLN A C 1
ATOM 3012 O O . GLN A 1 387 ? -6.858 -0.450 -32.613 1.00 91.44 387 GLN A O 1
ATOM 3017 N N . TYR A 1 388 ? -4.989 -0.235 -31.392 1.00 93.38 388 TYR A N 1
ATOM 3018 C CA . TYR A 1 388 ? -4.074 -0.387 -32.516 1.00 93.38 388 TYR A CA 1
ATOM 3019 C C . TYR A 1 388 ? -2.714 -0.917 -32.082 1.00 93.38 388 TYR A C 1
ATOM 3021 O O . TYR A 1 388 ? -2.330 -0.773 -30.927 1.00 93.38 388 TYR A O 1
ATOM 3029 N N . GLU A 1 389 ? -1.981 -1.505 -33.017 1.00 90.81 389 GLU A N 1
ATOM 3030 C CA . GLU A 1 389 ? -0.636 -2.036 -32.836 1.00 90.81 389 GLU A CA 1
ATOM 3031 C C . GLU A 1 389 ? 0.354 -1.263 -33.703 1.00 90.81 389 GLU A C 1
ATOM 3033 O O . GLU A 1 389 ? 0.094 -0.969 -34.873 1.00 90.81 389 GLU A O 1
ATOM 3038 N N . VAL A 1 390 ? 1.491 -0.925 -33.106 1.00 86.56 390 VAL A N 1
ATOM 3039 C CA . VAL A 1 390 ? 2.635 -0.305 -33.771 1.00 86.56 390 VAL A CA 1
ATOM 3040 C C . VAL A 1 390 ? 3.729 -1.363 -33.869 1.00 86.56 390 VAL A C 1
ATOM 3042 O O . VAL A 1 390 ? 4.059 -1.998 -32.872 1.00 86.56 390 VAL A O 1
ATOM 3045 N N . GLU A 1 391 ? 4.274 -1.557 -35.067 1.00 84.62 391 GLU A N 1
ATOM 3046 C CA . GLU A 1 391 ? 5.292 -2.581 -35.357 1.00 84.62 391 GLU A CA 1
ATOM 3047 C C . GLU A 1 391 ? 6.730 -2.100 -35.093 1.00 84.62 391 GLU A C 1
ATOM 3049 O O . GLU A 1 391 ? 7.594 -2.877 -34.698 1.00 84.62 391 GLU A O 1
ATOM 3054 N N . THR A 1 392 ? 6.999 -0.806 -35.293 1.00 78.62 392 THR A N 1
ATOM 3055 C CA . THR A 1 392 ? 8.333 -0.195 -35.189 1.00 78.62 392 THR A CA 1
ATOM 3056 C C . THR A 1 392 ? 8.256 1.126 -34.440 1.00 78.62 392 THR A C 1
ATOM 3058 O O . THR A 1 392 ? 7.275 1.854 -34.584 1.00 78.62 392 THR A O 1
ATOM 3061 N N . GLU A 1 393 ? 9.305 1.467 -33.693 1.00 81.44 393 GLU A N 1
ATOM 3062 C CA . GLU A 1 393 ? 9.417 2.780 -33.052 1.00 81.44 393 GLU A CA 1
ATOM 3063 C C . GLU A 1 393 ? 9.312 3.908 -34.090 1.00 81.44 393 GLU A C 1
ATOM 3065 O O . GLU A 1 393 ? 9.981 3.867 -35.124 1.00 81.44 393 GLU A O 1
ATOM 3070 N N . GLY A 1 394 ? 8.474 4.909 -33.818 1.00 83.81 394 GLY A N 1
ATOM 3071 C CA . GLY A 1 394 ? 8.351 6.083 -34.677 1.00 83.81 394 GLY A CA 1
ATOM 3072 C C . GLY A 1 394 ? 7.156 6.981 -34.348 1.00 83.81 394 GLY A C 1
ATOM 3073 O O . GLY A 1 394 ? 6.392 6.703 -33.417 1.00 83.81 394 GLY A O 1
ATOM 3074 N N . PRO A 1 395 ? 6.982 8.086 -35.095 1.00 89.25 395 PRO A N 1
ATOM 3075 C CA . PRO A 1 395 ? 5.824 8.955 -34.977 1.00 89.25 395 PRO A CA 1
ATOM 3076 C C . PRO A 1 395 ? 4.552 8.242 -35.449 1.00 89.25 395 PRO A C 1
ATOM 3078 O O . PRO A 1 395 ? 4.518 7.605 -36.504 1.00 89.25 395 PRO A O 1
ATOM 3081 N N . VAL A 1 396 ? 3.481 8.410 -34.678 1.00 94.31 396 VAL A N 1
ATOM 3082 C CA . VAL A 1 396 ? 2.149 7.889 -34.985 1.00 94.31 396 VAL A CA 1
ATOM 3083 C C . VAL A 1 396 ? 1.131 9.021 -35.020 1.00 94.31 396 VAL A C 1
ATOM 3085 O O . VAL A 1 396 ? 1.099 9.878 -34.131 1.00 94.31 396 VAL A O 1
ATOM 3088 N N . ASP A 1 397 ? 0.259 8.978 -36.025 1.00 95.56 397 ASP A N 1
ATOM 3089 C CA . ASP A 1 397 ? -0.955 9.781 -36.114 1.00 95.56 397 ASP A CA 1
ATOM 3090 C C . ASP A 1 397 ? -2.189 8.877 -36.094 1.00 95.56 397 ASP A C 1
ATOM 3092 O O . ASP A 1 397 ? -2.266 7.888 -36.824 1.00 95.56 397 ASP A O 1
ATOM 3096 N N . LEU A 1 398 ? -3.1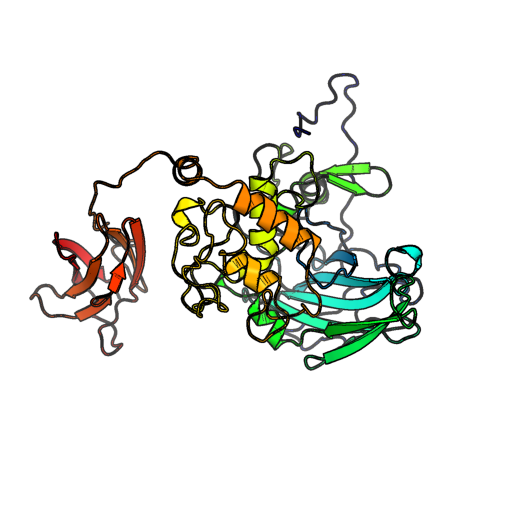96 9.258 -35.310 1.00 97.12 398 LEU A N 1
ATOM 3097 C CA . LEU A 1 398 ? -4.528 8.666 -35.373 1.00 97.12 398 LEU A CA 1
ATOM 3098 C C . LEU A 1 398 ? -5.555 9.780 -35.525 1.00 97.12 398 LEU A C 1
ATOM 3100 O O . LEU A 1 398 ? -5.656 10.673 -34.681 1.00 97.12 398 LEU A O 1
ATOM 3104 N N . THR A 1 399 ? -6.338 9.720 -36.595 1.00 97.69 399 THR A N 1
ATOM 3105 C CA . THR A 1 399 ? -7.235 10.814 -36.976 1.00 97.69 399 THR A CA 1
ATOM 3106 C C . THR A 1 399 ? -8.580 10.285 -37.454 1.00 97.69 399 THR A C 1
ATOM 3108 O O . THR A 1 399 ? -8.637 9.278 -38.158 1.00 97.69 399 THR A O 1
ATOM 3111 N N . VAL A 1 400 ? -9.658 10.977 -37.089 1.00 97.62 400 VAL A N 1
ATOM 3112 C CA . VAL A 1 400 ? -11.036 10.694 -37.502 1.00 97.62 400 VAL A CA 1
ATOM 3113 C C . VAL A 1 400 ? -11.443 11.627 -38.643 1.00 97.62 400 VAL A C 1
ATOM 3115 O O . VAL A 1 400 ? -11.177 12.830 -38.601 1.00 97.62 400 VAL A O 1
ATOM 3118 N N . TYR A 1 401 ? -12.128 11.068 -39.635 1.00 97.38 401 TYR A N 1
ATOM 3119 C CA . TYR A 1 401 ? -12.621 11.718 -40.841 1.00 97.38 401 TYR A CA 1
ATOM 3120 C C . TYR A 1 401 ? -14.104 11.421 -41.056 1.00 97.38 401 TYR A C 1
ATOM 3122 O O . TYR A 1 401 ? -14.608 10.360 -40.677 1.00 97.38 401 TYR A O 1
ATOM 3130 N N . ASP A 1 402 ? -14.799 12.337 -41.717 1.00 95.00 402 ASP A N 1
ATOM 3131 C CA . ASP A 1 402 ? -16.149 12.096 -42.220 1.00 95.00 402 ASP A CA 1
ATOM 3132 C C . ASP A 1 402 ? -16.135 11.323 -43.564 1.00 95.00 402 ASP A C 1
ATOM 3134 O O . ASP A 1 402 ? -15.063 11.073 -44.127 1.00 95.00 402 ASP A O 1
ATOM 3138 N N . PRO A 1 403 ? -17.300 10.937 -44.127 1.00 94.00 403 PRO A N 1
ATOM 3139 C CA . PRO A 1 403 ? -17.358 10.208 -45.398 1.00 94.00 403 PRO A CA 1
ATOM 3140 C C . PRO A 1 403 ? -16.840 10.975 -46.621 1.00 94.00 403 PRO A C 1
ATOM 3142 O O . PRO A 1 403 ? -16.587 10.359 -47.653 1.00 94.00 403 PRO A O 1
ATOM 3145 N N . LEU A 1 404 ? -16.691 12.299 -46.524 1.00 92.38 404 LEU A N 1
ATOM 3146 C CA . LEU A 1 404 ? -16.105 13.142 -47.568 1.00 92.38 404 LEU A CA 1
ATOM 3147 C C . LEU A 1 404 ? -14.585 13.309 -47.382 1.00 92.38 404 LEU A C 1
ATOM 3149 O O . LEU A 1 404 ? -13.954 14.035 -48.148 1.00 92.38 404 LEU A O 1
ATOM 3153 N N . GLY A 1 405 ? -13.989 12.652 -46.379 1.00 89.25 405 GLY A N 1
ATOM 3154 C CA . GLY A 1 405 ? -12.563 12.728 -46.067 1.00 89.25 405 GLY A CA 1
ATOM 3155 C C . GLY A 1 405 ? -12.154 14.005 -45.333 1.00 89.25 405 GLY A C 1
ATOM 3156 O O . GLY A 1 405 ? -10.959 14.280 -45.210 1.00 89.25 405 GLY A O 1
ATOM 3157 N N . ARG A 1 406 ? -13.111 14.797 -44.837 1.00 93.31 406 ARG A N 1
ATOM 3158 C CA . ARG A 1 406 ? -12.819 15.998 -44.047 1.00 93.31 406 ARG A CA 1
ATOM 3159 C C . ARG A 1 406 ? -12.391 15.589 -42.642 1.00 93.31 406 ARG A C 1
ATOM 3161 O O . ARG A 1 406 ? -12.979 14.684 -42.054 1.00 93.31 406 ARG A O 1
ATOM 3168 N N . LEU A 1 407 ? -11.359 16.253 -42.123 1.00 96.19 407 LEU A N 1
ATOM 3169 C CA . LEU A 1 407 ? -10.848 16.044 -40.767 1.00 96.19 407 LEU A CA 1
ATOM 3170 C C . LEU A 1 407 ? -11.932 16.395 -39.741 1.00 96.19 407 LEU A C 1
ATOM 3172 O O . LEU A 1 407 ? -12.508 17.479 -39.800 1.00 96.19 407 LEU A O 1
ATOM 3176 N N . VAL A 1 408 ? -12.193 15.478 -38.813 1.00 96.31 408 VAL A N 1
ATOM 3177 C CA . VAL A 1 408 ? -13.161 15.656 -37.723 1.00 96.31 408 VAL A CA 1
ATOM 3178 C C . VAL A 1 408 ? -12.441 15.809 -36.391 1.00 96.31 408 VAL A C 1
ATOM 3180 O O . VAL A 1 408 ? -12.744 16.725 -35.631 1.00 96.31 408 VAL A O 1
ATOM 3183 N N . ARG A 1 409 ? -11.499 14.908 -36.096 1.00 96.50 409 ARG A N 1
ATOM 3184 C CA . ARG A 1 409 ? -10.793 14.881 -34.814 1.00 96.50 409 ARG A CA 1
ATOM 3185 C C . ARG A 1 409 ? -9.388 14.331 -34.974 1.00 96.50 409 ARG A C 1
ATOM 3187 O O . ARG A 1 409 ? -9.215 13.266 -35.567 1.00 96.50 409 ARG A O 1
ATOM 3194 N N . THR A 1 410 ? -8.411 14.974 -34.353 1.00 95.81 410 THR A N 1
ATOM 3195 C CA . THR A 1 410 ? -7.076 14.397 -34.168 1.00 95.81 410 THR A CA 1
ATOM 3196 C C . THR A 1 410 ? -6.996 13.743 -32.787 1.00 95.81 410 THR A C 1
ATOM 3198 O O . THR A 1 410 ? -7.205 14.392 -31.763 1.00 95.81 410 THR A O 1
ATOM 3201 N N . LEU A 1 411 ? -6.760 12.428 -32.747 1.00 93.62 411 LEU A N 1
ATOM 3202 C CA . LEU A 1 411 ? -6.696 11.639 -31.507 1.00 93.62 411 LEU A CA 1
ATOM 3203 C C . LEU A 1 411 ? -5.254 11.441 -31.035 1.00 93.62 411 LEU A C 1
ATOM 3205 O O . LEU A 1 411 ? -4.986 11.443 -29.837 1.00 93.62 411 LEU A O 1
ATOM 3209 N N . VAL A 1 412 ? -4.328 11.288 -31.980 1.00 94.81 412 VAL A N 1
ATOM 3210 C CA . VAL A 1 412 ? -2.881 11.231 -31.752 1.00 94.81 412 VAL A CA 1
ATOM 3211 C C . VAL A 1 412 ? -2.215 12.029 -32.869 1.00 94.81 412 VAL A C 1
ATOM 3213 O O . VAL A 1 412 ? -2.607 11.874 -34.025 1.00 94.81 412 VAL A O 1
ATOM 3216 N N . GLN A 1 413 ? -1.245 12.883 -32.531 1.00 93.25 413 GLN A N 1
ATOM 3217 C CA . GLN A 1 413 ? -0.529 13.729 -33.488 1.00 93.25 413 GLN A CA 1
ATOM 3218 C C . GLN A 1 413 ? 0.980 13.623 -33.273 1.00 93.25 413 GLN A C 1
ATOM 3220 O O . GLN A 1 413 ? 1.468 14.016 -32.213 1.00 93.25 413 GLN A O 1
ATOM 3225 N N . MET A 1 414 ? 1.704 13.124 -34.279 1.00 85.06 414 MET A N 1
ATOM 3226 C CA . MET A 1 414 ? 3.169 13.009 -34.320 1.00 85.06 414 MET A CA 1
ATOM 3227 C C . MET A 1 414 ? 3.777 12.449 -33.025 1.00 85.06 414 MET A C 1
ATOM 3229 O O . MET A 1 414 ? 4.852 12.867 -32.583 1.00 85.06 414 MET A O 1
ATOM 3233 N N . LYS A 1 415 ? 3.073 11.518 -32.375 1.00 83.88 415 LYS A N 1
ATOM 3234 C CA . LYS A 1 415 ? 3.487 10.995 -31.074 1.00 83.88 415 LYS A CA 1
ATOM 3235 C C . LYS A 1 415 ? 4.488 9.873 -31.293 1.00 83.88 415 LYS A C 1
ATOM 3237 O O . LYS A 1 415 ? 4.160 8.898 -31.955 1.00 83.88 415 LYS A O 1
ATOM 3242 N N . GLN A 1 416 ? 5.677 9.994 -30.713 1.00 85.06 416 GLN A N 1
ATOM 3243 C CA . GLN A 1 416 ? 6.649 8.901 -30.703 1.00 85.06 416 GLN A CA 1
ATOM 3244 C C . GLN A 1 416 ? 6.100 7.734 -29.875 1.00 85.06 416 GLN A C 1
ATOM 3246 O O . GLN A 1 416 ? 5.742 7.914 -28.706 1.00 85.06 416 GLN A O 1
ATOM 3251 N N . GLN A 1 417 ? 5.991 6.561 -30.492 1.00 80.44 417 GLN A N 1
ATOM 3252 C CA . GLN A 1 417 ? 5.463 5.341 -29.887 1.00 80.44 417 GLN A CA 1
ATOM 3253 C C . GLN A 1 417 ? 6.391 4.168 -30.210 1.00 80.44 417 GLN A C 1
ATOM 3255 O O . GLN A 1 417 ? 6.824 4.010 -31.345 1.00 80.44 417 GLN A O 1
ATOM 3260 N N . MET A 1 418 ? 6.693 3.354 -29.200 1.00 78.56 418 MET A N 1
ATOM 3261 C CA . MET A 1 418 ? 7.437 2.100 -29.352 1.00 78.56 418 MET A CA 1
ATOM 3262 C C . MET A 1 418 ? 6.565 1.015 -30.003 1.00 78.56 418 MET A C 1
ATOM 3264 O O . MET A 1 418 ? 5.336 1.156 -30.004 1.00 78.56 418 MET A O 1
ATOM 3268 N N . PRO A 1 419 ? 7.147 -0.101 -30.476 1.00 81.88 419 PRO A N 1
ATOM 3269 C CA . PRO A 1 419 ? 6.367 -1.270 -30.851 1.00 81.88 419 PRO A CA 1
ATOM 3270 C C . PRO A 1 419 ? 5.472 -1.738 -29.699 1.00 81.88 419 PRO A C 1
ATOM 3272 O O . PRO A 1 419 ? 5.916 -1.800 -28.552 1.00 81.88 419 PRO A O 1
ATOM 3275 N N . GLY A 1 420 ? 4.213 -2.051 -29.987 1.00 78.06 420 GLY A N 1
ATOM 3276 C CA . GLY A 1 420 ? 3.263 -2.505 -28.976 1.00 78.06 420 GLY A CA 1
ATOM 3277 C C . GLY A 1 420 ? 1.814 -2.153 -29.285 1.00 78.06 420 GLY A C 1
ATOM 3278 O O . GLY A 1 420 ? 1.503 -1.481 -30.270 1.00 78.06 420 GLY A O 1
ATOM 3279 N N . ARG A 1 421 ? 0.911 -2.621 -28.418 1.00 84.25 421 ARG A N 1
ATOM 3280 C CA . ARG A 1 421 ? -0.531 -2.381 -28.525 1.00 84.25 421 ARG A CA 1
ATOM 3281 C C . ARG A 1 421 ? -0.938 -1.163 -27.698 1.00 84.25 421 ARG A C 1
ATOM 3283 O O . ARG A 1 421 ? -0.645 -1.061 -26.511 1.00 84.25 421 ARG A O 1
ATOM 3290 N N . TYR A 1 422 ? -1.684 -0.263 -28.316 1.00 85.75 422 TYR A N 1
ATOM 3291 C CA . TYR A 1 422 ? -2.186 0.975 -27.744 1.00 85.75 422 TYR A CA 1
ATOM 3292 C C . TYR A 1 422 ? -3.708 0.980 -27.728 1.00 85.75 422 TYR A C 1
ATOM 3294 O O . TYR A 1 422 ? -4.369 0.410 -28.592 1.00 85.75 422 TYR A O 1
ATOM 3302 N N . THR A 1 423 ? -4.277 1.644 -26.726 1.00 88.00 423 THR A N 1
ATOM 3303 C CA . THR A 1 423 ? -5.723 1.791 -26.558 1.00 88.00 423 THR A CA 1
ATOM 3304 C C . THR A 1 423 ? -6.043 3.234 -26.202 1.00 88.00 423 THR A C 1
ATOM 3306 O O . THR A 1 423 ? -5.419 3.801 -25.307 1.00 88.00 423 THR A O 1
ATOM 3309 N N . LEU A 1 424 ? -7.026 3.830 -26.873 1.00 93.75 424 LEU A N 1
ATOM 3310 C CA . LEU A 1 424 ? -7.556 5.147 -26.523 1.00 93.75 424 LEU A CA 1
ATOM 3311 C C . LEU A 1 424 ? -9.070 5.204 -26.671 1.00 93.75 424 LEU A C 1
ATOM 3313 O O . LEU A 1 424 ? -9.681 4.351 -27.314 1.00 93.75 424 LEU A O 1
ATOM 3317 N N . ARG A 1 425 ? -9.675 6.227 -26.069 1.00 93.81 425 ARG A N 1
ATOM 3318 C CA . ARG A 1 425 ? -11.115 6.477 -26.139 1.00 93.81 425 ARG A CA 1
ATOM 3319 C C . ARG A 1 425 ? -11.402 7.710 -26.981 1.00 93.81 425 ARG A C 1
ATOM 3321 O O . ARG A 1 425 ? -10.664 8.690 -26.918 1.00 93.81 425 ARG A O 1
ATOM 3328 N N . TRP A 1 426 ? -12.496 7.660 -27.729 1.00 95.94 426 TRP A N 1
ATOM 3329 C CA . TRP A 1 426 ? -13.074 8.813 -28.407 1.00 95.94 426 TRP A CA 1
ATOM 3330 C C . TRP A 1 426 ? -14.535 8.975 -27.989 1.00 95.94 426 TRP A C 1
ATOM 3332 O O . TRP A 1 426 ? -15.285 8.003 -27.931 1.00 95.94 426 TRP A O 1
ATOM 3342 N N . ASP A 1 427 ? -14.926 10.207 -27.694 1.00 93.50 427 ASP A N 1
ATOM 3343 C CA . ASP A 1 427 ? -16.224 10.613 -27.141 1.00 93.50 427 ASP A CA 1
ATOM 3344 C C . ASP A 1 427 ? -17.212 11.114 -28.213 1.00 93.50 427 ASP A C 1
ATOM 3346 O O . ASP A 1 427 ? -18.257 11.694 -27.913 1.00 93.50 427 ASP A O 1
ATOM 3350 N N . GLY A 1 428 ? -16.879 10.931 -29.494 1.00 94.00 428 GLY A N 1
ATOM 3351 C CA . GLY A 1 428 ? -17.714 11.402 -30.596 1.00 94.00 428 GLY A CA 1
ATOM 3352 C C . GLY A 1 428 ? -17.746 12.928 -30.737 1.00 94.00 428 GLY A C 1
ATOM 3353 O O . GLY A 1 428 ? -18.739 13.465 -31.234 1.00 94.00 428 GLY A O 1
ATOM 3354 N N . ARG A 1 429 ? -16.712 13.648 -30.286 1.00 95.19 429 ARG A N 1
ATOM 3355 C CA . ARG A 1 429 ? -16.567 15.098 -30.503 1.00 95.19 429 ARG A CA 1
ATOM 3356 C C . ARG A 1 429 ? -15.518 15.425 -31.564 1.00 95.19 429 ARG A C 1
ATOM 3358 O O . ARG A 1 429 ? -14.589 14.647 -31.786 1.00 95.19 429 ARG A O 1
ATOM 3365 N N . ASP A 1 430 ? -15.684 16.567 -32.223 1.00 95.06 430 ASP A N 1
ATOM 3366 C CA . ASP A 1 430 ? -14.702 17.140 -33.147 1.00 95.06 430 ASP A CA 1
ATOM 3367 C C . ASP A 1 430 ? -13.566 17.871 -32.398 1.00 95.06 430 ASP A C 1
ATOM 3369 O O . ASP A 1 430 ? -13.528 17.904 -31.162 1.00 95.06 430 ASP A O 1
ATOM 3373 N N . ASP A 1 431 ? -12.599 18.440 -33.121 1.00 91.88 431 ASP A N 1
ATOM 3374 C CA . ASP A 1 431 ? -11.487 19.205 -32.523 1.00 91.88 431 ASP A CA 1
ATOM 3375 C C . ASP A 1 431 ? -11.943 20.486 -31.786 1.00 91.88 431 ASP A C 1
ATOM 3377 O O . ASP A 1 431 ? -11.229 20.968 -30.909 1.00 91.88 431 ASP A O 1
ATOM 3381 N N . ASN A 1 432 ? -13.153 20.996 -32.054 1.00 91.50 432 ASN A N 1
ATOM 3382 C CA . ASN A 1 432 ? -13.743 22.139 -31.344 1.00 91.50 432 ASN A CA 1
ATOM 3383 C C . ASN A 1 432 ? -14.540 21.720 -30.092 1.00 91.50 432 ASN A C 1
ATOM 3385 O O . ASN A 1 432 ? -15.145 22.563 -29.428 1.00 91.50 432 ASN A O 1
ATOM 3389 N N . GLY A 1 433 ? -14.577 20.422 -29.768 1.00 89.69 433 GLY A N 1
ATOM 3390 C CA . GLY A 1 433 ? -15.350 19.879 -28.650 1.00 89.69 433 GLY A CA 1
ATOM 3391 C C . GLY A 1 433 ? -16.855 19.784 -28.925 1.00 89.69 433 GLY A C 1
ATOM 3392 O O . GLY A 1 433 ? -17.629 19.467 -28.013 1.00 89.69 433 GLY A O 1
ATOM 3393 N N . LEU A 1 434 ? -17.295 20.020 -30.163 1.00 93.38 434 LEU A N 1
ATOM 3394 C CA . LEU A 1 434 ? -18.688 19.875 -30.559 1.00 93.38 434 LEU A CA 1
ATOM 3395 C C . LEU A 1 434 ? -18.993 18.422 -30.897 1.00 93.38 434 LEU A C 1
ATOM 3397 O O . LEU A 1 434 ? -18.197 17.686 -31.472 1.00 93.38 434 LEU A O 1
ATOM 3401 N N . ALA A 1 435 ? -20.182 17.996 -30.505 1.00 92.81 435 ALA A N 1
ATOM 3402 C CA . ALA A 1 435 ? -20.614 16.624 -30.644 1.00 92.81 435 ALA A CA 1
ATOM 3403 C C . ALA A 1 435 ? -20.976 16.338 -32.119 1.00 92.81 435 ALA A C 1
ATOM 3405 O O . ALA A 1 435 ? -21.843 17.004 -32.678 1.00 92.81 435 ALA A O 1
ATOM 3406 N N . VAL A 1 436 ? -20.361 15.329 -32.750 1.00 94.56 436 VAL A N 1
ATOM 3407 C CA . VAL A 1 436 ? -20.615 15.004 -34.172 1.00 94.56 436 VAL A CA 1
ATOM 3408 C C . VAL A 1 436 ? -22.022 14.431 -34.394 1.00 94.56 436 VAL A C 1
ATOM 3410 O O . VAL A 1 436 ? -22.602 13.862 -33.472 1.00 94.56 436 VAL A O 1
ATOM 3413 N N . ALA A 1 437 ? -22.599 14.571 -35.589 1.00 93.06 437 ALA A N 1
ATOM 3414 C CA . ALA A 1 437 ? -23.916 14.000 -35.902 1.00 93.06 437 ALA A CA 1
ATOM 3415 C C . ALA A 1 437 ? -23.886 12.457 -35.967 1.00 93.06 437 ALA A C 1
ATOM 3417 O O . ALA A 1 437 ? -22.836 11.869 -36.227 1.00 93.06 437 ALA A O 1
ATOM 3418 N N . SER A 1 438 ? -25.043 11.806 -35.786 1.00 94.94 438 SER A N 1
ATOM 3419 C CA . SER A 1 438 ? -25.194 10.368 -36.060 1.00 94.94 438 SER A CA 1
ATOM 3420 C C . SER A 1 438 ? -24.810 10.065 -37.506 1.00 94.94 438 SER A C 1
ATOM 3422 O O . SER A 1 438 ? -25.268 10.745 -38.426 1.00 94.94 438 SER A O 1
ATOM 3424 N N . GLY A 1 439 ? -23.985 9.045 -37.727 1.00 93.12 439 GLY A N 1
ATOM 3425 C CA . GLY A 1 439 ? -23.502 8.735 -39.067 1.00 93.12 439 GLY A CA 1
ATOM 3426 C C . GLY A 1 439 ? -22.268 7.846 -39.109 1.00 93.12 439 GLY A C 1
ATOM 3427 O O . GLY A 1 439 ? -21.750 7.394 -38.087 1.00 93.12 439 GLY A O 1
ATOM 3428 N N . LEU A 1 440 ? -21.822 7.583 -40.335 1.00 96.06 440 LEU A N 1
ATOM 3429 C CA . LEU A 1 440 ? -20.607 6.839 -40.644 1.00 96.06 440 LEU A CA 1
ATOM 3430 C C . LEU A 1 440 ? -19.393 7.771 -40.581 1.00 96.06 440 LEU A C 1
ATOM 3432 O O . LEU A 1 440 ? -19.418 8.843 -41.177 1.00 96.06 440 LEU A O 1
ATOM 3436 N N . PHE A 1 441 ? -18.321 7.327 -39.937 1.00 97.44 441 PHE A N 1
ATOM 3437 C CA . PHE A 1 441 ? -17.021 8.000 -39.948 1.00 97.44 441 PHE A CA 1
ATOM 3438 C C . PHE A 1 441 ? -15.908 6.983 -40.186 1.00 97.44 441 PHE A C 1
ATOM 3440 O O . PHE A 1 441 ? -16.122 5.769 -40.124 1.00 97.44 441 PHE A O 1
ATOM 3447 N N . PHE A 1 442 ? -14.705 7.487 -40.431 1.00 97.44 442 PHE A N 1
ATOM 3448 C CA . PHE A 1 442 ? -13.505 6.689 -40.631 1.00 97.44 442 PHE A CA 1
ATOM 3449 C C . PHE A 1 442 ? -12.420 7.153 -39.677 1.00 97.44 442 PHE A C 1
ATOM 3451 O O . PHE A 1 442 ? -12.250 8.348 -39.481 1.00 97.44 442 PHE A O 1
ATOM 3458 N N . TYR A 1 443 ? -11.660 6.233 -39.104 1.00 97.38 443 TYR A N 1
ATOM 3459 C CA . TYR A 1 443 ? -10.463 6.560 -38.343 1.00 97.38 443 TYR A CA 1
ATOM 3460 C C . TYR A 1 443 ? -9.268 5.884 -38.991 1.00 97.38 443 TYR A C 1
ATOM 3462 O O . TYR A 1 443 ? -9.355 4.744 -39.457 1.00 97.38 443 TYR A O 1
ATOM 3470 N N . ARG A 1 444 ? -8.170 6.629 -39.075 1.00 97.81 444 ARG A N 1
ATOM 3471 C CA . ARG A 1 444 ? -6.972 6.245 -39.809 1.00 97.81 444 ARG A CA 1
ATOM 3472 C C . ARG A 1 444 ? -5.757 6.367 -38.918 1.00 97.81 444 ARG A C 1
ATOM 3474 O O . ARG A 1 444 ? -5.504 7.445 -38.383 1.00 97.81 444 ARG A O 1
ATOM 3481 N N . LEU A 1 445 ? -5.030 5.265 -38.812 1.00 97.31 445 LEU A N 1
ATOM 3482 C CA . LEU A 1 445 ? -3.738 5.161 -38.157 1.00 97.31 445 LEU A CA 1
ATOM 3483 C C . LEU A 1 445 ? -2.647 5.308 -39.211 1.00 97.31 445 LEU A C 1
ATOM 3485 O O . LEU A 1 445 ? -2.712 4.641 -40.244 1.00 97.31 445 LEU A O 1
ATOM 3489 N N . ARG A 1 446 ? -1.653 6.151 -38.952 1.00 95.81 446 ARG A N 1
ATOM 3490 C CA . ARG A 1 446 ? -0.481 6.344 -39.805 1.00 95.81 446 ARG A CA 1
ATOM 3491 C C . ARG A 1 446 ? 0.790 6.273 -38.968 1.00 95.81 446 ARG A C 1
ATOM 3493 O O . ARG A 1 446 ? 0.875 6.932 -37.939 1.00 95.81 446 ARG A O 1
ATOM 3500 N N . THR A 1 447 ? 1.760 5.510 -39.451 1.00 91.31 447 THR A N 1
ATOM 3501 C CA . THR A 1 447 ? 3.163 5.524 -39.016 1.00 91.31 447 THR A CA 1
ATOM 3502 C C . THR A 1 447 ? 4.035 5.988 -40.186 1.00 91.31 447 THR A C 1
ATOM 3504 O O . THR A 1 447 ? 3.525 6.251 -41.280 1.00 91.31 447 THR A O 1
ATOM 3507 N N . ASP A 1 448 ? 5.353 6.032 -39.996 1.00 84.06 448 ASP A N 1
ATOM 3508 C CA . ASP A 1 448 ? 6.303 6.258 -41.093 1.00 84.06 448 ASP A CA 1
ATOM 3509 C C . ASP A 1 448 ? 6.242 5.173 -42.186 1.00 84.06 448 ASP A C 1
ATOM 3511 O O . ASP A 1 448 ? 6.556 5.446 -43.345 1.00 84.06 448 ASP A O 1
ATOM 3515 N N . LEU A 1 449 ? 5.825 3.948 -41.838 1.00 82.56 449 LEU A N 1
ATOM 3516 C CA . LEU A 1 449 ? 5.885 2.782 -42.729 1.00 82.56 449 LEU A CA 1
ATOM 3517 C C . LEU A 1 449 ? 4.522 2.343 -43.276 1.00 82.56 449 LEU A C 1
ATOM 3519 O O . LEU A 1 449 ? 4.457 1.787 -44.375 1.00 82.56 449 LEU A O 1
ATOM 3523 N N . ARG A 1 450 ? 3.427 2.556 -42.535 1.00 90.06 450 ARG A N 1
ATOM 3524 C CA . ARG A 1 450 ? 2.106 2.010 -42.879 1.00 90.06 450 ARG A CA 1
ATOM 3525 C C . ARG A 1 450 ? 0.964 2.970 -42.588 1.00 90.06 450 ARG A C 1
ATOM 3527 O O . ARG A 1 450 ? 1.073 3.956 -41.861 1.00 90.06 450 ARG A O 1
ATOM 3534 N N . THR A 1 451 ? -0.179 2.681 -43.199 1.00 94.50 451 THR A N 1
ATOM 3535 C CA . THR A 1 451 ? -1.433 3.386 -42.949 1.00 94.50 451 THR A CA 1
ATOM 3536 C C . THR A 1 451 ? -2.591 2.402 -43.025 1.00 94.50 451 THR A C 1
ATOM 3538 O O . THR A 1 451 ? -2.746 1.713 -44.029 1.00 94.50 451 THR A O 1
ATOM 3541 N N . GLU A 1 452 ? -3.432 2.370 -41.994 1.00 96.00 452 GLU A N 1
ATOM 3542 C CA . GLU A 1 452 ? -4.665 1.578 -41.968 1.00 96.00 452 GLU A CA 1
ATOM 3543 C C . GLU A 1 452 ? -5.864 2.458 -41.648 1.00 96.00 452 GLU A C 1
ATOM 3545 O O . GLU A 1 452 ? -5.757 3.461 -40.947 1.00 96.00 452 GLU A O 1
ATOM 3550 N N . THR A 1 453 ? -7.026 2.106 -42.195 1.00 96.75 453 THR A N 1
ATOM 3551 C CA . THR A 1 453 ? -8.273 2.848 -41.992 1.00 96.75 453 THR A CA 1
ATOM 3552 C C . THR A 1 453 ? -9.404 1.887 -41.680 1.00 96.75 453 THR A C 1
ATOM 3554 O O . THR A 1 453 ? -9.577 0.867 -42.346 1.00 96.75 453 THR A O 1
ATOM 3557 N N . ARG A 1 454 ? -10.212 2.238 -40.685 1.00 96.62 454 ARG A N 1
ATOM 3558 C CA . ARG A 1 454 ? -11.412 1.504 -40.288 1.00 96.62 454 ARG A CA 1
ATOM 3559 C C . ARG A 1 454 ? -12.600 2.452 -40.247 1.00 96.62 454 ARG A C 1
ATOM 3561 O O . ARG A 1 454 ? -12.445 3.662 -40.096 1.00 96.62 454 ARG A O 1
ATOM 3568 N N . LYS A 1 455 ? -13.796 1.892 -40.401 1.00 96.00 455 LYS A N 1
ATOM 3569 C CA . LYS A 1 455 ? -15.054 2.635 -40.300 1.00 96.00 455 LYS A CA 1
ATOM 3570 C C . LYS A 1 455 ? -15.648 2.487 -38.906 1.00 96.00 455 LYS A C 1
ATOM 3572 O O . LYS A 1 455 ? -15.517 1.427 -38.303 1.00 96.00 455 LYS A O 1
ATOM 3577 N N . LEU A 1 456 ? -16.364 3.497 -38.440 1.00 95.12 456 LEU A N 1
ATOM 3578 C CA . LEU A 1 456 ? -17.156 3.457 -37.213 1.00 95.12 456 LEU A CA 1
ATOM 3579 C C . LEU A 1 456 ? -18.519 4.115 -37.436 1.00 95.12 456 LEU A C 1
ATOM 3581 O O . LEU A 1 456 ? -18.692 4.887 -38.381 1.00 95.12 456 LEU A O 1
ATOM 3585 N N . LEU A 1 457 ? -19.483 3.812 -36.573 1.00 95.06 457 LEU A N 1
ATOM 3586 C CA . LEU A 1 457 ? -20.832 4.358 -36.617 1.00 95.06 457 LEU A CA 1
ATOM 3587 C C . LEU A 1 457 ? -21.161 5.051 -35.289 1.00 95.06 457 LEU A C 1
ATOM 3589 O O . LEU A 1 457 ? -21.028 4.459 -34.217 1.00 95.06 457 LEU A O 1
ATOM 3593 N N . VAL A 1 458 ? -21.613 6.299 -35.373 1.00 95.38 458 VAL A N 1
ATOM 3594 C CA . VAL A 1 458 ? -22.083 7.091 -34.229 1.00 95.38 458 VAL A CA 1
ATOM 3595 C C . VAL A 1 458 ? -23.610 7.118 -34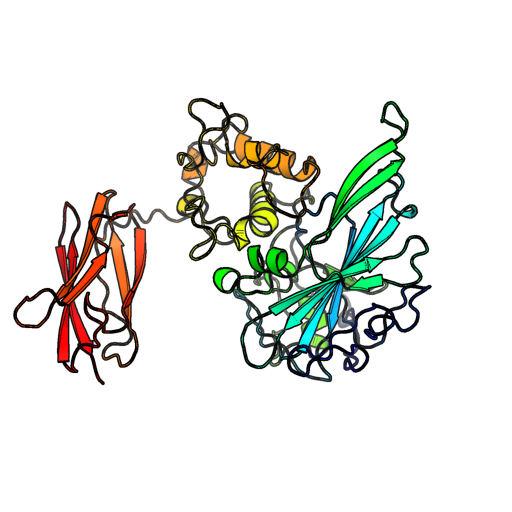.241 1.00 95.38 458 VAL A C 1
ATOM 3597 O O . VAL A 1 458 ? -24.205 7.376 -35.289 1.00 95.38 458 VAL A O 1
ATOM 3600 N N . VAL A 1 459 ? -24.243 6.878 -33.091 1.00 91.38 459 VAL A N 1
ATOM 3601 C CA . VAL A 1 459 ? -25.703 6.926 -32.901 1.00 91.38 459 VAL A CA 1
ATOM 3602 C C . VAL A 1 459 ? -26.027 7.820 -31.708 1.00 91.38 459 VAL A C 1
ATOM 3604 O O . VAL A 1 459 ? -25.739 7.462 -30.575 1.00 91.38 459 VA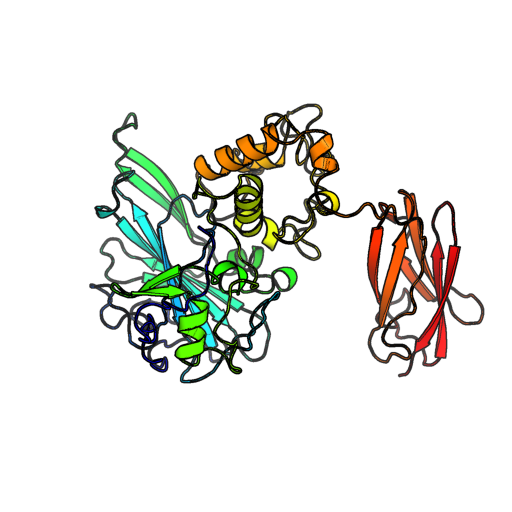L A O 1
ATOM 3607 N N . ARG A 1 460 ? -26.617 8.983 -31.964 1.00 80.19 460 ARG A N 1
ATOM 3608 C CA . ARG A 1 460 ? -27.116 9.923 -30.953 1.00 80.19 460 ARG A CA 1
ATOM 3609 C C . ARG A 1 460 ? -28.598 9.746 -30.691 1.00 80.19 460 ARG A C 1
ATOM 3611 O O . ARG A 1 460 ? -29.323 9.462 -31.674 1.00 80.19 460 ARG A O 1
#